Protein AF-0000000067832804 (afdb_homodimer)

pLDDT: mean 86.36, std 13.79, range [30.09, 98.75]

Secondary structure (DSSP, 8-state):
-PPPEEEEEHHHHHHHHHHHHHTTT-EEEE-SSPPEEEEEEEEETTEEEEEEEEEEEEEEE-HHHHHHS---EEEEEEEEEEEEEEEETTEEEEEPTT-EEEEETTS-EEEEEEEEEEEEEEEEHHHHHHH-TTGGGGTTEEE-HHHHHHHHHHHHHHHHHTTTS-GGGHHHHHHHHHHHHHHHHTTSPPPHHHHHHHHHHHHHHHHHHHHHHTTT-TT--HHHHHHHHT--HHHHHHHHGGGT-HHHHHHHHHHHHHHHHHH-TT--S-HHHHHHHTT-S-HHHHHHHHHHHHSS-HHHHHHHHHS----S-SS--TT--HHHHHHHHHHTT-/-PPPEEEEEHHHHHHHHHHHHHTTT-EEEE-SSPPEEEEEEEEETTEEEEEEEEEEEEEEE-HHHHHHS---EEEEEEEEEEEEEEEETTEEEEPPTT-EEEEETTS-EEEEEEEEEEEEEEEEHHHHHHH-TTGGGGTTEEE-HHHHHHHHHHHHHHHHHTTTS-GGGHHHHHHHHHHHHHHHHTTSPPPHHHHHHHHHHHHHHHHHHHHHHTTT-TT--HHHHHHHHT--HHHHHHHHGGGT-HHHHHHHHHHHHHHHHHH-TT--S-HHHHHHHTT-S-HHHHHHHHHHHHSS-HHHHHHHHHS------SS--SS--HHHHHHHHHHTT-

Nearest PDB structures (foldseek):
  5nla-assembly1_A  TM=7.026E-01  e=2.402E-17  Sinorhizobium meliloti 1021
  2pyt-assembly1_B  TM=6.912E-01  e=1.344E-03  Salmonella enterica subsp. enterica serovar Typhimurium str. LT2
  1sfn-assembly1_A  TM=6.611E-01  e=6.389E-04  Deinococcus radiodurans
  3d82-assembly1_E  TM=7.597E-01  e=1.753E-03  Shewanella frigidimarina NCIMB 400
  9bwf-assembly1_A  TM=5.906E-01  e=4.899E-04  metagenome

Structure (mmCIF, N/CA/C/O backbone):
data_AF-0000000067832804-model_v1
#
loop_
_entity.id
_entity.type
_entity.pdbx_description
1 polymer 'HTH araC/xylS-type domain-containing protein'
#
loop_
_atom_site.group_PDB
_atom_site.id
_atom_site.type_symbol
_atom_site.label_atom_id
_atom_site.label_alt_id
_atom_site.label_comp_id
_atom_site.label_asym_id
_atom_site.label_entity_id
_atom_site.label_seq_id
_atom_site.pdbx_PDB_ins_code
_atom_site.Cartn_x
_atom_site.Cartn_y
_atom_site.Cartn_z
_atom_site.occupancy
_atom_site.B_iso_or_equiv
_atom_site.auth_seq_id
_atom_site.auth_comp_id
_atom_site.auth_asym_id
_atom_site.auth_atom_id
_atom_site.pdbx_PDB_model_num
ATOM 1 N N . MET A 1 1 ? -21.516 1.468 6.406 1 47.41 1 MET A N 1
ATOM 2 C CA . MET A 1 1 ? -21.719 2.908 6.559 1 47.41 1 MET A CA 1
ATOM 3 C C . MET A 1 1 ? -20.969 3.674 5.477 1 47.41 1 MET A C 1
ATOM 5 O O . MET A 1 1 ? -19.844 3.301 5.102 1 47.41 1 MET A O 1
ATOM 9 N N . SER A 1 2 ? -21.656 4.395 4.703 1 57.22 2 SER A N 1
ATOM 10 C CA . SER A 1 2 ? -21.125 5.113 3.549 1 57.22 2 SER A CA 1
ATOM 11 C C . SER A 1 2 ? -20.047 6.117 3.973 1 57.22 2 SER A C 1
ATOM 13 O O . SER A 1 2 ? -20.078 6.621 5.098 1 57.22 2 SER A O 1
ATOM 15 N N . ASN A 1 3 ? -19 6.156 3.188 1 69.62 3 ASN A N 1
ATOM 16 C CA . ASN A 1 3 ? -17.938 7.137 3.418 1 69.62 3 ASN A CA 1
ATOM 17 C C . ASN A 1 3 ? -18.469 8.562 3.303 1 69.62 3 ASN A C 1
ATOM 19 O O . ASN A 1 3 ? -19.203 8.883 2.373 1 69.62 3 ASN A O 1
ATOM 23 N N . GLN A 1 4 ? -18.422 9.352 4.391 1 78.69 4 GLN A N 1
ATOM 24 C CA . GLN A 1 4 ? -18.766 10.766 4.336 1 78.69 4 GLN A CA 1
ATOM 25 C C . GLN A 1 4 ? -17.875 11.508 3.342 1 78.69 4 GLN A C 1
ATOM 27 O O . GLN A 1 4 ? -16.719 11.164 3.166 1 78.69 4 GLN A O 1
ATOM 32 N N . SER A 1 5 ? -18.5 12.391 2.576 1 84.31 5 SER A N 1
ATOM 33 C CA . SER A 1 5 ? -17.734 13.156 1.597 1 84.31 5 SER A CA 1
ATOM 34 C C . SER A 1 5 ? -18.312 14.562 1.427 1 84.31 5 SER A C 1
ATOM 36 O O . SER A 1 5 ? -19.438 14.828 1.841 1 84.31 5 SER A O 1
ATOM 38 N N . PHE A 1 6 ? -17.516 15.547 0.987 1 85.81 6 PHE A N 1
ATOM 39 C CA . PHE A 1 6 ? -17.984 16.859 0.556 1 85.81 6 PHE A CA 1
ATOM 40 C C . PHE A 1 6 ? -17.094 17.422 -0.551 1 85.81 6 PHE A C 1
ATOM 42 O O . PHE A 1 6 ? -15.984 16.922 -0.778 1 85.81 6 PHE A O 1
ATOM 49 N N . THR A 1 7 ? -17.641 18.344 -1.262 1 88 7 THR A N 1
ATOM 50 C CA . THR A 1 7 ? -16.891 19.078 -2.287 1 88 7 THR A CA 1
ATOM 51 C C . THR A 1 7 ? -17 20.578 -2.068 1 88 7 THR A C 1
ATOM 53 O O . THR A 1 7 ? -18.062 21.094 -1.7 1 88 7 THR A O 1
ATOM 56 N N . PHE A 1 8 ? -15.914 21.297 -2.188 1 91.94 8 PHE A N 1
ATOM 57 C CA . PHE A 1 8 ? -15.859 22.75 -2.145 1 91.94 8 PHE A CA 1
ATOM 58 C C . PHE A 1 8 ? -15.281 23.312 -3.441 1 91.94 8 PHE A C 1
ATOM 60 O O . PHE A 1 8 ? -14.312 22.766 -3.98 1 91.94 8 PHE A O 1
ATOM 67 N N . THR A 1 9 ? -15.891 24.344 -3.945 1 92.81 9 THR A N 1
ATOM 68 C CA . THR A 1 9 ? -15.344 25.094 -5.07 1 92.81 9 THR A CA 1
ATOM 69 C C . THR A 1 9 ? -15.383 26.594 -4.789 1 92.81 9 THR A C 1
ATOM 71 O O . THR A 1 9 ? -16.328 27.094 -4.18 1 92.81 9 THR A O 1
ATOM 74 N N . SER A 1 10 ? -14.328 27.25 -5.164 1 91.94 10 SER A N 1
ATOM 75 C CA . SER A 1 10 ? -14.266 28.703 -4.945 1 91.94 10 SER A CA 1
ATOM 76 C C . SER A 1 10 ? -15.234 29.438 -5.867 1 91.94 10 SER A C 1
ATOM 78 O O . SER A 1 10 ? -15.555 30.609 -5.629 1 91.94 10 SER A O 1
ATOM 80 N N . GLU A 1 11 ? -15.633 28.844 -6.949 1 87.69 11 GLU A N 1
ATOM 81 C CA . GLU A 1 11 ? -16.625 29.453 -7.836 1 87.69 11 GLU A CA 1
ATOM 82 C C . GLU A 1 11 ? -17.922 29.75 -7.09 1 87.69 11 GLU A C 1
ATOM 84 O O . GLU A 1 11 ? -18.547 30.781 -7.328 1 87.69 11 GLU A O 1
ATOM 89 N N . ALA A 1 12 ? -18.281 28.922 -6.207 1 83.38 12 ALA A N 1
ATOM 90 C CA . ALA A 1 12 ? -19.547 29.062 -5.48 1 83.38 12 ALA A CA 1
ATOM 91 C C . ALA A 1 12 ? -19.375 29.922 -4.234 1 83.38 12 ALA A C 1
ATOM 93 O O . ALA A 1 12 ? -20.203 30.797 -3.949 1 83.38 12 ALA A O 1
ATOM 94 N N . ASP A 1 13 ? -18.234 29.828 -3.5 1 86.5 13 ASP A N 1
ATOM 95 C CA . ASP A 1 13 ? -18.172 30.359 -2.141 1 86.5 13 ASP A CA 1
ATOM 96 C C . ASP A 1 13 ? -17.031 31.375 -1.992 1 86.5 13 ASP A C 1
ATOM 98 O O . ASP A 1 13 ? -16.906 32.031 -0.956 1 86.5 13 ASP A O 1
ATOM 102 N N . GLY A 1 14 ? -16.188 31.531 -3.02 1 90.38 14 GLY A N 1
ATOM 103 C CA . GLY A 1 14 ? -15.102 32.5 -3.002 1 90.38 14 GLY A CA 1
ATOM 104 C C . GLY A 1 14 ? -14.07 32.219 -1.927 1 90.38 14 GLY A C 1
ATOM 105 O O . GLY A 1 14 ? -14.031 31.109 -1.371 1 90.38 14 GLY A O 1
ATOM 106 N N . PHE A 1 15 ? -13.227 33.219 -1.665 1 94.12 15 PHE A N 1
ATOM 107 C CA . PHE A 1 15 ? -12.172 33.062 -0.679 1 94.12 15 PHE A CA 1
ATOM 108 C C . PHE A 1 15 ? -12.742 33 0.731 1 94.12 15 PHE A C 1
ATOM 110 O O . PHE A 1 15 ? -12.234 32.281 1.59 1 94.12 15 PHE A O 1
ATOM 117 N N . GLU A 1 16 ? -13.766 33.719 0.988 1 92.44 16 GLU A N 1
ATOM 118 C CA . GLU A 1 16 ? -14.391 33.719 2.307 1 92.44 16 GLU A CA 1
ATOM 119 C C . GLU A 1 16 ? -14.898 32.312 2.67 1 92.44 16 GLU A C 1
ATOM 121 O O . GLU A 1 16 ? -14.766 31.891 3.814 1 92.44 16 GLU A O 1
ATOM 126 N N . GLY A 1 17 ? -15.5 31.703 1.744 1 92 17 GLY A N 1
ATOM 127 C CA . GLY A 1 17 ? -15.922 30.344 1.968 1 92 17 GLY A CA 1
ATOM 128 C C . GLY A 1 17 ? -14.766 29.406 2.256 1 92 17 GLY A C 1
ATOM 129 O O . GLY A 1 17 ? -14.875 28.5 3.1 1 92 17 GLY A O 1
ATOM 130 N N . TYR A 1 18 ? -13.68 29.625 1.487 1 94.12 18 TYR A N 1
ATOM 131 C CA . TYR A 1 18 ? -12.484 28.812 1.694 1 94.12 18 TYR A CA 1
ATOM 132 C C . TYR A 1 18 ? -11.914 29.031 3.092 1 94.12 18 TYR A C 1
ATOM 134 O O . TYR A 1 18 ? -11.547 28.078 3.775 1 94.12 18 TYR A O 1
ATOM 142 N N . HIS A 1 19 ? -11.844 30.25 3.453 1 93.44 19 HIS A N 1
ATOM 143 C CA . HIS A 1 19 ? -11.383 30.594 4.789 1 93.44 19 HIS A CA 1
ATOM 144 C C . HIS A 1 19 ? -12.234 29.922 5.863 1 93.44 19 HIS A C 1
ATOM 146 O O . HIS A 1 19 ? -11.703 29.406 6.844 1 93.44 19 HIS A O 1
ATOM 152 N N . ALA A 1 20 ? -13.523 29.906 5.699 1 89.81 20 ALA A N 1
ATOM 153 C CA . ALA A 1 20 ? -14.438 29.281 6.656 1 89.81 20 ALA A CA 1
ATOM 154 C C . ALA A 1 20 ? -14.203 27.781 6.734 1 89.81 20 ALA A C 1
ATOM 156 O O . ALA A 1 20 ? -14.227 27.203 7.824 1 89.81 20 ALA A O 1
ATOM 157 N N . LEU A 1 21 ? -14 27.219 5.586 1 90.12 21 LEU A N 1
ATOM 158 C CA . LEU A 1 21 ? -13.781 25.781 5.492 1 90.12 21 LEU A CA 1
ATOM 159 C C . LEU A 1 21 ? -12.578 25.359 6.328 1 90.12 21 LEU A C 1
ATOM 161 O O . LEU A 1 21 ? -12.609 24.312 6.988 1 90.12 21 LEU A O 1
ATOM 165 N N . TYR A 1 22 ? -11.484 26.156 6.344 1 92.44 22 TYR A N 1
ATOM 166 C CA . TYR A 1 22 ? -10.211 25.734 6.91 1 92.44 22 TYR A CA 1
ATOM 167 C C . TYR A 1 22 ? -9.969 26.406 8.258 1 92.44 22 TYR A C 1
ATOM 169 O O . TYR A 1 22 ? -8.938 26.172 8.898 1 92.44 22 TYR A O 1
ATOM 177 N N . SER A 1 23 ? -10.852 27.203 8.758 1 88.31 23 SER A N 1
ATOM 178 C CA . SER A 1 23 ? -10.664 28.094 9.891 1 88.31 23 SER A CA 1
ATOM 179 C C . SER A 1 23 ? -10.367 27.328 11.172 1 88.31 23 SER A C 1
ATOM 181 O O . SER A 1 23 ? -9.695 27.828 12.07 1 88.31 23 SER A O 1
ATOM 183 N N . VAL A 1 24 ? -10.805 26.141 11.188 1 80.38 24 VAL A N 1
ATOM 184 C CA . VAL A 1 24 ? -10.641 25.375 12.422 1 80.38 24 VAL A CA 1
ATOM 185 C C . VAL A 1 24 ? -9.234 24.781 12.484 1 80.38 24 VAL A C 1
ATOM 187 O O . VAL A 1 24 ? -8.656 24.656 13.57 1 80.38 24 VAL A O 1
ATOM 190 N N . GLY A 1 25 ? -8.633 24.516 11.414 1 86.69 25 GLY A N 1
ATOM 191 C CA . GLY A 1 25 ? -7.406 23.75 11.461 1 86.69 25 GLY A CA 1
ATOM 192 C C . GLY A 1 25 ? -6.184 24.531 11.016 1 86.69 25 GLY A C 1
ATOM 193 O O . GLY A 1 25 ? -5.055 24.188 11.367 1 86.69 25 GLY A O 1
ATOM 194 N N . THR A 1 26 ? -6.383 25.484 10.258 1 92.31 26 THR A N 1
ATOM 195 C CA . THR A 1 26 ? -5.258 26.219 9.695 1 92.31 26 THR A CA 1
ATOM 196 C C . THR A 1 26 ? -5.664 27.656 9.359 1 92.31 26 THR A C 1
ATOM 198 O O . THR A 1 26 ? -6.848 27.938 9.172 1 92.31 26 THR A O 1
ATOM 201 N N . ASP A 1 27 ? -4.723 28.578 9.461 1 94.31 27 ASP A N 1
ATOM 202 C CA . ASP A 1 27 ? -4.926 29.922 8.93 1 94.31 27 ASP A CA 1
ATOM 203 C C . ASP A 1 27 ? -4.625 29.969 7.434 1 94.31 27 ASP A C 1
ATOM 205 O O . ASP A 1 27 ? -3.754 29.25 6.945 1 94.31 27 ASP A O 1
ATOM 209 N N . VAL A 1 28 ? -5.422 30.781 6.66 1 96.5 28 VAL A N 1
ATOM 210 C CA . VAL A 1 28 ? -5.227 30.875 5.219 1 96.5 28 VAL A CA 1
ATOM 211 C C . VAL A 1 28 ? -5.242 32.344 4.785 1 96.5 28 VAL A C 1
ATOM 213 O O . VAL A 1 28 ? -5.883 33.156 5.43 1 96.5 28 VAL A O 1
ATOM 216 N N . ALA A 1 29 ? -4.531 32.688 3.826 1 96.69 29 ALA A N 1
ATOM 217 C CA . ALA A 1 29 ? -4.555 33.969 3.172 1 96.69 29 ALA A CA 1
ATOM 218 C C . ALA A 1 29 ? -4.367 33.844 1.663 1 96.69 29 ALA A C 1
ATOM 220 O O . ALA A 1 29 ? -3.641 32.969 1.199 1 96.69 29 ALA A O 1
ATOM 221 N N . ALA A 1 30 ? -5.02 34.625 0.91 1 95.19 30 ALA A N 1
ATOM 222 C CA . ALA A 1 30 ? -4.789 34.688 -0.53 1 95.19 30 ALA A CA 1
ATOM 223 C C . ALA A 1 30 ? -3.443 35.344 -0.84 1 95.19 30 ALA A C 1
ATOM 225 O O . ALA A 1 30 ? -3.012 36.281 -0.134 1 95.19 30 ALA A O 1
ATOM 226 N N . THR A 1 31 ? -2.85 34.844 -1.832 1 92.88 31 THR A N 1
ATOM 227 C CA . THR A 1 31 ? -1.624 35.5 -2.305 1 92.88 31 THR A CA 1
ATOM 228 C C . THR A 1 31 ? -1.937 36.562 -3.34 1 92.88 31 THR A C 1
ATOM 230 O O . THR A 1 31 ? -3.092 36.969 -3.494 1 92.88 31 THR A O 1
ATOM 233 N N . ASP A 1 32 ? -0.885 37.094 -3.955 1 87.44 32 ASP A N 1
ATOM 234 C CA . ASP A 1 32 ? -1.068 38.188 -4.91 1 87.44 32 ASP A CA 1
ATOM 235 C C . ASP A 1 32 ? -1.69 37.688 -6.211 1 87.44 32 ASP A C 1
ATOM 237 O O . ASP A 1 32 ? -2.318 38.438 -6.945 1 87.44 32 ASP A O 1
ATOM 241 N N . GLY A 1 33 ? -1.636 36.438 -6.48 1 87.75 33 GLY A N 1
ATOM 242 C CA . GLY A 1 33 ? -2.209 35.875 -7.684 1 87.75 33 GLY A CA 1
ATOM 243 C C . GLY A 1 33 ? -3.686 35.531 -7.547 1 87.75 33 GLY A C 1
ATOM 244 O O . GLY A 1 33 ? -4.262 35.688 -6.465 1 87.75 33 GLY A O 1
ATOM 245 N N . PRO A 1 34 ? -4.336 35.188 -8.703 1 92.19 34 PRO A N 1
ATOM 246 C CA . PRO A 1 34 ? -5.75 34.812 -8.656 1 92.19 34 PRO A CA 1
ATOM 247 C C . PRO A 1 34 ? -6.012 33.594 -7.762 1 92.19 34 PRO A C 1
ATOM 249 O O . PRO A 1 34 ? -5.262 32.625 -7.812 1 92.19 34 PRO A O 1
ATOM 252 N N . PHE A 1 35 ? -7.062 33.75 -6.988 1 96.44 35 PHE A N 1
ATOM 253 C CA . PHE A 1 35 ? -7.438 32.656 -6.09 1 96.44 35 PHE A CA 1
ATOM 254 C C . PHE A 1 35 ? -8.43 31.719 -6.758 1 96.44 35 PHE A C 1
ATOM 256 O O . PHE A 1 35 ? -9.438 32.156 -7.309 1 96.44 35 PHE A O 1
ATOM 263 N N . ARG A 1 36 ? -8.164 30.438 -6.797 1 96.06 36 ARG A N 1
ATOM 264 C CA . ARG A 1 36 ? -9.047 29.359 -7.199 1 96.06 36 ARG A CA 1
ATOM 265 C C . ARG A 1 36 ? -8.844 28.125 -6.316 1 96.06 36 ARG A C 1
ATOM 267 O O . ARG A 1 36 ? -7.707 27.781 -5.977 1 96.06 36 ARG A O 1
ATOM 274 N N . ALA A 1 37 ? -9.93 27.531 -5.934 1 97.19 37 ALA A N 1
ATOM 275 C CA . ALA A 1 37 ? -9.805 26.344 -5.074 1 97.19 37 ALA A CA 1
ATOM 276 C C . ALA A 1 37 ? -10.906 25.328 -5.375 1 97.19 37 ALA A C 1
ATOM 278 O O . ALA A 1 37 ? -12.07 25.703 -5.535 1 97.19 37 ALA A O 1
ATOM 279 N N . ARG A 1 38 ? -10.547 24.188 -5.543 1 95.62 38 ARG A N 1
ATOM 280 C CA . ARG A 1 38 ? -11.43 23.016 -5.527 1 95.62 38 ARG A CA 1
ATOM 281 C C . ARG A 1 38 ? -10.945 21.969 -4.527 1 95.62 38 ARG A C 1
ATOM 283 O O . ARG A 1 38 ? -9.766 21.609 -4.523 1 95.62 38 ARG A O 1
ATOM 290 N N . VAL A 1 39 ? -11.797 21.531 -3.643 1 95 39 VAL A N 1
ATOM 291 C CA . VAL A 1 39 ? -11.469 20.547 -2.625 1 95 39 VAL A CA 1
ATOM 292 C C . VAL A 1 39 ? -12.492 19.406 -2.652 1 95 39 VAL A C 1
ATOM 294 O O . VAL A 1 39 ? -13.695 19.641 -2.541 1 95 39 VAL A O 1
ATOM 297 N N . GLU A 1 40 ? -12.086 18.25 -2.91 1 92.88 40 GLU A N 1
ATOM 298 C CA . GLU A 1 40 ? -12.875 17.031 -2.713 1 92.88 40 GLU A CA 1
ATOM 299 C C . GLU A 1 40 ? -12.383 16.25 -1.504 1 92.88 40 GLU A C 1
ATOM 301 O O . GLU A 1 40 ? -11.211 15.859 -1.445 1 92.88 40 GLU A O 1
ATOM 306 N N . ALA A 1 41 ? -13.266 15.984 -0.543 1 92.88 41 ALA A N 1
ATOM 307 C CA . ALA A 1 41 ? -12.859 15.367 0.715 1 92.88 41 ALA A CA 1
ATOM 308 C C . ALA A 1 41 ? -13.688 14.109 0.991 1 92.88 41 ALA A C 1
ATOM 310 O O . ALA A 1 41 ? -14.891 14.078 0.723 1 92.88 41 ALA A O 1
ATOM 311 N N . HIS A 1 42 ? -13.031 13.086 1.466 1 89.94 42 HIS A N 1
ATOM 312 C CA . HIS A 1 42 ? -13.656 11.828 1.858 1 89.94 42 HIS A CA 1
ATOM 313 C C . HIS A 1 42 ? -13.094 11.328 3.182 1 89.94 42 HIS A C 1
ATOM 315 O O . HIS A 1 42 ? -11.891 11.422 3.426 1 89.94 42 HIS A O 1
ATOM 321 N N . ARG A 1 43 ? -13.969 10.867 3.988 1 88.62 43 ARG A N 1
ATOM 322 C CA . ARG A 1 43 ? -13.531 10.086 5.145 1 88.62 43 ARG A CA 1
ATOM 323 C C . ARG A 1 43 ? -13.594 8.594 4.852 1 88.62 43 ARG A C 1
ATOM 325 O O . ARG A 1 43 ? -14.633 8.07 4.449 1 88.62 43 ARG A O 1
ATOM 332 N N . PHE A 1 44 ? -12.555 7.926 4.965 1 87.19 44 PHE A N 1
ATOM 333 C CA . PHE A 1 44 ? -12.414 6.496 4.707 1 87.19 44 PHE A CA 1
ATOM 334 C C . PHE A 1 44 ? -11.883 5.773 5.941 1 87.19 44 PHE A C 1
ATOM 336 O O . PHE A 1 44 ? -10.688 5.484 6.027 1 87.19 44 PHE A O 1
ATOM 343 N N . GLY A 1 45 ? -12.891 5.402 6.848 1 84.69 45 GLY A N 1
ATOM 344 C CA . GLY A 1 45 ? -12.453 4.828 8.109 1 84.69 45 GLY A CA 1
ATOM 345 C C . GLY A 1 45 ? -11.562 5.758 8.914 1 84.69 45 GLY A C 1
ATOM 346 O O . GLY A 1 45 ? -11.945 6.898 9.188 1 84.69 45 GLY A O 1
ATOM 347 N N . PRO A 1 46 ? -10.383 5.316 9.211 1 88.62 46 PRO A N 1
ATOM 348 C CA . PRO A 1 46 ? -9.477 6.156 9.992 1 88.62 46 PRO A CA 1
ATOM 349 C C . PRO A 1 46 ? -8.633 7.09 9.125 1 88.62 46 PRO A C 1
ATOM 351 O O . PRO A 1 46 ? -7.605 7.602 9.578 1 88.62 46 PRO A O 1
ATOM 354 N N . ILE A 1 47 ? -9.039 7.246 7.926 1 93 47 ILE A N 1
ATOM 355 C CA . ILE A 1 47 ? -8.273 8.047 6.977 1 93 47 ILE A CA 1
ATOM 356 C C . ILE A 1 47 ? -9.117 9.227 6.496 1 93 47 ILE A C 1
ATOM 358 O O . ILE A 1 47 ? -10.281 9.055 6.121 1 93 47 ILE A O 1
ATOM 362 N N . ASN A 1 48 ? -8.625 10.414 6.582 1 94 48 ASN A N 1
ATOM 363 C CA . ASN A 1 48 ? -9.18 11.539 5.832 1 94 48 ASN A CA 1
ATOM 364 C C . ASN A 1 48 ? -8.422 11.773 4.531 1 94 48 ASN A C 1
ATOM 366 O O . ASN A 1 48 ? -7.195 11.898 4.535 1 94 48 ASN A O 1
ATOM 370 N N . VAL A 1 49 ? -9.086 11.836 3.443 1 95.31 49 VAL A N 1
ATOM 371 C CA . VAL A 1 49 ? -8.469 12 2.131 1 95.31 49 VAL A CA 1
ATOM 372 C C . VAL A 1 49 ? -8.992 13.273 1.468 1 95.31 49 VAL A C 1
ATOM 374 O O . VAL A 1 49 ? -10.203 13.477 1.372 1 95.31 49 VAL A O 1
ATOM 377 N N . PHE A 1 50 ? -8.07 14.094 0.975 1 95.62 50 PHE A N 1
ATOM 378 C CA . PHE A 1 50 ? -8.414 15.328 0.277 1 95.62 50 PHE A CA 1
ATOM 379 C C . PHE A 1 50 ? -7.738 15.383 -1.087 1 95.62 50 PHE A C 1
ATOM 381 O O . PHE A 1 50 ? -6.527 15.164 -1.195 1 95.62 50 PHE A O 1
ATOM 388 N N . GLU A 1 51 ? -8.445 15.594 -2.088 1 96.69 51 GLU A N 1
ATOM 389 C CA . GLU A 1 51 ? -7.918 16.016 -3.383 1 96.69 51 GLU A CA 1
ATOM 390 C C . GLU A 1 51 ? -8.156 17.516 -3.615 1 96.69 51 GLU A C 1
ATOM 392 O O . GLU A 1 51 ? -9.297 17.984 -3.537 1 96.69 51 GLU A O 1
ATOM 397 N N . ARG A 1 52 ? -7.102 18.219 -3.879 1 97.56 52 ARG A N 1
ATOM 398 C CA . ARG A 1 52 ? -7.223 19.672 -3.961 1 97.56 52 ARG A CA 1
ATOM 399 C C . ARG A 1 52 ? -6.562 20.203 -5.23 1 97.56 52 ARG A C 1
ATOM 401 O O . ARG A 1 52 ? -5.512 19.719 -5.641 1 97.56 52 ARG A O 1
ATOM 408 N N . THR A 1 53 ? -7.184 21.062 -5.891 1 97.25 53 THR A N 1
ATOM 409 C CA . THR A 1 53 ? -6.609 21.969 -6.879 1 97.25 53 THR A CA 1
ATOM 410 C C . THR A 1 53 ? -6.699 23.422 -6.398 1 97.25 53 THR A C 1
ATOM 412 O O . THR A 1 53 ? -7.793 23.969 -6.273 1 97.25 53 THR A O 1
ATOM 415 N N . LEU A 1 54 ? -5.586 24 -6.137 1 97.75 54 LEU A N 1
ATOM 416 C CA . LEU A 1 54 ? -5.535 25.312 -5.496 1 97.75 54 LEU A CA 1
ATOM 417 C C . LEU A 1 54 ? -4.664 26.266 -6.293 1 97.75 54 LEU A C 1
ATOM 419 O O . LEU A 1 54 ? -3.689 25.859 -6.926 1 97.75 54 LEU A O 1
ATOM 423 N N . SER A 1 55 ? -5.008 27.5 -6.25 1 96.69 55 SER A N 1
ATOM 424 C CA . SER A 1 55 ? -4.199 28.594 -6.773 1 96.69 55 SER A CA 1
ATOM 425 C C . SER A 1 55 ? -4.23 29.797 -5.84 1 96.69 55 SER A C 1
ATOM 427 O O . SER A 1 55 ? -5.277 30.125 -5.285 1 96.69 55 SER A O 1
ATOM 429 N N . GLY A 1 56 ? -3.043 30.406 -5.629 1 97.06 56 GLY A N 1
ATOM 430 C CA . GLY A 1 56 ? -2.949 31.703 -4.992 1 97.06 56 GLY A CA 1
ATOM 431 C C . GLY A 1 56 ? -3.348 31.688 -3.527 1 97.06 56 GLY A C 1
ATOM 432 O O . GLY A 1 56 ? -4.121 32.531 -3.076 1 97.06 56 GLY A O 1
ATOM 433 N N . VAL A 1 57 ? -2.816 30.719 -2.775 1 97.5 57 VAL A N 1
ATOM 434 C CA . VAL A 1 57 ? -3.232 30.656 -1.378 1 97.5 57 VAL A CA 1
ATOM 435 C C . VAL A 1 57 ? -2.062 30.188 -0.512 1 97.5 57 VAL A C 1
ATOM 437 O O . VAL A 1 57 ? -1.205 29.422 -0.97 1 97.5 57 VAL A O 1
ATOM 440 N N . ARG A 1 58 ? -2.033 30.641 0.628 1 97.12 58 ARG A N 1
ATOM 441 C CA . ARG A 1 58 ? -1.075 30.219 1.64 1 97.12 58 ARG A CA 1
ATOM 442 C C . ARG A 1 58 ? -1.791 29.672 2.871 1 97.12 58 ARG A C 1
ATOM 444 O O . ARG A 1 58 ? -2.861 30.156 3.24 1 97.12 58 ARG A O 1
ATOM 451 N N . HIS A 1 59 ? -1.249 28.672 3.473 1 97 59 HIS A N 1
ATOM 452 C CA . HIS A 1 59 ? -1.703 28.078 4.727 1 97 59 HIS A CA 1
ATOM 453 C C . HIS A 1 59 ? -0.613 28.141 5.789 1 97 59 HIS A C 1
ATOM 455 O O . HIS A 1 59 ? 0.574 28.016 5.477 1 97 59 HIS A O 1
ATOM 461 N N . TRP A 1 60 ? -0.973 28.391 7.059 1 95.38 60 TRP A N 1
ATOM 462 C CA . TRP A 1 60 ? 0.033 28.219 8.102 1 95.38 60 TRP A CA 1
ATOM 463 C C . TRP A 1 60 ? -0.62 27.891 9.438 1 95.38 60 TRP A C 1
ATOM 465 O O . TRP A 1 60 ? -1.789 28.219 9.664 1 95.38 60 TRP A O 1
ATOM 475 N N . ARG A 1 61 ? 0.019 27.141 10.188 1 94.75 61 ARG A N 1
ATOM 476 C CA . ARG A 1 61 ? -0.227 26.875 11.602 1 94.75 61 ARG A CA 1
ATOM 477 C C . ARG A 1 61 ? 0.955 27.312 12.453 1 94.75 61 ARG A C 1
ATOM 479 O O . ARG A 1 61 ? 1.991 26.641 12.484 1 94.75 61 ARG A O 1
ATOM 486 N N . ASP A 1 62 ? 0.751 28.406 13.141 1 91.31 62 ASP A N 1
ATOM 487 C CA . ASP A 1 62 ? 1.845 28.891 13.984 1 91.31 62 ASP A CA 1
ATOM 488 C C . ASP A 1 62 ? 1.794 28.25 15.367 1 91.31 62 ASP A C 1
ATOM 490 O O . ASP A 1 62 ? 0.941 27.406 15.641 1 91.31 62 ASP A O 1
ATOM 494 N N . GLY A 1 63 ? 2.779 28.609 16.125 1 88.31 63 GLY A N 1
ATOM 495 C CA . GLY A 1 63 ? 2.881 28.047 17.453 1 88.31 63 GLY A CA 1
ATOM 496 C C . GLY A 1 63 ? 1.64 28.266 18.297 1 88.31 63 GLY A C 1
ATOM 497 O O . GLY A 1 63 ? 1.221 27.391 19.047 1 88.31 63 GLY A O 1
ATOM 498 N N . ALA A 1 64 ? 1.058 29.406 18.219 1 86.38 64 ALA A N 1
ATOM 499 C CA . ALA A 1 64 ? -0.134 29.75 19 1 86.38 64 ALA A CA 1
ATOM 500 C C . ALA A 1 64 ? -1.303 28.828 18.641 1 86.38 64 ALA A C 1
ATOM 502 O O . ALA A 1 64 ? -1.984 28.297 19.516 1 86.38 64 ALA A O 1
ATOM 503 N N . ARG A 1 65 ? -1.53 28.656 17.375 1 87.06 65 ARG A N 1
ATOM 504 C CA . ARG A 1 65 ? -2.611 27.797 16.906 1 87.06 65 ARG A CA 1
ATOM 505 C C . ARG A 1 65 ? -2.391 26.344 17.344 1 87.06 65 ARG A C 1
ATOM 507 O O . ARG A 1 65 ? -3.324 25.688 17.797 1 87.06 65 ARG A O 1
ATOM 514 N N . VAL A 1 66 ? -1.231 25.828 17.172 1 87.88 66 VAL A N 1
ATOM 515 C CA . VAL A 1 66 ? -0.897 24.453 17.5 1 87.88 66 VAL A CA 1
ATOM 516 C C . VAL A 1 66 ? -1.17 24.203 18.984 1 87.88 66 VAL A C 1
ATOM 518 O O . VAL A 1 66 ? -1.658 23.141 19.359 1 87.88 66 VAL A O 1
ATOM 521 N N . ARG A 1 67 ? -0.941 25.172 19.734 1 77.62 67 ARG A N 1
ATOM 522 C CA . ARG A 1 67 ? -1.133 25.031 21.172 1 77.62 67 ARG A CA 1
ATOM 523 C C . ARG A 1 67 ? -2.615 25.047 21.531 1 77.62 67 ARG A C 1
ATOM 525 O O . ARG A 1 67 ? -3.018 24.453 22.531 1 77.62 67 ARG A O 1
ATOM 532 N N . ARG A 1 68 ? -3.354 25.719 20.734 1 78 68 ARG A N 1
ATOM 533 C CA . ARG A 1 68 ? -4.766 25.922 21.047 1 78 68 ARG A CA 1
ATOM 534 C C . ARG A 1 68 ? -5.594 24.703 20.625 1 78 68 ARG A C 1
ATOM 536 O O . ARG A 1 68 ? -6.637 24.438 21.219 1 78 68 ARG A O 1
ATOM 543 N N . ASP A 1 69 ? -5.082 24.141 19.594 1 77.38 69 ASP A N 1
ATOM 544 C CA . ASP A 1 69 ? -5.918 23.031 19.141 1 77.38 69 ASP A CA 1
ATOM 545 C C . ASP A 1 69 ? -5.34 21.688 19.578 1 77.38 69 ASP A C 1
ATOM 547 O O . ASP A 1 69 ? -4.312 21.641 20.25 1 77.38 69 ASP A O 1
ATOM 551 N N . ASP A 1 70 ? -6.039 20.594 19.453 1 78.19 70 ASP A N 1
ATOM 552 C CA . ASP A 1 70 ? -5.668 19.281 19.953 1 78.19 70 ASP A CA 1
ATOM 553 C C . ASP A 1 70 ? -5.391 18.312 18.797 1 78.19 70 ASP A C 1
ATOM 555 O O . ASP A 1 70 ? -5.652 17.109 18.906 1 78.19 70 ASP A O 1
ATOM 559 N N . PHE A 1 71 ? -4.922 18.984 17.719 1 85.75 71 PHE A N 1
ATOM 560 C CA . PHE A 1 71 ? -4.617 18.109 16.594 1 85.75 71 PHE A CA 1
ATOM 561 C C . PHE A 1 71 ? -3.363 17.281 16.891 1 85.75 71 PHE A C 1
ATOM 563 O O . PHE A 1 71 ? -2.33 17.844 17.266 1 85.75 71 PHE A O 1
ATOM 570 N N . ASP A 1 72 ? -3.473 15.992 16.797 1 87.81 72 ASP A N 1
ATOM 571 C CA . ASP A 1 72 ? -2.359 15.086 17.062 1 87.81 72 ASP A CA 1
ATOM 572 C C . ASP A 1 72 ? -2.279 13.984 16.016 1 87.81 72 ASP A C 1
ATOM 574 O O . ASP A 1 72 ? -2.23 12.797 16.344 1 87.81 72 ASP A O 1
ATOM 578 N N . HIS A 1 73 ? -2.342 14.344 14.797 1 94.19 73 HIS A N 1
ATOM 579 C CA . HIS A 1 73 ? -2.248 13.414 13.68 1 94.19 73 HIS A CA 1
ATOM 580 C C . HIS A 1 73 ? -1.195 13.867 12.672 1 94.19 73 HIS A C 1
ATOM 582 O O . HIS A 1 73 ? -0.574 14.922 12.852 1 94.19 73 HIS A O 1
ATOM 588 N N . PHE A 1 74 ? -0.887 13.047 11.812 1 96.75 74 PHE A N 1
ATOM 589 C CA . PHE A 1 74 ? 0.045 13.375 10.742 1 96.75 74 PHE A CA 1
ATOM 590 C C . PHE A 1 74 ? -0.702 13.656 9.438 1 96.75 74 PHE A C 1
ATOM 592 O O . PHE A 1 74 ? -1.733 13.039 9.164 1 96.75 74 PHE A O 1
ATOM 599 N N . VAL A 1 75 ? -0.193 14.586 8.711 1 97.62 75 VAL A N 1
ATOM 600 C CA . VAL A 1 75 ? -0.684 14.883 7.371 1 97.62 75 VAL A CA 1
ATOM 601 C C . VAL A 1 75 ? 0.405 14.594 6.344 1 97.62 75 VAL A C 1
ATOM 603 O O . VAL A 1 75 ? 1.538 15.062 6.477 1 97.62 75 VAL A O 1
ATOM 606 N N . ILE A 1 76 ? 0.077 13.781 5.387 1 98.62 76 ILE A N 1
ATOM 607 C CA . ILE A 1 76 ? 0.923 13.469 4.238 1 98.62 76 ILE A CA 1
ATOM 608 C C . ILE A 1 76 ? 0.375 14.156 2.99 1 98.62 76 ILE A C 1
ATOM 610 O O . ILE A 1 76 ? -0.77 13.922 2.596 1 98.62 76 ILE A O 1
ATOM 614 N N . GLN A 1 77 ? 1.174 15.008 2.387 1 98.56 77 GLN A N 1
ATOM 615 C CA . GLN A 1 77 ? 0.719 15.727 1.201 1 98.56 77 GLN A CA 1
ATOM 616 C C . GLN A 1 77 ? 1.546 15.344 -0.023 1 98.56 77 GLN A C 1
ATOM 618 O O . GLN A 1 77 ? 2.771 15.477 -0.017 1 98.56 77 GLN A O 1
ATOM 623 N N . TYR A 1 78 ? 0.89 14.867 -1.046 1 98.75 78 TYR A N 1
ATOM 624 C CA . TYR A 1 78 ? 1.456 14.453 -2.324 1 98.75 78 TYR A CA 1
ATOM 625 C C . TYR A 1 78 ? 1.22 15.508 -3.395 1 98.75 78 TYR A C 1
ATOM 627 O O . TYR A 1 78 ? 0.073 15.828 -3.721 1 98.75 78 TYR A O 1
ATOM 635 N N . LEU A 1 79 ? 2.336 16.078 -3.982 1 98.62 79 LEU A N 1
ATOM 636 C CA . LEU A 1 79 ? 2.205 17.047 -5.059 1 98.62 79 LEU A CA 1
ATOM 637 C C . LEU A 1 79 ? 2.105 16.344 -6.414 1 98.62 79 LEU A C 1
ATOM 639 O O . LEU A 1 79 ? 3.088 15.789 -6.902 1 98.62 79 LEU A O 1
ATOM 643 N N . ARG A 1 80 ? 0.993 16.406 -7.004 1 97.62 80 ARG A N 1
ATOM 644 C CA . ARG A 1 80 ? 0.788 15.789 -8.312 1 97.62 80 ARG A CA 1
ATOM 645 C C . ARG A 1 80 ? 1.347 16.672 -9.422 1 97.62 80 ARG A C 1
ATOM 647 O O . ARG A 1 80 ? 1.977 16.172 -10.359 1 97.62 80 ARG A O 1
ATOM 654 N N . SER A 1 81 ? 1.068 17.953 -9.344 1 96.12 81 SER A N 1
ATOM 655 C CA . SER A 1 81 ? 1.525 18.922 -10.336 1 96.12 81 SER A CA 1
ATOM 656 C C . SER A 1 81 ? 1.49 20.344 -9.789 1 96.12 81 SER A C 1
ATOM 658 O O . SER A 1 81 ? 0.829 20.609 -8.789 1 96.12 81 SER A O 1
ATOM 660 N N . GLY A 1 82 ? 2.328 21.234 -10.438 1 95.62 82 GLY A N 1
ATOM 661 C CA . GLY A 1 82 ? 2.289 22.656 -10.109 1 95.62 82 GLY A CA 1
ATOM 662 C C . GLY A 1 82 ? 3.414 23.078 -9.195 1 95.62 82 GLY A C 1
ATOM 663 O O . GLY A 1 82 ? 4.465 22.438 -9.141 1 95.62 82 GLY A O 1
ATOM 664 N N . THR A 1 83 ? 3.148 24.25 -8.633 1 93.81 83 THR A N 1
ATOM 665 C CA . THR A 1 83 ? 4.156 24.875 -7.781 1 93.81 83 THR A CA 1
ATOM 666 C C . THR A 1 83 ? 3.66 24.969 -6.34 1 93.81 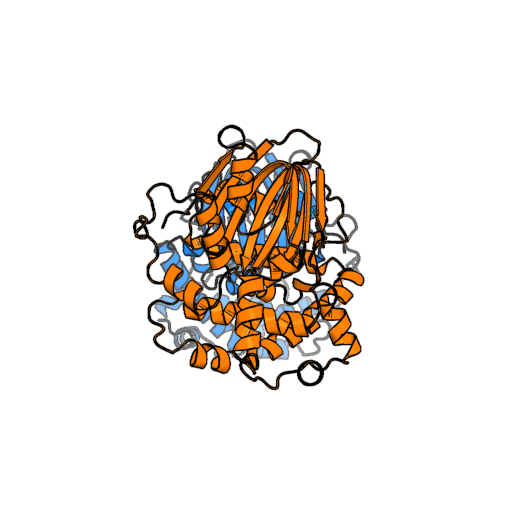83 THR A C 1
ATOM 668 O O . THR A 1 83 ? 2.639 25.594 -6.07 1 93.81 83 THR A O 1
ATOM 671 N N . TYR A 1 84 ? 4.363 24.328 -5.516 1 96.69 84 TYR A N 1
ATOM 672 C CA . TYR A 1 84 ? 4.012 24.172 -4.109 1 96.69 84 TYR A CA 1
ATOM 673 C C . TYR A 1 84 ? 5.238 24.344 -3.219 1 96.69 84 TYR A C 1
ATOM 675 O O . TYR A 1 84 ? 6.297 23.781 -3.504 1 96.69 84 TYR A O 1
ATOM 683 N N . TYR A 1 85 ? 5.113 25.203 -2.254 1 96 85 TYR A N 1
ATOM 684 C CA . TYR A 1 85 ? 6.113 25.344 -1.203 1 96 85 TYR A CA 1
ATOM 685 C C . TYR A 1 85 ? 5.566 24.875 0.14 1 96 85 TYR A C 1
ATOM 687 O O . TYR A 1 85 ? 4.402 25.109 0.463 1 96 85 TYR A O 1
ATOM 695 N N . GLY A 1 86 ? 6.344 24.203 0.912 1 95.31 86 GLY A N 1
ATOM 696 C CA . GLY A 1 86 ? 5.934 23.781 2.238 1 95.31 86 GLY A CA 1
ATOM 697 C C . GLY A 1 86 ? 7.105 23.469 3.154 1 95.31 86 GLY A C 1
ATOM 698 O O . GLY A 1 86 ? 8.242 23.344 2.695 1 95.31 86 GLY A O 1
ATOM 699 N N . GLY A 1 87 ? 6.816 23.375 4.422 1 92.62 87 GLY A N 1
ATOM 700 C CA . GLY A 1 87 ? 7.832 23.031 5.406 1 92.62 87 GLY A CA 1
ATOM 701 C C . GLY A 1 87 ? 7.48 23.5 6.809 1 92.62 87 GLY A C 1
ATOM 702 O O . GLY A 1 87 ? 6.352 23.922 7.066 1 92.62 87 GLY A O 1
ATOM 703 N N . SER A 1 88 ? 8.484 23.312 7.633 1 88.69 88 SER A N 1
ATOM 704 C CA . SER A 1 88 ? 8.359 23.922 8.953 1 88.69 88 SER A CA 1
ATOM 705 C C . SER A 1 88 ? 8.219 25.438 8.852 1 88.69 88 SER A C 1
ATOM 707 O O . SER A 1 88 ? 8.5 26.031 7.801 1 88.69 88 SER A O 1
ATOM 709 N N . ILE A 1 89 ? 7.77 26 9.82 1 83.62 89 ILE A N 1
ATOM 710 C CA . ILE A 1 89 ? 7.312 27.391 9.805 1 83.62 89 ILE A CA 1
ATOM 711 C C . ILE A 1 89 ? 8.438 28.297 9.312 1 83.62 89 ILE A C 1
ATOM 713 O O . ILE A 1 89 ? 8.188 29.297 8.633 1 83.62 89 ILE A O 1
ATOM 717 N N . ASP A 1 90 ? 9.672 28.016 9.477 1 80 90 ASP A N 1
ATOM 718 C CA . ASP A 1 90 ? 10.781 28.891 9.109 1 80 90 ASP A CA 1
ATOM 719 C C . ASP A 1 90 ? 11.633 28.266 8 1 80 90 ASP A C 1
ATOM 721 O O . ASP A 1 90 ? 12.727 28.75 7.711 1 80 90 ASP A O 1
ATOM 725 N N . ALA A 1 91 ? 11.18 27.234 7.473 1 82.69 91 ALA A N 1
ATOM 726 C CA . ALA A 1 91 ? 12.008 26.531 6.496 1 82.69 91 ALA A CA 1
ATOM 727 C C . ALA A 1 91 ? 11.164 25.969 5.363 1 82.69 91 ALA A C 1
ATOM 729 O O . ALA A 1 91 ? 11.211 24.766 5.078 1 82.69 91 ALA A O 1
ATOM 730 N N . GLU A 1 92 ? 10.5 26.797 4.676 1 87.75 92 GLU A N 1
ATOM 731 C CA . GLU A 1 92 ? 9.711 26.359 3.527 1 87.75 92 GLU A CA 1
ATOM 732 C C . GLU A 1 92 ? 10.609 26.047 2.334 1 87.75 92 GLU A C 1
ATOM 734 O O . GLU A 1 92 ? 11.586 26.734 2.082 1 87.75 92 GLU A O 1
ATOM 739 N N . ARG A 1 93 ? 10.344 25.016 1.657 1 91.12 93 ARG A N 1
ATOM 740 C CA . ARG A 1 93 ? 11.07 24.609 0.457 1 91.12 93 ARG A CA 1
ATOM 741 C C . ARG A 1 93 ? 10.109 24.281 -0.678 1 91.12 93 ARG A C 1
ATOM 743 O O . ARG A 1 93 ? 8.961 23.906 -0.434 1 91.12 93 ARG A O 1
ATOM 750 N N . ARG A 1 94 ? 10.648 24.406 -1.839 1 93.06 94 ARG A N 1
ATOM 751 C CA . ARG A 1 94 ? 9.852 24.062 -3.014 1 93.06 94 ARG A CA 1
ATOM 752 C C . ARG A 1 94 ? 9.805 22.562 -3.236 1 93.06 94 ARG A C 1
ATOM 754 O O . ARG A 1 94 ? 10.828 21.875 -3.139 1 93.06 94 ARG A O 1
ATOM 761 N N . LEU A 1 95 ? 8.625 22.016 -3.418 1 95.38 95 LEU A N 1
ATOM 762 C CA . LEU A 1 95 ? 8.469 20.625 -3.818 1 95.38 95 LEU A CA 1
ATOM 763 C C . LEU A 1 95 ? 8.523 20.484 -5.336 1 95.38 95 LEU A C 1
ATOM 765 O O . LEU A 1 95 ? 8.188 21.422 -6.062 1 95.38 95 LEU A O 1
ATOM 769 N N . ALA A 1 96 ? 8.984 19.375 -5.816 1 92.75 96 ALA A N 1
ATOM 770 C CA . ALA A 1 96 ? 8.82 18.969 -7.207 1 92.75 96 ALA A CA 1
ATOM 771 C C . ALA A 1 96 ? 7.629 18.031 -7.363 1 92.75 96 ALA A C 1
ATOM 773 O O . ALA A 1 96 ? 7.297 17.281 -6.445 1 92.75 96 ALA A O 1
ATOM 774 N N . PRO A 1 97 ? 6.922 18.156 -8.57 1 95.06 97 PRO A N 1
ATOM 775 C CA . PRO A 1 97 ? 5.879 17.156 -8.781 1 95.06 97 PRO A CA 1
ATOM 776 C C . PRO A 1 97 ? 6.363 15.734 -8.516 1 95.06 97 PRO A C 1
ATOM 778 O O . PRO A 1 97 ? 7.457 15.359 -8.953 1 95.06 97 PRO A O 1
ATOM 781 N N . GLY A 1 98 ? 5.543 14.992 -7.746 1 94.81 98 GLY A N 1
ATOM 782 C CA . GLY A 1 98 ? 5.941 13.648 -7.359 1 94.81 98 GLY A CA 1
ATOM 783 C C . GLY A 1 98 ? 6.453 13.562 -5.934 1 94.81 98 GLY A C 1
ATOM 784 O O . GLY A 1 98 ? 6.52 12.477 -5.355 1 94.81 98 GLY A O 1
ATOM 785 N N . ASP A 1 99 ? 6.773 14.695 -5.363 1 96.5 99 ASP A N 1
ATOM 786 C CA . ASP A 1 99 ? 7.277 14.734 -3.992 1 96.5 99 ASP A CA 1
ATOM 787 C C . ASP A 1 99 ? 6.141 14.586 -2.984 1 96.5 99 ASP A C 1
ATOM 789 O O . ASP A 1 99 ? 4.988 14.906 -3.287 1 96.5 99 ASP A O 1
ATOM 793 N N . VAL A 1 100 ? 6.488 14.078 -1.832 1 98.19 100 VAL A N 1
ATOM 794 C CA . VAL A 1 100 ? 5.605 14 -0.672 1 98.19 100 VAL A CA 1
ATOM 795 C C . VAL A 1 100 ? 6.203 14.789 0.487 1 98.19 100 VAL A C 1
ATOM 797 O O . VAL A 1 100 ? 7.418 14.781 0.691 1 98.19 100 VAL A O 1
ATOM 800 N N . ILE A 1 101 ? 5.41 15.531 1.193 1 97.5 101 ILE A N 1
ATOM 801 C CA . ILE A 1 101 ? 5.871 16.203 2.398 1 97.5 101 ILE A CA 1
ATOM 802 C C . ILE A 1 101 ? 5.062 15.734 3.604 1 97.5 101 ILE A C 1
ATOM 804 O O . ILE A 1 101 ? 3.857 15.5 3.496 1 97.5 101 ILE A O 1
ATOM 808 N N . LEU A 1 102 ? 5.742 15.547 4.738 1 97.31 102 LEU A N 1
ATOM 809 C CA . LEU A 1 102 ? 5.117 15.055 5.965 1 97.31 102 LEU A CA 1
ATOM 810 C C . LEU A 1 102 ? 4.996 16.172 6.996 1 97.31 102 LEU A C 1
ATOM 812 O O . LEU A 1 102 ? 5.961 16.891 7.258 1 97.31 102 LEU A O 1
ATOM 816 N N . PHE A 1 103 ? 3.789 16.281 7.574 1 96.12 103 PHE A N 1
ATOM 817 C CA . PHE A 1 103 ? 3.584 17.234 8.648 1 96.12 103 PHE A CA 1
ATOM 818 C C . PHE A 1 103 ? 3.076 16.547 9.906 1 96.12 103 PHE A C 1
ATOM 820 O O . PHE A 1 103 ? 2.135 15.758 9.852 1 96.12 103 PHE A O 1
ATOM 827 N N . ASP A 1 104 ? 3.713 16.766 10.992 1 94.25 104 ASP A N 1
ATOM 828 C CA . ASP A 1 104 ? 3.188 16.531 12.336 1 94.25 104 ASP A CA 1
ATOM 829 C C . ASP A 1 104 ? 2.293 17.688 12.781 1 94.25 104 ASP A C 1
ATOM 831 O O . ASP A 1 104 ? 2.777 18.781 13.055 1 94.25 104 ASP A O 1
ATOM 835 N N . MET A 1 105 ? 1.038 17.484 12.945 1 93.12 105 MET A N 1
ATOM 836 C CA . MET A 1 105 ? 0.075 18.562 13.109 1 93.12 105 MET A CA 1
ATOM 837 C C . MET A 1 105 ? 0.154 19.156 14.516 1 93.12 105 MET A C 1
ATOM 839 O O . MET A 1 105 ? -0.473 20.172 14.797 1 93.12 105 MET A O 1
ATOM 843 N N . SER A 1 106 ? 0.967 18.531 15.297 1 88.88 106 SER A N 1
ATOM 844 C CA . SER A 1 106 ? 1.233 19.109 16.609 1 88.88 106 SER A CA 1
ATOM 845 C C . SER A 1 106 ? 2.383 20.109 16.562 1 88.88 106 SER A C 1
ATOM 847 O O . SER A 1 106 ? 2.797 20.641 17.594 1 88.88 106 SER A O 1
ATOM 849 N N . ARG A 1 107 ? 2.879 20.391 15.43 1 90.88 107 ARG A N 1
ATOM 850 C CA . ARG A 1 107 ? 3.982 21.328 15.234 1 90.88 107 ARG A CA 1
ATOM 851 C C . ARG A 1 107 ? 3.617 22.391 14.203 1 90.88 107 ARG A C 1
ATOM 853 O O . ARG A 1 107 ? 2.814 22.141 13.305 1 90.88 107 ARG A O 1
ATOM 860 N N . PRO A 1 108 ? 4.285 23.562 14.32 1 93.62 108 PRO A N 1
ATOM 861 C CA . PRO A 1 108 ? 3.998 24.641 13.375 1 93.62 108 PRO A CA 1
ATOM 862 C C . PRO A 1 108 ? 4.457 24.312 11.953 1 93.62 108 PRO A C 1
ATOM 864 O O . PRO A 1 108 ? 5.48 23.656 11.766 1 93.62 108 PRO A O 1
ATOM 867 N N . GLN A 1 109 ? 3.717 24.812 10.992 1 94.38 109 GLN A N 1
ATOM 868 C CA . GLN A 1 109 ? 4.039 24.578 9.586 1 94.38 109 GLN A CA 1
ATOM 869 C C . GLN A 1 109 ? 3.453 25.672 8.695 1 94.38 109 GLN A C 1
ATOM 871 O O . GLN A 1 109 ? 2.625 26.469 9.141 1 94.38 109 GLN A O 1
ATOM 876 N N . ARG A 1 110 ? 3.943 25.719 7.52 1 95.06 110 ARG A N 1
ATOM 877 C CA . ARG A 1 110 ? 3.389 26.625 6.527 1 95.06 110 ARG A CA 1
ATOM 878 C C . ARG A 1 110 ? 3.494 26.047 5.121 1 95.06 110 ARG A C 1
ATOM 880 O O . ARG A 1 110 ? 4.34 25.188 4.867 1 95.06 110 ARG A O 1
ATOM 887 N N . SER A 1 111 ? 2.607 26.406 4.297 1 96.62 111 SER A N 1
ATOM 888 C CA . SER A 1 111 ? 2.637 26.047 2.881 1 96.62 111 SER A CA 1
ATOM 889 C C . SER A 1 111 ? 2.109 27.188 2.012 1 96.62 111 SER A C 1
ATOM 891 O O . SER A 1 111 ? 1.39 28.062 2.496 1 96.62 111 SER A O 1
ATOM 893 N N . ARG A 1 112 ? 2.533 27.219 0.83 1 96.56 112 ARG A N 1
ATOM 894 C CA . ARG A 1 112 ? 2.104 28.188 -0.177 1 96.56 112 ARG A CA 1
ATOM 895 C C . ARG A 1 112 ? 1.919 27.516 -1.534 1 96.56 112 ARG A C 1
ATOM 897 O O . ARG A 1 112 ? 2.766 26.734 -1.965 1 96.56 112 ARG A O 1
ATOM 904 N N . VAL A 1 113 ? 0.816 27.828 -2.135 1 97.31 113 VAL A N 1
ATOM 905 C CA . VAL A 1 113 ? 0.487 27.234 -3.424 1 97.31 113 VAL A CA 1
ATOM 906 C C . VAL A 1 113 ? 0.311 28.328 -4.473 1 97.31 113 VAL A C 1
ATOM 908 O O . VAL A 1 113 ? -0.525 29.219 -4.309 1 97.31 113 VAL A O 1
ATOM 911 N N . GLU A 1 114 ? 1.098 28.344 -5.48 1 94.44 114 GLU A N 1
ATOM 912 C CA . GLU A 1 114 ? 0.814 29.203 -6.633 1 94.44 114 GLU A CA 1
ATOM 913 C C . GLU A 1 114 ? -0.297 28.609 -7.496 1 94.44 114 GLU A C 1
ATOM 915 O O . GLU A 1 114 ? -1.371 29.203 -7.625 1 94.44 114 GLU A O 1
ATOM 920 N N . THR A 1 115 ? -0.105 27.547 -8.109 1 95.62 115 THR A N 1
ATOM 921 C CA . THR A 1 115 ? -1.069 26.656 -8.75 1 95.62 115 THR A CA 1
ATOM 922 C C . THR A 1 115 ? -0.612 25.203 -8.664 1 95.62 115 THR A C 1
ATOM 924 O O . THR A 1 115 ? 0.461 24.859 -9.156 1 95.62 115 THR A O 1
ATOM 927 N N . ALA A 1 116 ? -1.485 24.422 -7.965 1 97.81 116 ALA A N 1
ATOM 928 C CA . ALA A 1 116 ? -1.017 23.062 -7.781 1 97.81 116 ALA A CA 1
ATOM 929 C C . ALA A 1 116 ? -2.188 22.094 -7.57 1 97.81 116 ALA A C 1
ATOM 931 O O . ALA A 1 116 ? -3.273 22.516 -7.164 1 97.81 116 ALA A O 1
ATOM 932 N N . SER A 1 117 ? -2.01 20.891 -7.969 1 98.5 117 SER A N 1
ATOM 933 C CA . SER A 1 117 ? -2.867 19.75 -7.645 1 98.5 117 SER A CA 1
ATOM 934 C C . SER A 1 117 ? -2.207 18.844 -6.617 1 98.5 117 SER A C 1
ATOM 936 O O . SER A 1 117 ? -1.066 18.406 -6.805 1 98.5 117 SER A O 1
ATOM 938 N N . THR A 1 118 ? -2.924 18.609 -5.484 1 98.44 118 THR A N 1
ATOM 939 C CA . THR A 1 118 ? -2.34 17.797 -4.422 1 98.44 118 THR A CA 1
ATOM 940 C C . THR A 1 118 ? -3.334 16.75 -3.928 1 98.44 118 THR A C 1
ATOM 942 O O . THR A 1 118 ? -4.543 16.891 -4.125 1 98.44 118 THR A O 1
ATOM 945 N N . VAL A 1 119 ? -2.846 15.688 -3.438 1 98.62 119 VAL A N 1
ATOM 946 C CA . VAL A 1 119 ? -3.598 14.734 -2.623 1 98.62 119 VAL A CA 1
ATOM 947 C C . VAL A 1 119 ? -3.064 14.742 -1.192 1 98.62 119 VAL A C 1
ATOM 949 O O . VAL A 1 119 ? -1.854 14.656 -0.975 1 98.62 119 VAL A O 1
ATOM 952 N N . THR A 1 120 ? -3.924 14.906 -0.239 1 97.94 120 THR A N 1
ATOM 953 C CA . THR A 1 120 ? -3.564 14.914 1.175 1 97.94 120 THR A CA 1
ATOM 954 C C . THR A 1 120 ? -4.242 13.766 1.915 1 97.94 120 THR A C 1
ATOM 956 O O . THR A 1 120 ? -5.438 13.523 1.735 1 97.94 120 THR A O 1
ATOM 959 N N . VAL A 1 121 ? -3.49 13.094 2.695 1 97.94 121 VAL A N 1
ATOM 960 C CA . VAL A 1 121 ? -4.012 12.039 3.557 1 97.94 121 VAL A CA 1
ATOM 961 C C . VAL A 1 121 ? -3.648 12.328 5.012 1 97.94 121 VAL A C 1
ATOM 963 O O . VAL A 1 121 ? -2.494 12.633 5.32 1 97.94 121 VAL A O 1
ATOM 966 N N . SER A 1 122 ? -4.625 12.305 5.891 1 97.25 122 SER A N 1
ATOM 967 C CA . SER A 1 122 ? -4.398 12.445 7.324 1 97.25 122 SER A CA 1
ATOM 968 C C . SER A 1 122 ? -4.559 11.117 8.047 1 97.25 122 SER A C 1
ATOM 970 O O . SER A 1 122 ? -5.535 10.398 7.824 1 97.25 122 SER A O 1
ATOM 972 N N . LEU A 1 123 ? -3.625 10.82 8.883 1 96.94 123 LEU A N 1
ATOM 973 C CA . LEU A 1 123 ? -3.617 9.578 9.641 1 96.94 123 LEU A CA 1
ATOM 974 C C . LEU A 1 123 ? -3.332 9.844 11.117 1 96.94 123 LEU A C 1
ATOM 976 O O . LEU A 1 123 ? -2.574 10.758 11.453 1 96.94 123 LEU A O 1
ATOM 980 N N . SER A 1 124 ? -3.893 8.969 11.945 1 94.19 124 SER A N 1
ATOM 981 C CA . SER A 1 124 ? -3.645 9.102 13.383 1 94.19 124 SER A CA 1
ATOM 982 C C . SER A 1 124 ? -2.166 8.922 13.703 1 94.19 124 SER A C 1
ATOM 984 O O . SER A 1 124 ? -1.464 8.164 13.023 1 94.19 124 SER A O 1
ATOM 986 N N . ARG A 1 125 ? -1.738 9.547 14.734 1 91.69 125 ARG A N 1
ATOM 987 C CA . ARG A 1 125 ? -0.365 9.422 15.203 1 91.69 125 ARG A CA 1
ATOM 988 C C . ARG A 1 125 ? -0.043 7.973 15.57 1 91.69 125 ARG A C 1
ATOM 990 O O . ARG A 1 125 ? 1.029 7.469 15.227 1 91.69 125 ARG A O 1
ATOM 997 N N . LYS A 1 126 ? -0.946 7.34 16.25 1 91.38 126 LYS A N 1
ATOM 998 C CA . LYS A 1 126 ? -0.757 5.957 16.672 1 91.38 126 LYS A CA 1
ATOM 999 C C . LYS A 1 126 ? -0.452 5.051 15.484 1 91.38 126 LYS A C 1
ATOM 1001 O O . LYS A 1 126 ? 0.493 4.258 15.531 1 91.38 126 LYS A O 1
ATOM 1006 N N . LEU A 1 127 ? -1.164 5.172 14.414 1 92.12 127 LEU A N 1
ATOM 1007 C CA . LEU A 1 127 ? -0.985 4.344 13.234 1 92.12 127 LEU A CA 1
ATOM 1008 C C . LEU A 1 127 ? 0.358 4.629 12.57 1 92.12 127 LEU A C 1
ATOM 1010 O O . LEU A 1 127 ? 1.087 3.699 12.211 1 92.12 127 LEU A O 1
ATOM 1014 N N . VAL A 1 128 ? 0.697 5.875 12.398 1 95.94 128 VAL A N 1
ATOM 1015 C CA . VAL A 1 128 ? 1.928 6.266 11.719 1 95.94 128 VAL A CA 1
ATOM 1016 C C . VAL A 1 128 ? 3.137 5.812 12.531 1 95.94 128 VAL A C 1
ATOM 1018 O O . VAL A 1 128 ? 4.062 5.199 11.992 1 95.94 128 VAL A O 1
ATOM 1021 N N . GLU A 1 129 ? 3.086 6.031 13.805 1 91.94 129 GLU A N 1
ATOM 1022 C CA . GLU A 1 129 ? 4.254 5.766 14.641 1 91.94 129 GLU A CA 1
ATOM 1023 C C . GLU A 1 129 ? 4.406 4.273 14.93 1 91.94 129 GLU A C 1
ATOM 1025 O O . GLU A 1 129 ? 5.473 3.822 15.344 1 91.94 129 GLU A O 1
ATOM 1030 N N . ALA A 1 130 ? 3.365 3.514 14.75 1 91.75 130 ALA A N 1
ATOM 1031 C CA . ALA A 1 130 ? 3.488 2.061 14.82 1 91.75 130 ALA A CA 1
ATOM 1032 C C . ALA A 1 130 ? 4.438 1.537 13.75 1 91.75 130 ALA A C 1
ATOM 1034 O O . ALA A 1 130 ? 5.207 0.604 13.992 1 91.75 130 ALA A O 1
ATOM 1035 N N . ALA A 1 131 ? 4.418 2.131 12.578 1 92.5 131 ALA A N 1
ATOM 1036 C CA . ALA A 1 131 ? 5.277 1.704 11.477 1 92.5 131 ALA A CA 1
ATOM 1037 C C . ALA A 1 131 ? 6.562 2.525 11.43 1 92.5 131 ALA A C 1
ATOM 1039 O O . ALA A 1 131 ? 7.609 2.031 11.008 1 92.5 131 ALA A O 1
ATOM 1040 N N . ALA A 1 132 ? 6.43 3.756 11.82 1 93.44 132 ALA A N 1
ATOM 1041 C CA . ALA A 1 132 ? 7.555 4.691 11.812 1 93.44 132 ALA A CA 1
ATOM 1042 C C . ALA A 1 132 ? 7.633 5.461 13.125 1 93.44 132 ALA A C 1
ATOM 1044 O O . ALA A 1 132 ? 7.234 6.625 13.195 1 93.44 132 ALA A O 1
ATOM 1045 N N . PRO A 1 133 ? 8.25 4.918 14.07 1 91.44 133 PRO A N 1
ATOM 1046 C CA . PRO A 1 133 ? 8.266 5.52 15.406 1 91.44 133 PRO A CA 1
ATOM 1047 C C . PRO A 1 133 ? 8.914 6.906 15.422 1 91.44 133 PRO A C 1
ATOM 1049 O O . PRO A 1 133 ? 8.578 7.734 16.266 1 91.44 133 PRO A O 1
ATOM 1052 N N . GLU A 1 134 ? 9.773 7.18 14.469 1 88.75 134 GLU A N 1
ATOM 1053 C CA . GLU A 1 134 ? 10.484 8.453 14.477 1 88.75 134 GLU A CA 1
ATOM 1054 C C . GLU A 1 134 ? 9.875 9.43 13.469 1 88.75 134 GLU A C 1
ATOM 1056 O O . GLU A 1 134 ? 10.547 10.367 13.031 1 88.75 134 GLU A O 1
ATOM 1061 N N . ALA A 1 135 ? 8.633 9.234 13.094 1 93.81 135 ALA A N 1
ATOM 1062 C CA . ALA A 1 135 ? 8.008 10.031 12.039 1 93.81 135 ALA A CA 1
ATOM 1063 C C . ALA A 1 135 ? 8.023 11.516 12.391 1 93.81 135 ALA A C 1
ATOM 1065 O O . ALA A 1 135 ? 8.164 12.367 11.508 1 93.81 135 ALA A O 1
ATOM 1066 N N . SER A 1 136 ? 7.895 11.812 13.609 1 91.12 136 SER A N 1
ATOM 1067 C CA . SER A 1 136 ? 7.836 13.195 14.055 1 91.12 136 SER A CA 1
ATOM 1068 C C . SER A 1 136 ? 9.125 13.938 13.727 1 91.12 136 SER A C 1
ATOM 1070 O O . SER A 1 136 ? 9.117 15.156 13.523 1 91.12 136 SER A O 1
ATOM 1072 N N . ARG A 1 137 ? 10.242 13.242 13.625 1 88.81 137 ARG A N 1
ATOM 1073 C CA . ARG A 1 137 ? 11.531 13.844 13.312 1 88.81 137 ARG A CA 1
ATOM 1074 C C . ARG A 1 137 ? 11.562 14.359 11.875 1 88.81 137 ARG A C 1
ATOM 1076 O O . ARG A 1 137 ? 12.453 15.117 11.5 1 88.81 137 ARG A O 1
ATOM 1083 N N . TYR A 1 138 ? 10.578 14.008 11.172 1 93 138 TYR A N 1
ATOM 1084 C CA . TYR A 1 138 ? 10.586 14.328 9.75 1 93 138 TYR A CA 1
ATOM 1085 C C . TYR A 1 138 ? 9.531 15.383 9.422 1 93 138 TYR A C 1
ATOM 1087 O O . TYR A 1 138 ? 9.148 15.539 8.266 1 93 138 TYR A O 1
ATOM 1095 N N . HIS A 1 139 ? 9.039 16.078 10.438 1 93.44 139 HIS A N 1
ATOM 1096 C CA . HIS A 1 139 ? 8.102 17.188 10.227 1 93.44 139 HIS A CA 1
ATOM 1097 C C . HIS A 1 139 ? 8.664 18.203 9.242 1 93.44 139 HIS A C 1
ATOM 1099 O O . HIS A 1 139 ? 9.758 18.719 9.438 1 93.44 139 HIS A O 1
ATOM 1105 N N . GLY A 1 140 ? 7.852 18.484 8.164 1 93.81 140 GLY A N 1
ATOM 1106 C CA . GLY A 1 140 ? 8.234 19.469 7.164 1 93.81 140 GLY A CA 1
ATOM 1107 C C . GLY A 1 140 ? 9.242 18.938 6.156 1 93.81 140 GLY A C 1
ATOM 1108 O O . GLY A 1 140 ? 9.695 19.672 5.281 1 93.81 140 GLY A O 1
ATOM 1109 N N . HIS A 1 141 ? 9.586 17.703 6.258 1 92.88 141 HIS A N 1
ATOM 1110 C CA . HIS A 1 141 ? 10.57 17.125 5.352 1 92.88 141 HIS A CA 1
ATOM 1111 C C . HIS A 1 141 ? 9.922 16.688 4.035 1 92.88 141 HIS A C 1
ATOM 1113 O O . HIS A 1 141 ? 8.828 16.125 4.031 1 92.88 141 HIS A O 1
ATOM 1119 N N . ILE A 1 142 ? 10.695 16.953 3.004 1 94.5 142 ILE A N 1
ATOM 1120 C CA . ILE A 1 142 ? 10.25 16.562 1.669 1 94.5 142 ILE A CA 1
ATOM 1121 C C . ILE A 1 142 ? 10.859 15.203 1.303 1 94.5 142 ILE A C 1
ATOM 1123 O O . ILE A 1 142 ? 12.07 15.008 1.423 1 94.5 142 ILE A O 1
ATOM 1127 N N . LEU A 1 143 ? 10.047 14.32 0.958 1 94.56 143 LEU A N 1
ATOM 1128 C CA . LEU A 1 143 ? 10.445 13.023 0.409 1 94.56 143 LEU A CA 1
ATOM 1129 C C . LEU A 1 143 ? 10.375 13.039 -1.114 1 94.56 143 LEU A C 1
ATOM 1131 O O . LEU A 1 143 ? 9.281 13.102 -1.688 1 94.56 143 LEU A O 1
ATOM 1135 N N . PRO A 1 144 ? 11.508 12.953 -1.768 1 91.75 144 PRO A N 1
ATOM 1136 C CA . PRO A 1 144 ? 11.492 13 -3.232 1 91.75 144 PRO A CA 1
ATOM 1137 C C . PRO A 1 144 ? 10.781 11.805 -3.857 1 91.75 144 PRO A C 1
ATOM 1139 O O . PRO A 1 144 ? 10.664 10.758 -3.227 1 91.75 144 PRO A O 1
ATOM 1142 N N . GLU A 1 145 ? 10.328 11.977 -5.07 1 91.38 145 GLU A N 1
ATOM 1143 C CA . GLU A 1 145 ? 9.602 10.938 -5.789 1 91.38 145 GLU A CA 1
ATOM 1144 C C . GLU A 1 145 ? 10.398 9.633 -5.836 1 91.38 145 GLU A C 1
ATOM 1146 O O . GLU A 1 145 ? 9.82 8.547 -5.797 1 91.38 145 GLU A O 1
ATOM 1151 N N . ALA A 1 146 ? 11.68 9.703 -5.926 1 86.19 146 ALA A N 1
ATOM 1152 C CA . ALA A 1 146 ? 12.547 8.531 -6.055 1 86.19 146 ALA A CA 1
ATOM 1153 C C . ALA A 1 146 ? 12.328 7.555 -4.898 1 86.19 146 ALA A C 1
ATOM 1155 O O . ALA A 1 146 ? 12.477 6.344 -5.066 1 86.19 146 ALA A O 1
ATOM 1156 N N . VAL A 1 147 ? 11.914 8.086 -3.697 1 90.31 147 VAL A N 1
ATOM 1157 C CA . VAL A 1 147 ? 11.766 7.195 -2.555 1 90.31 147 VAL A CA 1
ATOM 1158 C C . VAL A 1 147 ? 10.297 7.125 -2.148 1 90.31 147 VAL A C 1
ATOM 1160 O O . VAL A 1 147 ? 9.891 6.227 -1.403 1 90.31 147 VAL A O 1
ATOM 1163 N N . SER A 1 148 ? 9.453 8.07 -2.607 1 94.75 148 SER A N 1
ATOM 1164 C CA . SER A 1 148 ? 8.078 8.125 -2.135 1 94.75 148 SER A CA 1
ATOM 1165 C C . SER A 1 148 ? 7.09 7.922 -3.281 1 94.75 148 SER A C 1
ATOM 1167 O O . SER A 1 148 ? 5.883 8.125 -3.113 1 94.75 148 SER A O 1
ATOM 1169 N N . GLY A 1 149 ? 7.594 7.535 -4.434 1 95.19 149 GLY A N 1
ATOM 1170 C CA . GLY A 1 149 ? 6.742 7.41 -5.605 1 95.19 149 GLY A CA 1
ATOM 1171 C C . GLY A 1 149 ? 5.582 6.453 -5.398 1 95.19 149 GLY A C 1
ATOM 1172 O O . GLY A 1 149 ? 4.453 6.746 -5.797 1 95.19 149 GLY A O 1
ATOM 1173 N N . LEU A 1 150 ? 5.844 5.297 -4.828 1 96.62 150 LEU A N 1
ATOM 1174 C CA . LEU A 1 150 ? 4.797 4.312 -4.57 1 96.62 150 LEU A CA 1
ATOM 1175 C C . LEU A 1 150 ? 3.77 4.859 -3.586 1 96.62 150 LEU A C 1
ATOM 1177 O O . LEU A 1 150 ? 2.568 4.629 -3.742 1 96.62 150 LEU A O 1
ATOM 1181 N N . LEU A 1 151 ? 4.273 5.566 -2.58 1 98.12 151 LEU A N 1
ATOM 1182 C CA . LEU A 1 151 ? 3.379 6.207 -1.622 1 98.12 151 LEU A CA 1
ATOM 1183 C C . LEU A 1 151 ? 2.471 7.215 -2.316 1 98.12 151 LEU A C 1
ATOM 1185 O O . LEU A 1 151 ? 1.253 7.195 -2.131 1 98.12 151 LEU A O 1
ATOM 1189 N N . GLY A 1 152 ? 3.07 8.086 -3.115 1 98.31 152 GLY A N 1
ATOM 1190 C CA . GLY A 1 152 ? 2.289 9.047 -3.875 1 98.31 152 GLY A CA 1
ATOM 1191 C C . GLY A 1 152 ? 1.25 8.398 -4.77 1 98.31 152 GLY A C 1
ATOM 1192 O O . GLY A 1 152 ? 0.099 8.836 -4.812 1 98.31 152 GLY A O 1
ATOM 1193 N N . ASP A 1 153 ? 1.619 7.363 -5.453 1 97.69 153 ASP A N 1
ATOM 1194 C CA . ASP A 1 153 ? 0.703 6.656 -6.34 1 97.69 153 ASP A CA 1
ATOM 1195 C C . ASP A 1 153 ? -0.46 6.047 -5.562 1 97.69 153 ASP A C 1
ATOM 1197 O O . ASP A 1 153 ? -1.607 6.09 -6.012 1 97.69 153 ASP A O 1
ATOM 1201 N N . LEU A 1 154 ? -0.182 5.445 -4.434 1 98.25 154 LEU A N 1
ATOM 1202 C CA . LEU A 1 154 ? -1.253 4.863 -3.633 1 98.25 154 LEU A CA 1
ATOM 1203 C C . LEU A 1 154 ? -2.195 5.941 -3.113 1 98.25 154 LEU A C 1
ATOM 1205 O O . LEU A 1 154 ? -3.414 5.758 -3.105 1 98.25 154 LEU A O 1
ATOM 1209 N N . MET A 1 155 ? -1.611 7.035 -2.668 1 98.38 155 MET A N 1
ATOM 1210 C CA . MET A 1 155 ? -2.432 8.164 -2.238 1 98.38 155 MET A CA 1
ATOM 1211 C C . MET A 1 155 ? -3.338 8.641 -3.369 1 98.38 155 MET A C 1
ATOM 1213 O O . MET A 1 155 ? -4.527 8.883 -3.158 1 98.38 155 MET A O 1
ATOM 1217 N N . GLY A 1 156 ? -2.746 8.812 -4.535 1 97.81 156 GLY A N 1
ATOM 1218 C CA . GLY A 1 156 ? -3.549 9.195 -5.688 1 97.81 156 GLY A CA 1
ATOM 1219 C C . GLY A 1 156 ? -4.66 8.203 -5.988 1 97.81 156 GLY A C 1
ATOM 1220 O O . GLY A 1 156 ? -5.785 8.602 -6.297 1 97.81 156 GLY A O 1
ATOM 1221 N N . SER A 1 157 ? -4.355 6.957 -5.926 1 97 157 SER A N 1
ATOM 1222 C CA . SER A 1 157 ? -5.352 5.914 -6.141 1 97 157 SER A CA 1
ATOM 1223 C C . SER A 1 157 ? -6.469 5.992 -5.105 1 97 157 SER A C 1
ATOM 1225 O O . SER A 1 157 ? -7.648 5.887 -5.449 1 97 157 SER A O 1
ATOM 1227 N N . LEU A 1 158 ? -6.105 6.113 -3.857 1 95.81 158 LEU A N 1
ATOM 1228 C CA . LEU A 1 158 ? -7.078 6.219 -2.773 1 95.81 158 LEU A CA 1
ATOM 1229 C C . LEU A 1 158 ? -8.023 7.391 -3.004 1 95.81 158 LEU A C 1
ATOM 1231 O O . LEU A 1 158 ? -9.242 7.258 -2.834 1 95.81 158 LEU A O 1
ATOM 1235 N N . ALA A 1 159 ? -7.465 8.516 -3.385 1 95.5 159 ALA A N 1
ATOM 1236 C CA . ALA A 1 159 ? -8.297 9.688 -3.656 1 95.5 159 ALA A CA 1
ATOM 1237 C C . ALA A 1 159 ? -9.297 9.398 -4.773 1 95.5 159 ALA A C 1
ATOM 1239 O O . ALA A 1 159 ? -10.461 9.805 -4.688 1 95.5 159 ALA A O 1
ATOM 1240 N N . ARG A 1 160 ? -8.859 8.711 -5.816 1 92.62 160 ARG A N 1
ATOM 1241 C CA . ARG A 1 160 ? -9.711 8.406 -6.965 1 92.62 160 ARG A CA 1
ATOM 1242 C C . ARG A 1 160 ? -10.797 7.406 -6.586 1 92.62 160 ARG A C 1
ATOM 1244 O O . ARG A 1 160 ? -11.898 7.449 -7.137 1 92.62 160 ARG A O 1
ATOM 1251 N N . ARG A 1 161 ? -10.516 6.578 -5.594 1 89.88 161 ARG A N 1
ATOM 1252 C CA . ARG A 1 161 ? -11.406 5.449 -5.328 1 89.88 161 ARG A CA 1
ATOM 1253 C C . ARG A 1 161 ? -12.164 5.648 -4.02 1 89.88 161 ARG A C 1
ATOM 1255 O O . ARG A 1 161 ? -13.047 4.855 -3.682 1 89.88 161 ARG A O 1
ATOM 1262 N N . ALA A 1 162 ? -11.805 6.586 -3.287 1 80.94 162 ALA A N 1
ATOM 1263 C CA . ALA A 1 162 ? -12.281 6.746 -1.916 1 80.94 162 ALA A CA 1
ATOM 1264 C C . ALA A 1 162 ? -13.797 6.621 -1.844 1 80.94 162 ALA A C 1
ATOM 1266 O O . ALA A 1 162 ? -14.336 6.039 -0.898 1 80.94 162 ALA A O 1
ATOM 1267 N N . ALA A 1 163 ? -14.508 7.078 -2.857 1 76.19 163 ALA A N 1
ATOM 1268 C CA . ALA A 1 163 ? -15.969 7.039 -2.848 1 76.19 163 ALA A CA 1
ATOM 1269 C C . ALA A 1 163 ? -16.484 5.621 -3.086 1 76.19 163 ALA A C 1
ATOM 1271 O O . ALA A 1 163 ? -17.547 5.25 -2.59 1 76.19 163 ALA A O 1
ATOM 1272 N N . ALA A 1 164 ? -15.703 4.859 -3.756 1 75.81 164 ALA A N 1
ATOM 1273 C CA . ALA A 1 164 ? -16.188 3.562 -4.219 1 75.81 164 ALA A CA 1
ATOM 1274 C C . ALA A 1 164 ? -15.602 2.43 -3.375 1 75.81 164 ALA A C 1
ATOM 1276 O O . ALA A 1 164 ? -16.109 1.304 -3.408 1 75.81 164 ALA A O 1
ATOM 1277 N N . THR A 1 165 ? -14.594 2.727 -2.645 1 76.75 165 THR A N 1
ATOM 1278 C CA . THR A 1 165 ? -13.898 1.676 -1.91 1 76.75 165 THR A CA 1
ATOM 1279 C C . THR A 1 165 ? -14.672 1.296 -0.649 1 76.75 165 THR A C 1
ATOM 1281 O O . THR A 1 165 ? -15.234 2.16 0.024 1 76.75 165 THR A O 1
ATOM 1284 N N . GLU A 1 166 ? -14.672 0.013 -0.348 1 77.62 166 GLU A N 1
ATOM 1285 C CA . GLU A 1 166 ? -15.344 -0.508 0.838 1 77.62 166 GLU A CA 1
ATOM 1286 C C . GLU A 1 166 ? -14.68 -0.001 2.115 1 77.62 166 GLU A C 1
ATOM 1288 O O . GLU A 1 166 ? -13.477 -0.179 2.309 1 77.62 166 GLU A O 1
ATOM 1293 N N . PRO A 1 167 ? -15.484 0.521 3.021 1 77.25 167 PRO A N 1
ATOM 1294 C CA . PRO A 1 167 ? -14.922 1.061 4.262 1 77.25 167 PRO A CA 1
ATOM 1295 C C . PRO A 1 167 ? -14.211 -0.001 5.098 1 77.25 167 PRO A C 1
ATOM 1297 O O . PRO A 1 167 ? -13.305 0.321 5.871 1 77.25 167 PRO A O 1
ATOM 1300 N N . SER A 1 168 ? -14.578 -1.204 4.871 1 82.31 168 SER A N 1
ATOM 1301 C CA . SER A 1 168 ? -14.016 -2.299 5.656 1 82.31 168 SER A CA 1
ATOM 1302 C C . SER A 1 168 ? -12.547 -2.516 5.328 1 82.31 168 SER A C 1
ATOM 1304 O O . SER A 1 168 ? -11.82 -3.166 6.086 1 82.31 168 SER A O 1
ATOM 1306 N N . THR A 1 169 ? -12.094 -1.936 4.207 1 88.56 169 THR A N 1
ATOM 1307 C CA . THR A 1 169 ? -10.688 -2.082 3.828 1 88.56 169 THR A CA 1
ATOM 1308 C C . THR A 1 169 ? -9.859 -0.915 4.355 1 88.56 169 THR A C 1
ATOM 1310 O O . THR A 1 169 ? -8.648 -0.872 4.16 1 88.56 169 THR A O 1
ATOM 1313 N N . ALA A 1 170 ? -10.5 -0.028 5.031 1 91.5 170 ALA A N 1
ATOM 1314 C CA . ALA A 1 170 ? -9.867 1.234 5.402 1 91.5 170 ALA A CA 1
ATOM 1315 C C . ALA A 1 170 ? -8.688 1 6.336 1 91.5 170 ALA A C 1
ATOM 1317 O O . ALA A 1 170 ? -7.633 1.63 6.188 1 91.5 170 ALA A O 1
ATOM 1318 N N . GLU A 1 171 ? -8.844 0.097 7.273 1 91.94 171 GLU A N 1
ATOM 1319 C CA . GLU A 1 171 ? -7.77 -0.169 8.227 1 91.94 171 GLU A CA 1
ATOM 1320 C C . GLU A 1 171 ? -6.539 -0.742 7.527 1 91.94 171 GLU A C 1
ATOM 1322 O O . GLU A 1 171 ? -5.414 -0.312 7.789 1 91.94 171 GLU A O 1
ATOM 1327 N N . SER A 1 172 ? -6.754 -1.712 6.676 1 94.5 172 SER A N 1
ATOM 1328 C CA . SER A 1 172 ? -5.648 -2.295 5.926 1 94.5 172 SER A CA 1
ATOM 1329 C C . SER A 1 172 ? -5.004 -1.267 5 1 94.5 172 SER A C 1
ATOM 1331 O O . SER A 1 172 ? -3.789 -1.278 4.801 1 94.5 172 SER A O 1
ATOM 1333 N N . THR A 1 173 ? -5.828 -0.412 4.43 1 95.88 173 THR A N 1
ATOM 1334 C CA . THR A 1 173 ? -5.324 0.658 3.576 1 95.88 173 THR A CA 1
ATOM 1335 C C . THR A 1 173 ? -4.438 1.61 4.371 1 95.88 173 THR A C 1
ATOM 1337 O O . THR A 1 173 ? -3.354 1.984 3.918 1 95.88 173 THR A O 1
ATOM 1340 N N . ALA A 1 174 ? -4.902 1.964 5.57 1 96.38 174 ALA A N 1
ATOM 1341 C CA . ALA A 1 174 ? -4.113 2.84 6.434 1 96.38 174 ALA A CA 1
ATOM 1342 C C . ALA A 1 174 ? -2.762 2.213 6.762 1 96.38 174 ALA A C 1
ATOM 1344 O O . ALA A 1 174 ? -1.729 2.887 6.715 1 96.38 174 ALA A O 1
ATOM 1345 N N . ARG A 1 175 ? -2.748 0.985 7.047 1 96.56 175 ARG A N 1
ATOM 1346 C CA . ARG A 1 175 ? -1.505 0.287 7.359 1 96.56 175 ARG A CA 1
ATOM 1347 C C . ARG A 1 175 ? -0.584 0.235 6.145 1 96.56 175 ARG A C 1
ATOM 1349 O O . ARG A 1 175 ? 0.633 0.384 6.273 1 96.56 175 ARG A O 1
ATOM 1356 N N . ALA A 1 176 ? -1.152 0.029 5 1 97.94 176 ALA A N 1
ATOM 1357 C CA . ALA A 1 176 ? -0.351 0.025 3.779 1 97.94 176 ALA A CA 1
ATOM 1358 C C . ALA A 1 176 ? 0.307 1.383 3.551 1 97.94 176 ALA A C 1
ATOM 1360 O O . ALA A 1 176 ? 1.491 1.457 3.215 1 97.94 176 ALA A O 1
ATOM 1361 N N . LEU A 1 177 ? -0.448 2.422 3.734 1 98.38 177 LEU A N 1
ATOM 1362 C CA . LEU A 1 177 ? 0.081 3.773 3.576 1 98.38 177 LEU A CA 1
ATOM 1363 C C . LEU A 1 177 ? 1.227 4.023 4.551 1 98.38 177 LEU A C 1
ATOM 1365 O O . LEU A 1 177 ? 2.27 4.559 4.164 1 98.38 177 LEU A O 1
ATOM 1369 N N . THR A 1 178 ? 1.06 3.629 5.773 1 98 178 THR A N 1
ATOM 1370 C CA . THR A 1 178 ? 2.07 3.887 6.793 1 98 178 THR A CA 1
ATOM 1371 C C . THR A 1 178 ? 3.33 3.068 6.523 1 98 178 THR A C 1
ATOM 1373 O O . THR A 1 178 ? 4.441 3.521 6.805 1 98 178 THR A O 1
ATOM 1376 N N . GLU A 1 179 ? 3.188 1.853 6.016 1 97.19 179 GLU A N 1
ATOM 1377 C CA . GLU A 1 179 ? 4.352 1.05 5.656 1 97.19 179 GLU A CA 1
ATOM 1378 C C . GLU A 1 179 ? 5.168 1.724 4.555 1 97.19 179 GLU A C 1
ATOM 1380 O O . GLU A 1 179 ? 6.398 1.763 4.625 1 97.19 179 GLU A O 1
ATOM 1385 N N . LEU A 1 180 ? 4.496 2.191 3.541 1 97.88 180 LEU A N 1
ATOM 1386 C CA . LEU A 1 180 ? 5.203 2.873 2.461 1 97.88 180 LEU A CA 1
ATOM 1387 C C . LEU A 1 180 ? 5.867 4.148 2.967 1 97.88 180 LEU A C 1
ATOM 1389 O O . LEU A 1 180 ? 6.988 4.469 2.564 1 97.88 180 LEU A O 1
ATOM 1393 N N . LEU A 1 181 ? 5.156 4.867 3.832 1 98.06 181 LEU A N 1
ATOM 1394 C CA . LEU A 1 181 ? 5.746 6.059 4.434 1 98.06 181 LEU A CA 1
ATOM 1395 C C . LEU A 1 181 ? 7.012 5.703 5.211 1 98.06 181 LEU A C 1
ATOM 1397 O O . LEU A 1 181 ? 8.047 6.363 5.059 1 98.06 181 LEU A O 1
ATOM 1401 N N . ALA A 1 182 ? 6.93 4.676 6.023 1 96.44 182 ALA A N 1
ATOM 1402 C CA . ALA A 1 182 ? 8.07 4.23 6.816 1 96.44 182 ALA A CA 1
ATOM 1403 C C . ALA A 1 182 ? 9.258 3.883 5.922 1 96.44 182 ALA A C 1
ATOM 1405 O O . ALA A 1 182 ? 10.398 4.246 6.223 1 96.44 182 ALA A O 1
ATOM 1406 N N . GLY A 1 183 ? 8.969 3.207 4.848 1 94.5 183 GLY A N 1
ATOM 1407 C CA . GLY A 1 183 ? 10.023 2.883 3.898 1 94.5 183 GLY A CA 1
ATOM 1408 C C . GLY A 1 183 ? 10.688 4.109 3.299 1 94.5 183 GLY A C 1
ATOM 1409 O O . GLY A 1 183 ? 11.914 4.16 3.166 1 94.5 183 GLY A O 1
ATOM 1410 N N . ALA A 1 184 ? 9.93 5.051 2.924 1 94.75 184 ALA A N 1
ATOM 1411 C CA . ALA A 1 184 ? 10.453 6.285 2.346 1 94.75 184 ALA A CA 1
ATOM 1412 C C . ALA A 1 184 ? 11.289 7.055 3.367 1 94.75 184 ALA A C 1
ATOM 1414 O O . ALA A 1 184 ? 12.375 7.543 3.051 1 94.75 184 ALA A O 1
ATOM 1415 N N . LEU A 1 185 ? 10.766 7.184 4.598 1 94.31 185 LEU A N 1
ATOM 1416 C CA . LEU A 1 185 ? 11.469 7.906 5.652 1 94.31 185 LEU A CA 1
ATOM 1417 C C . LEU A 1 185 ? 12.812 7.258 5.953 1 94.31 185 LEU A C 1
ATOM 1419 O O . LEU A 1 185 ? 13.781 7.949 6.277 1 94.31 185 LEU A O 1
ATOM 1423 N N . GLY A 1 186 ? 12.844 5.965 5.844 1 90.06 186 GLY A N 1
ATOM 1424 C CA . GLY A 1 186 ? 14.07 5.242 6.113 1 90.06 186 GLY A CA 1
ATOM 1425 C C . GLY A 1 186 ? 15.172 5.547 5.117 1 90.06 186 GLY A C 1
ATOM 1426 O O . GLY A 1 186 ? 16.344 5.23 5.355 1 90.06 186 GLY A O 1
ATOM 1427 N N . GLN A 1 187 ? 14.852 6.18 4.027 1 87.44 187 GLN A N 1
ATOM 1428 C CA . GLN A 1 187 ? 15.812 6.414 2.953 1 87.44 187 GLN A CA 1
ATOM 1429 C C . GLN A 1 187 ? 16.344 7.844 2.988 1 87.44 187 GLN A C 1
ATOM 1431 O O . GLN A 1 187 ? 17.156 8.234 2.15 1 87.44 187 GLN A O 1
ATOM 1436 N N . VAL A 1 188 ? 15.766 8.641 3.889 1 84.25 188 VAL A N 1
ATOM 1437 C CA . VAL A 1 188 ? 16.203 10.031 3.967 1 84.25 188 VAL A CA 1
ATOM 1438 C C . VAL A 1 188 ? 16.703 10.336 5.375 1 84.25 188 VAL A C 1
ATOM 1440 O O . VAL A 1 188 ? 16.266 9.703 6.344 1 84.25 188 VAL A O 1
ATOM 1443 N N . ARG A 1 189 ? 17.75 11.109 5.445 1 76.62 189 ARG A N 1
ATOM 1444 C CA . ARG A 1 189 ? 18.25 11.578 6.73 1 76.62 189 ARG A CA 1
ATOM 1445 C C . ARG A 1 189 ? 17.453 12.789 7.215 1 76.62 189 ARG A C 1
ATOM 1447 O O . ARG A 1 189 ? 17.188 13.711 6.445 1 76.62 189 ARG A O 1
ATOM 1454 N N . PRO A 1 190 ? 16.922 12.5 8.398 1 67.69 190 PRO A N 1
ATOM 1455 C CA . PRO A 1 190 ? 16.234 13.688 8.883 1 67.69 190 PRO A CA 1
ATOM 1456 C C . PRO A 1 190 ? 17.125 14.922 8.953 1 67.69 190 PRO A C 1
ATOM 1458 O O . PRO A 1 190 ? 18.344 14.789 9.094 1 67.69 190 PRO A O 1
ATOM 1461 N N . ASP A 1 191 ? 16.797 16 8.43 1 58.91 191 ASP A N 1
ATOM 1462 C CA . ASP A 1 191 ? 17.547 17.234 8.547 1 58.91 191 ASP A CA 1
ATOM 1463 C C . ASP A 1 191 ? 17.938 17.516 10 1 58.91 191 ASP A C 1
ATOM 1465 O O . ASP A 1 191 ? 17.172 17.203 10.922 1 58.91 191 ASP A O 1
ATOM 1469 N N . ASP A 1 192 ? 19.297 17.703 10.266 1 53.31 192 ASP A N 1
ATOM 1470 C CA . ASP A 1 192 ? 19.844 18.125 11.555 1 53.31 192 ASP A CA 1
ATOM 1471 C C . ASP A 1 192 ? 18.906 19.109 12.258 1 53.31 192 ASP A C 1
ATOM 1473 O O . ASP A 1 192 ? 18.703 19.031 13.469 1 53.31 192 ASP A O 1
ATOM 1477 N N . GLU A 1 193 ? 18.531 20.031 11.547 1 50.84 193 GLU A N 1
ATOM 1478 C CA . GLU A 1 193 ? 17.641 21.031 12.141 1 50.84 193 GLU A CA 1
ATOM 1479 C C . GLU A 1 193 ? 16.328 20.406 12.578 1 50.84 193 GLU A C 1
ATOM 1481 O O . GLU A 1 193 ? 15.789 20.734 13.641 1 50.84 193 GLU A O 1
ATOM 1486 N N . ALA A 1 194 ? 15.984 19.406 11.773 1 51.56 194 ALA A N 1
ATOM 1487 C CA . ALA A 1 194 ? 14.789 18.656 12.148 1 51.56 194 ALA A CA 1
ATOM 1488 C C . ALA A 1 194 ? 15.047 17.812 13.391 1 51.56 194 ALA A C 1
ATOM 1490 O O . ALA A 1 194 ? 14.18 17.703 14.258 1 51.56 194 ALA A O 1
ATOM 1491 N N . SER A 1 195 ? 16.281 17.375 13.375 1 53.12 195 SER A N 1
ATOM 1492 C CA . SER A 1 195 ? 16.703 16.609 14.547 1 53.12 195 SER A CA 1
ATOM 1493 C C . SER A 1 195 ? 16.703 17.469 15.805 1 53.12 195 SER A C 1
ATOM 1495 O O . SER A 1 195 ? 16.25 17.031 16.859 1 53.12 195 SER A O 1
ATOM 1497 N N . SER A 1 196 ? 17.297 18.672 15.602 1 54.53 196 SER A N 1
ATOM 1498 C CA . SER A 1 196 ? 17.266 19.578 16.734 1 54.53 196 SER A CA 1
ATOM 1499 C C . SER A 1 196 ? 15.836 19.922 17.141 1 54.53 196 SER A C 1
ATOM 1501 O O . SER A 1 196 ? 15.516 19.953 18.328 1 54.53 196 SER A O 1
ATOM 1503 N N . ALA A 1 197 ? 15.133 20.031 16.188 1 54.31 197 ALA A N 1
ATOM 1504 C CA . ALA A 1 197 ? 13.727 20.328 16.438 1 54.31 197 ALA A CA 1
ATOM 1505 C C . ALA A 1 197 ? 13 19.109 17.016 1 54.31 197 ALA A C 1
ATOM 1507 O O . ALA A 1 197 ? 12.156 19.234 17.891 1 54.31 197 ALA A O 1
ATOM 1508 N N . LEU A 1 198 ? 13.492 18 16.625 1 54.91 198 LEU A N 1
ATOM 1509 C CA . LEU A 1 198 ? 12.93 16.75 17.156 1 54.91 198 LEU A CA 1
ATOM 1510 C C . LEU A 1 198 ? 13.305 16.578 18.625 1 54.91 198 LEU A C 1
ATOM 1512 O O . LEU A 1 198 ? 12.461 16.188 19.438 1 54.91 198 LEU A O 1
ATOM 1516 N N . ILE A 1 199 ? 14.602 16.812 18.859 1 58.09 199 ILE A N 1
ATOM 1517 C CA . ILE A 1 199 ? 15.055 16.734 20.234 1 58.09 199 ILE A CA 1
ATOM 1518 C C . ILE A 1 199 ? 14.258 17.703 21.109 1 58.09 199 ILE A C 1
ATOM 1520 O O . ILE A 1 199 ? 13.82 17.344 22.203 1 58.09 199 ILE A O 1
ATOM 1524 N N . ALA A 1 200 ? 14.078 18.828 20.578 1 62.84 200 ALA A N 1
ATOM 1525 C CA . ALA A 1 200 ? 13.297 19.812 21.312 1 62.84 200 ALA A CA 1
ATOM 1526 C C . ALA A 1 200 ? 11.852 19.359 21.484 1 62.84 200 ALA A C 1
ATOM 1528 O O . ALA A 1 200 ? 11.266 19.5 22.562 1 62.84 200 ALA A O 1
ATOM 1529 N N . ASP A 1 201 ? 11.398 18.703 20.531 1 63.34 201 ASP A N 1
ATOM 1530 C CA . ASP A 1 201 ? 10.023 18.234 20.578 1 63.34 201 ASP A CA 1
ATOM 1531 C C . ASP A 1 201 ? 9.891 17.047 21.531 1 63.34 201 ASP A C 1
ATOM 1533 O O . ASP A 1 201 ? 8.938 16.969 22.312 1 63.34 201 ASP A O 1
ATOM 1537 N N . LEU A 1 202 ? 10.859 16.156 21.438 1 65.5 202 LEU A N 1
ATOM 1538 C CA . LEU A 1 202 ? 10.852 15.039 22.375 1 65.5 202 LEU A CA 1
ATOM 1539 C C . LEU A 1 202 ? 10.961 15.539 23.812 1 65.5 202 LEU A C 1
ATOM 1541 O O . LEU A 1 202 ? 10.281 15.023 24.703 1 65.5 202 LEU A O 1
ATOM 1545 N N . ARG A 1 203 ? 11.836 16.484 23.984 1 72.38 203 ARG A N 1
ATOM 1546 C CA . ARG A 1 203 ? 11.992 17.094 25.297 1 72.38 203 ARG A CA 1
ATOM 1547 C C . ARG A 1 203 ? 10.703 17.766 25.75 1 72.38 203 ARG A C 1
ATOM 1549 O O . ARG A 1 203 ? 10.312 17.656 26.922 1 72.38 203 ARG A O 1
ATOM 1556 N N . ARG A 1 204 ? 10.062 18.312 24.844 1 79 204 ARG A N 1
ATOM 1557 C CA . ARG A 1 204 ? 8.805 18.984 25.172 1 79 204 ARG A CA 1
ATOM 1558 C C . ARG A 1 204 ? 7.723 17.969 25.516 1 79 204 ARG A C 1
ATOM 1560 O O . ARG A 1 204 ? 7.004 18.125 26.5 1 79 204 ARG A O 1
ATOM 1567 N N . ARG A 1 205 ? 7.711 16.969 24.719 1 78.75 205 ARG A N 1
ATOM 1568 C CA . ARG A 1 205 ? 6.715 15.93 24.984 1 78.75 205 ARG A CA 1
ATOM 1569 C C . ARG A 1 205 ? 6.953 15.273 26.344 1 78.75 205 ARG A C 1
ATOM 1571 O O . ARG A 1 205 ? 6.004 14.969 27.062 1 78.75 205 ARG A O 1
ATOM 1578 N N . ARG A 1 206 ? 8.188 15.055 26.594 1 77.88 206 ARG A N 1
ATOM 1579 C CA . ARG A 1 206 ? 8.531 14.508 27.891 1 77.88 206 ARG A CA 1
ATOM 1580 C C . ARG A 1 206 ? 8.078 15.438 29.016 1 77.88 206 ARG A C 1
ATOM 1582 O O . ARG A 1 206 ? 7.531 14.992 30.016 1 77.88 206 ARG A O 1
ATOM 1589 N N . ALA A 1 207 ? 8.32 16.656 28.828 1 87.06 207 ALA A N 1
ATOM 1590 C CA . ALA A 1 207 ? 7.902 17.656 29.812 1 87.06 207 ALA A CA 1
ATOM 1591 C C . ALA A 1 207 ? 6.379 17.703 29.938 1 87.06 207 ALA A C 1
ATOM 1593 O O . ALA A 1 207 ? 5.84 17.734 31.047 1 87.06 207 ALA A O 1
ATOM 1594 N N . GLU A 1 208 ? 5.809 17.609 28.766 1 86.62 208 GLU A N 1
ATOM 1595 C CA . GLU A 1 208 ? 4.352 17.656 28.75 1 86.62 208 GLU A CA 1
ATOM 1596 C C . GLU A 1 208 ? 3.76 16.406 29.422 1 86.62 208 GLU A C 1
ATOM 1598 O O . GLU A 1 208 ? 2.781 16.5 30.156 1 86.62 208 GLU A O 1
ATOM 1603 N N . ALA A 1 209 ? 4.332 15.305 29.188 1 85.75 209 ALA A N 1
ATOM 1604 C CA . ALA A 1 209 ? 3.881 14.07 29.812 1 85.75 209 ALA A CA 1
ATOM 1605 C C . ALA A 1 209 ? 4.023 14.148 31.344 1 85.75 209 ALA A C 1
ATOM 1607 O O . ALA A 1 209 ? 3.141 13.703 32.062 1 85.75 209 ALA A O 1
ATOM 1608 N N . PHE A 1 210 ? 5.137 14.672 31.734 1 88.62 210 PHE A N 1
ATOM 1609 C CA . PHE A 1 210 ? 5.363 14.852 33.156 1 88.62 210 PHE A CA 1
ATOM 1610 C C . PHE A 1 210 ? 4.316 15.781 33.781 1 88.62 210 PHE A C 1
ATOM 1612 O O . PHE A 1 210 ? 3.758 15.492 34.844 1 88.62 210 PHE A O 1
ATOM 1619 N N . ILE A 1 211 ? 4.027 16.797 33.031 1 90.94 211 ILE A N 1
ATOM 1620 C CA . ILE A 1 211 ? 3.043 17.781 33.469 1 90.94 211 ILE A CA 1
ATOM 1621 C C . ILE A 1 211 ? 1.672 17.109 33.594 1 90.94 211 ILE A C 1
ATOM 1623 O O . ILE A 1 211 ? 0.992 17.234 34.594 1 90.94 211 ILE A O 1
ATOM 1627 N N . GLU A 1 212 ? 1.366 16.359 32.594 1 91 212 GLU A N 1
ATOM 1628 C CA . GLU A 1 212 ? 0.055 15.711 32.562 1 91 212 GLU A CA 1
ATOM 1629 C C . GLU A 1 212 ? -0.105 14.734 33.719 1 91 212 GLU A C 1
ATOM 1631 O O . GLU A 1 212 ? -1.163 14.68 34.344 1 91 212 GLU A O 1
ATOM 1636 N N . ALA A 1 213 ? 0.923 14.07 34 1 89.38 213 ALA A N 1
ATOM 1637 C CA . ALA A 1 213 ? 0.906 13.062 35.062 1 89.38 213 ALA A CA 1
ATOM 1638 C C . ALA A 1 213 ? 0.749 13.703 36.438 1 89.38 213 ALA A C 1
ATOM 1640 O O . ALA A 1 213 ? 0.278 13.062 37.375 1 89.38 213 ALA A O 1
ATOM 1641 N N . ARG A 1 214 ? 1.082 14.977 36.531 1 91.5 214 ARG A N 1
ATOM 1642 C CA . ARG A 1 214 ? 1.103 15.609 37.844 1 91.5 214 ARG A CA 1
ATOM 1643 C C . ARG A 1 214 ? 0.236 16.875 37.844 1 91.5 214 ARG A C 1
ATOM 1645 O O . ARG A 1 214 ? 0.4 17.734 38.719 1 91.5 214 ARG A O 1
ATOM 1652 N N . LEU A 1 215 ? -0.608 16.875 36.906 1 92.88 215 LEU A N 1
ATOM 1653 C CA . LEU A 1 215 ? -1.349 18.109 36.656 1 92.88 215 LEU A CA 1
ATOM 1654 C C . LEU A 1 215 ? -2.225 18.469 37.844 1 92.88 215 LEU A C 1
ATOM 1656 O O . LEU A 1 215 ? -2.469 19.656 38.094 1 92.88 215 LEU A O 1
ATOM 1660 N N . ASN A 1 216 ? -2.68 17.5 38.625 1 92.25 216 ASN A N 1
ATOM 1661 C CA . ASN A 1 216 ? -3.586 17.719 39.719 1 92.25 216 ASN A CA 1
ATOM 1662 C C . ASN A 1 216 ? -2.834 18.156 41 1 92.25 216 ASN A C 1
ATOM 1664 O O . ASN A 1 216 ? -3.447 18.484 42 1 92.25 216 ASN A O 1
ATOM 1668 N N . ASP A 1 217 ? -1.539 18.156 41.031 1 91.62 217 ASP A N 1
ATOM 1669 C CA . ASP A 1 217 ? -0.706 18.594 42.156 1 91.62 217 ASP A CA 1
ATOM 1670 C C . ASP A 1 217 ? -0.57 20.109 42.188 1 91.62 217 ASP A C 1
ATOM 1672 O O . ASP A 1 217 ? 0.075 20.703 41.312 1 91.62 217 ASP A O 1
ATOM 1676 N N . PRO A 1 218 ? -1.178 20.688 43.188 1 91.06 218 PRO A N 1
ATOM 1677 C CA . PRO A 1 218 ? -1.125 22.156 43.219 1 91.06 218 PRO A CA 1
ATOM 1678 C C . PRO A 1 218 ? 0.293 22.688 43.438 1 91.06 218 PRO A C 1
ATOM 1680 O O . PRO A 1 218 ? 0.56 23.859 43.156 1 91.06 218 PRO A O 1
ATOM 1683 N N . SER A 1 219 ? 1.209 21.859 43.844 1 91.62 219 SER A N 1
ATOM 1684 C CA . SER A 1 219 ? 2.578 22.281 44.094 1 91.62 219 SER A CA 1
ATOM 1685 C C . SER A 1 219 ? 3.453 22.156 42.875 1 91.62 219 SER A C 1
ATOM 1687 O O . SER A 1 219 ? 4.617 22.562 42.875 1 91.62 219 SER A O 1
ATOM 1689 N N . LEU A 1 220 ? 2.869 21.625 41.781 1 92.75 220 LEU A N 1
ATOM 1690 C CA . LEU A 1 220 ? 3.625 21.469 40.562 1 92.75 220 LEU A CA 1
ATOM 1691 C C . LEU A 1 220 ? 4.152 22.812 40.062 1 92.75 220 LEU A C 1
ATOM 1693 O O . LEU A 1 220 ? 3.375 23.75 39.844 1 92.75 220 LEU A O 1
ATOM 1697 N N . ASP A 1 221 ? 5.488 22.922 39.969 1 89.25 221 ASP A N 1
ATOM 1698 C CA . ASP A 1 221 ? 6.082 24.156 39.5 1 89.25 221 ASP A CA 1
ATOM 1699 C C . ASP A 1 221 ? 7.141 23.875 38.406 1 89.25 221 ASP A C 1
ATOM 1701 O O . ASP A 1 221 ? 7.352 22.719 38.031 1 89.25 221 ASP A O 1
ATOM 1705 N N . VAL A 1 222 ? 7.758 24.953 37.938 1 90 222 VAL A N 1
ATOM 1706 C CA . VAL A 1 222 ? 8.68 24.875 36.781 1 90 222 VAL A CA 1
ATOM 1707 C C . VAL A 1 222 ? 9.891 24.031 37.188 1 90 222 VAL A C 1
ATOM 1709 O O . VAL A 1 222 ? 10.383 23.234 36.375 1 90 222 VAL A O 1
ATOM 1712 N N . SER A 1 223 ? 10.273 24.219 38.406 1 89.69 223 SER A N 1
ATOM 1713 C CA . SER A 1 223 ? 11.438 23.484 38.875 1 89.69 223 SER A CA 1
ATOM 1714 C C . SER A 1 223 ? 11.156 21.984 38.938 1 89.69 223 SER A C 1
ATOM 1716 O O . SER A 1 223 ? 12 21.172 38.562 1 89.69 223 SER A O 1
ATOM 1718 N N . MET A 1 224 ? 10.031 21.641 39.406 1 92.19 224 MET A N 1
ATOM 1719 C CA . MET A 1 224 ? 9.625 20.234 39.469 1 92.19 224 MET A CA 1
ATOM 1720 C C . MET A 1 224 ? 9.562 19.641 38.062 1 92.19 224 MET A C 1
ATOM 1722 O O . MET A 1 224 ? 10.016 18.516 37.844 1 92.19 224 MET A O 1
ATOM 1726 N N . VAL A 1 225 ? 9.039 20.406 37.094 1 93.69 225 VAL A N 1
ATOM 1727 C CA . VAL A 1 225 ? 8.898 19.938 35.719 1 93.69 225 VAL A CA 1
ATOM 1728 C C . VAL A 1 225 ? 10.273 19.75 35.094 1 93.69 225 VAL A C 1
ATOM 1730 O O . VAL A 1 225 ? 10.531 18.734 34.469 1 93.69 225 VAL A O 1
ATOM 1733 N N . ALA A 1 226 ? 11.109 20.688 35.312 1 90.62 226 ALA A N 1
ATOM 1734 C CA . ALA A 1 226 ? 12.453 20.594 34.75 1 90.62 226 ALA A CA 1
ATOM 1735 C C . ALA A 1 226 ? 13.18 19.344 35.25 1 90.62 226 ALA A C 1
ATOM 1737 O O . ALA A 1 226 ? 13.719 18.578 34.438 1 90.62 226 ALA A O 1
ATOM 1738 N N . ARG A 1 227 ? 13.125 19.125 36.562 1 87 227 ARG A N 1
ATOM 1739 C CA . ARG A 1 227 ? 13.773 17.969 37.156 1 87 227 ARG A CA 1
ATOM 1740 C C . ARG A 1 227 ? 13.148 16.672 36.688 1 87 227 ARG A C 1
ATOM 1742 O O . ARG A 1 227 ? 13.859 15.727 36.312 1 87 227 ARG A O 1
ATOM 1749 N N . GLY A 1 228 ? 11.93 16.672 36.625 1 88.31 228 GLY A N 1
ATOM 1750 C CA . GLY A 1 228 ? 11.219 15.461 36.25 1 88.31 228 GLY A CA 1
ATOM 1751 C C . GLY A 1 228 ? 11.398 15.102 34.781 1 88.31 228 GLY A C 1
ATOM 1752 O O . GLY A 1 228 ? 11.367 13.922 34.438 1 88.31 228 GLY A O 1
ATOM 1753 N N . ALA A 1 229 ? 11.562 16.125 33.969 1 87.75 229 ALA A N 1
ATOM 1754 C CA . ALA A 1 229 ? 11.711 15.914 32.531 1 87.75 229 ALA A CA 1
ATOM 1755 C C . ALA A 1 229 ? 13.18 15.805 32.125 1 87.75 229 ALA A C 1
ATOM 1757 O O . ALA A 1 229 ? 13.508 15.578 30.969 1 87.75 229 ALA A O 1
ATOM 1758 N N . GLY A 1 230 ? 14.047 16 33.156 1 87.06 230 GLY A N 1
ATOM 1759 C CA . GLY A 1 230 ? 15.477 15.906 32.875 1 87.06 230 GLY A CA 1
ATOM 1760 C C . GLY A 1 230 ? 16.016 17.078 32.062 1 87.06 230 GLY A C 1
ATOM 1761 O O . GLY A 1 230 ? 16.875 16.891 31.203 1 87.06 230 GLY A O 1
ATOM 1762 N N . LEU A 1 231 ? 15.492 18.188 32.281 1 85.62 231 LEU A N 1
ATOM 1763 C CA . LEU A 1 231 ? 15.891 19.406 31.562 1 85.62 231 LEU A CA 1
ATOM 1764 C C . LEU A 1 231 ? 16.406 20.453 32.531 1 85.62 231 LEU A C 1
ATOM 1766 O O . LEU A 1 231 ? 16 20.469 33.688 1 85.62 231 LEU A O 1
ATOM 1770 N N . SER A 1 232 ? 17.359 21.344 32.094 1 85.19 232 SER A N 1
ATOM 1771 C CA . SER A 1 232 ? 17.641 22.547 32.844 1 85.19 232 SER A CA 1
ATOM 1772 C C . SER A 1 232 ? 16.469 23.516 32.844 1 85.19 232 SER A C 1
ATOM 1774 O O . SER A 1 232 ? 15.609 23.438 31.953 1 85.19 232 SER A O 1
ATOM 1776 N N . ARG A 1 233 ? 16.391 24.312 33.844 1 85.19 233 ARG A N 1
ATOM 1777 C CA . ARG A 1 233 ? 15.344 25.328 33.875 1 85.19 233 ARG A CA 1
ATOM 1778 C C . ARG A 1 233 ? 15.383 26.188 32.625 1 85.19 233 ARG A C 1
ATOM 1780 O O . ARG A 1 233 ? 14.336 26.531 32.062 1 85.19 233 ARG A O 1
ATOM 1787 N N . SER A 1 234 ? 16.609 26.5 32.156 1 86.88 234 SER A N 1
ATOM 1788 C CA . SER A 1 234 ? 16.75 27.328 30.953 1 86.88 234 SER A CA 1
ATOM 1789 C C . SER A 1 234 ? 16.234 26.625 29.719 1 86.88 234 SER A C 1
ATOM 1791 O O . SER A 1 234 ? 15.578 27.234 28.875 1 86.88 234 SER A O 1
ATOM 1793 N N . ALA A 1 235 ? 16.516 25.422 29.688 1 83.94 235 ALA A N 1
ATOM 1794 C CA . ALA A 1 235 ? 16.078 24.625 28.547 1 83.94 235 ALA A CA 1
ATOM 1795 C C . ALA A 1 235 ? 14.547 24.5 28.531 1 83.94 235 ALA A C 1
ATOM 1797 O O . ALA A 1 235 ? 13.93 24.594 27.469 1 83.94 235 ALA A O 1
ATOM 1798 N N . LEU A 1 236 ? 13.977 24.25 29.703 1 88.25 236 LEU A N 1
ATOM 1799 C CA . LEU A 1 236 ? 12.523 24.156 29.812 1 88.25 236 LEU A CA 1
ATOM 1800 C C . LEU A 1 236 ? 11.859 25.469 29.406 1 88.25 236 LEU A C 1
ATOM 1802 O O . LEU A 1 236 ? 10.883 25.453 28.656 1 88.25 236 LEU A O 1
ATOM 1806 N N . TYR A 1 237 ? 12.43 26.531 29.844 1 85.06 237 TYR A N 1
ATOM 1807 C CA . TYR A 1 237 ? 11.906 27.859 29.5 1 85.06 237 TYR A CA 1
ATOM 1808 C C . TYR A 1 237 ? 11.938 28.078 28 1 85.06 237 TYR A C 1
ATOM 1810 O O . TYR A 1 237 ? 10.945 28.531 27.406 1 85.06 237 TYR A O 1
ATOM 1818 N N . ARG A 1 238 ? 13.031 27.75 27.391 1 82.06 238 ARG A N 1
ATOM 1819 C CA . ARG A 1 238 ? 13.172 27.938 25.953 1 82.06 238 ARG A CA 1
ATOM 1820 C C . ARG A 1 238 ? 12.172 27.094 25.172 1 82.06 238 ARG A C 1
ATOM 1822 O O . ARG A 1 238 ? 11.625 27.531 24.156 1 82.06 238 ARG A O 1
ATOM 1829 N N . LEU A 1 239 ? 11.945 25.922 25.75 1 80.81 239 LEU A N 1
ATOM 1830 C CA . LEU A 1 239 ? 11.078 24.969 25.078 1 80.81 239 LEU A CA 1
ATOM 1831 C C . LEU A 1 239 ? 9.633 25.453 25.062 1 80.81 239 LEU A C 1
ATOM 1833 O O . LEU A 1 239 ? 8.898 25.203 24.109 1 80.81 239 LEU A O 1
ATOM 1837 N N . PHE A 1 240 ? 9.25 26.203 26.125 1 85.56 240 PHE A N 1
ATOM 1838 C CA . PHE A 1 240 ? 7.848 26.578 26.281 1 85.56 240 PHE A CA 1
ATOM 1839 C C . PHE A 1 240 ? 7.656 28.062 25.984 1 85.56 240 PHE A C 1
ATOM 1841 O O . PHE A 1 240 ? 6.523 28.562 25.969 1 85.56 240 PHE A O 1
ATOM 1848 N N . GLU A 1 241 ? 8.75 28.766 25.75 1 80.44 241 GLU A N 1
ATOM 1849 C CA . GLU A 1 241 ? 8.695 30.219 25.531 1 80.44 241 GLU A CA 1
ATOM 1850 C C . GLU A 1 241 ? 7.762 30.562 24.375 1 80.44 241 GLU A C 1
ATOM 1852 O O . GLU A 1 241 ? 6.91 31.438 24.5 1 80.44 241 GLU A O 1
ATOM 1857 N N . PRO A 1 242 ? 7.859 29.75 23.391 1 70.25 242 PRO A N 1
ATOM 1858 C CA . PRO A 1 242 ? 7.035 30.125 22.234 1 70.25 242 PRO A CA 1
ATOM 1859 C C . PRO A 1 242 ? 5.539 29.984 22.516 1 70.25 242 PRO A C 1
ATOM 1861 O O . PRO A 1 242 ? 4.719 30.547 21.797 1 70.25 242 PRO A O 1
ATOM 1864 N N . THR A 1 243 ? 5.219 29.281 23.609 1 70.5 243 THR A N 1
ATOM 1865 C CA . THR A 1 243 ? 3.814 29.016 23.891 1 70.5 243 THR A CA 1
ATOM 1866 C C . THR A 1 243 ? 3.389 29.719 25.172 1 70.5 243 THR A C 1
ATOM 1868 O O . THR A 1 243 ? 2.426 29.312 25.828 1 70.5 243 THR A O 1
ATOM 1871 N N . GLY A 1 244 ? 4.109 30.641 25.516 1 77.06 244 GLY A N 1
ATOM 1872 C CA . GLY A 1 244 ? 3.736 31.453 26.656 1 77.06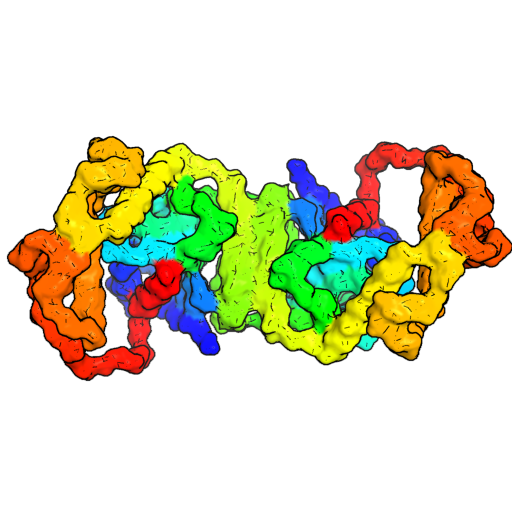 244 GLY A CA 1
ATOM 1873 C C . GLY A 1 244 ? 4.375 30.984 27.953 1 77.06 244 GLY A C 1
ATOM 1874 O O . GLY A 1 244 ? 4.102 31.531 29.016 1 77.06 244 GLY A O 1
ATOM 1875 N N . GLY A 1 245 ? 5.141 29.906 27.891 1 86.94 245 GLY A N 1
ATOM 1876 C CA . GLY A 1 245 ? 5.867 29.453 29.062 1 86.94 245 GLY A CA 1
ATOM 1877 C C . GLY A 1 245 ? 5.258 28.234 29.719 1 86.94 245 GLY A C 1
ATOM 1878 O O . GLY A 1 245 ? 4.105 27.891 29.438 1 86.94 245 GLY A O 1
ATOM 1879 N N . VAL A 1 246 ? 6.016 27.578 30.531 1 89.69 246 VAL A N 1
ATOM 1880 C CA . VAL A 1 246 ? 5.629 26.312 31.156 1 89.69 246 VAL A CA 1
ATOM 1881 C C . VAL A 1 246 ? 4.492 26.562 32.156 1 89.69 246 VAL A C 1
ATOM 1883 O O . VAL A 1 246 ? 3.562 25.75 32.25 1 89.69 246 VAL A O 1
ATOM 1886 N N . ALA A 1 247 ? 4.527 27.641 32.812 1 89.5 247 ALA A N 1
ATOM 1887 C CA . ALA A 1 247 ? 3.484 27.969 33.781 1 89.5 247 ALA A CA 1
ATOM 1888 C C . ALA A 1 247 ? 2.141 28.172 33.094 1 89.5 247 ALA A C 1
ATOM 1890 O O . ALA A 1 247 ? 1.106 27.719 33.562 1 89.5 247 ALA A O 1
ATOM 1891 N N . TYR A 1 248 ? 2.25 28.797 32 1 88.38 248 TYR A N 1
ATOM 1892 C CA . TYR A 1 248 ? 1.045 29.031 31.203 1 88.38 248 TYR A CA 1
ATOM 1893 C C . TYR A 1 248 ? 0.485 27.703 30.688 1 88.38 248 TYR A C 1
ATOM 1895 O O . TYR A 1 248 ? -0.729 27.5 30.703 1 88.38 248 TYR A O 1
ATOM 1903 N N . HIS A 1 249 ? 1.386 26.891 30.281 1 90.38 249 HIS A N 1
ATOM 1904 C CA . HIS A 1 249 ? 0.973 25.578 29.797 1 90.38 249 HIS A CA 1
ATOM 1905 C C . HIS A 1 249 ? 0.26 24.797 30.891 1 90.38 249 HIS A C 1
ATOM 1907 O O . HIS A 1 249 ? -0.794 24.203 30.641 1 90.38 249 HIS A O 1
ATOM 1913 N N . ILE A 1 250 ? 0.749 24.75 32.062 1 91.69 250 ILE A N 1
ATOM 1914 C CA . ILE A 1 250 ? 0.158 24.047 33.219 1 91.69 250 ILE A CA 1
ATOM 1915 C C . ILE A 1 250 ? -1.236 24.594 33.5 1 91.69 250 ILE A C 1
ATOM 1917 O O . ILE A 1 250 ? -2.197 23.844 33.625 1 91.69 250 ILE A O 1
ATOM 1921 N N . LEU A 1 251 ? -1.324 25.875 33.438 1 91.38 251 LEU A N 1
ATOM 1922 C CA . LEU A 1 251 ? -2.594 26.531 33.719 1 91.38 251 LEU A CA 1
ATOM 1923 C C . LEU A 1 251 ? -3.637 26.172 32.688 1 91.38 251 LEU A C 1
ATOM 1925 O O . LEU A 1 251 ? -4.766 25.812 33 1 91.38 251 LEU A O 1
ATOM 1929 N N . THR A 1 252 ? -3.205 26.266 31.438 1 89.44 252 THR A N 1
ATOM 1930 C CA . THR A 1 252 ? -4.117 25.984 30.344 1 89.44 252 THR A CA 1
ATOM 1931 C C . THR A 1 252 ? -4.617 24.547 30.391 1 89.44 252 THR A C 1
ATOM 1933 O O . THR A 1 252 ? -5.809 24.297 30.203 1 89.44 252 THR A O 1
ATOM 1936 N N . ARG A 1 253 ? -3.764 23.688 30.688 1 91.81 253 ARG A N 1
ATOM 1937 C CA . ARG A 1 253 ? -4.133 22.281 30.766 1 91.81 253 ARG A CA 1
ATOM 1938 C C . ARG A 1 253 ? -5.102 22.031 31.906 1 91.81 253 ARG A C 1
ATOM 1940 O O . ARG A 1 253 ? -6.074 21.281 31.766 1 91.81 253 ARG A O 1
ATOM 1947 N N . ARG A 1 254 ? -4.891 22.625 33 1 93.06 254 ARG A N 1
ATOM 1948 C CA . ARG A 1 254 ? -5.793 22.516 34.156 1 93.06 254 ARG A CA 1
ATOM 1949 C C . ARG A 1 254 ? -7.18 23.047 33.812 1 93.06 254 ARG A C 1
ATOM 1951 O O . ARG A 1 254 ? -8.188 22.422 34.125 1 93.06 254 ARG A O 1
ATOM 1958 N N . LEU A 1 255 ? -7.172 24.109 33.125 1 91.69 255 LEU A N 1
ATOM 1959 C CA . LEU A 1 255 ? -8.438 24.734 32.75 1 91.69 255 LEU A CA 1
ATOM 1960 C C . LEU A 1 255 ? -9.211 23.844 31.781 1 91.69 255 LEU A C 1
ATOM 1962 O O . LEU A 1 255 ? -10.43 23.719 31.891 1 91.69 255 LEU A O 1
ATOM 1966 N N . GLU A 1 256 ? -8.469 23.328 30.891 1 89.56 256 GLU A N 1
ATOM 1967 C CA . GLU A 1 256 ? -9.094 22.438 29.906 1 89.56 256 GLU A CA 1
ATOM 1968 C C . GLU A 1 256 ? -9.711 21.219 30.578 1 89.56 256 GLU A C 1
ATOM 1970 O O . GLU A 1 256 ? -10.836 20.828 30.25 1 89.56 256 GLU A O 1
ATOM 1975 N N . ARG A 1 257 ? -9.047 20.656 31.453 1 90.81 257 ARG A N 1
ATOM 1976 C CA . ARG A 1 257 ? -9.562 19.5 32.188 1 90.81 257 ARG A CA 1
ATOM 1977 C C . ARG A 1 257 ? -10.773 19.875 33.031 1 90.81 257 ARG A C 1
ATOM 1979 O O . ARG A 1 257 ? -11.742 19.125 33.094 1 90.81 257 ARG A O 1
ATOM 1986 N N . LEU A 1 258 ? -10.68 20.969 33.594 1 92.31 258 LEU A N 1
ATOM 1987 C CA . LEU A 1 258 ? -11.805 21.469 34.406 1 92.31 258 LEU A CA 1
ATOM 1988 C C . LEU A 1 258 ? -13.023 21.703 33.531 1 92.31 258 LEU A C 1
ATOM 1990 O O . LEU A 1 258 ? -14.141 21.312 33.875 1 92.31 258 LEU A O 1
ATOM 1994 N N . SER A 1 259 ? -12.766 22.25 32.406 1 89.75 259 SER A N 1
ATOM 1995 C CA . SER A 1 259 ? -13.852 22.484 31.453 1 89.75 259 SER A CA 1
ATOM 1996 C C . SER A 1 259 ? -14.516 21.188 31.031 1 89.75 259 SER A C 1
ATOM 1998 O O . SER A 1 259 ? -15.742 21.094 30.938 1 89.75 259 SER A O 1
ATOM 2000 N N . ALA A 1 260 ? -13.734 20.266 30.812 1 87.38 260 ALA A N 1
ATOM 2001 C CA . ALA A 1 260 ? -14.242 18.953 30.406 1 87.38 260 ALA A CA 1
ATOM 2002 C C . ALA A 1 260 ? -15.102 18.344 31.516 1 87.38 260 ALA A C 1
ATOM 2004 O O . ALA A 1 260 ? -16.156 17.766 31.234 1 87.38 260 ALA A O 1
ATOM 2005 N N . ALA A 1 261 ? -14.672 18.516 32.656 1 89.06 261 ALA A N 1
ATOM 2006 C CA . ALA A 1 261 ? -15.414 18.016 33.812 1 89.06 261 ALA A CA 1
ATOM 2007 C C . ALA A 1 261 ? -16.734 18.75 33.969 1 89.06 261 ALA A C 1
ATOM 2009 O O . ALA A 1 261 ? -17.766 18.125 34.25 1 89.06 261 ALA A O 1
ATOM 2010 N N . LEU A 1 262 ? -16.734 19.969 33.656 1 88.94 262 LEU A N 1
ATOM 2011 C CA . LEU A 1 262 ? -17.922 20.797 33.844 1 88.94 262 LEU A CA 1
ATOM 2012 C C . LEU A 1 262 ? -18.938 20.531 32.75 1 88.94 262 LEU A C 1
ATOM 2014 O O . LEU A 1 262 ? -20.141 20.75 32.969 1 88.94 262 LEU A O 1
ATOM 2018 N N . ARG A 1 263 ? -18.406 20.047 31.656 1 82.94 263 ARG A N 1
ATOM 2019 C CA . ARG A 1 263 ? -19.297 19.734 30.547 1 82.94 263 ARG A CA 1
ATOM 2020 C C . ARG A 1 263 ? -19.938 18.359 30.719 1 82.94 2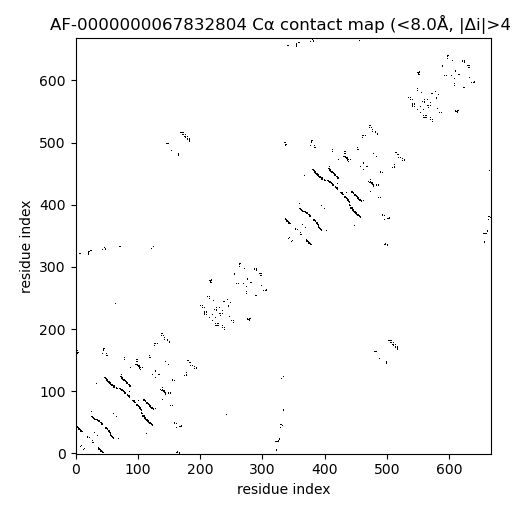63 ARG A C 1
ATOM 2022 O O . ARG A 1 263 ? -20.922 18.047 30.047 1 82.94 263 ARG A O 1
ATOM 2029 N N . ASN A 1 264 ? -19.328 17.641 31.531 1 82.38 264 ASN A N 1
ATOM 2030 C CA . ASN A 1 264 ? -19.844 16.297 31.781 1 82.38 264 ASN A CA 1
ATOM 2031 C C . ASN A 1 264 ? -21.125 16.328 32.594 1 82.38 264 ASN A C 1
ATOM 2033 O O . ASN A 1 264 ? -21.125 16.734 33.75 1 82.38 264 ASN A O 1
ATOM 2037 N N . PRO A 1 265 ? -22.219 15.805 32.031 1 80.44 265 PRO A N 1
ATOM 2038 C CA . PRO A 1 265 ? -23.516 15.914 32.719 1 80.44 265 PRO A CA 1
ATOM 2039 C C . PRO A 1 265 ? -23.594 15.039 33.969 1 80.44 265 PRO A C 1
ATOM 2041 O O . PRO A 1 265 ? -24.375 15.312 34.875 1 80.44 265 PRO A O 1
ATOM 2044 N N . VAL A 1 266 ? -22.797 14.102 34 1 85.06 266 VAL A N 1
ATOM 2045 C CA . VAL A 1 266 ? -22.906 13.172 35.125 1 85.06 266 VAL A CA 1
ATOM 2046 C C . VAL A 1 266 ? -21.969 13.625 36.25 1 85.06 266 VAL A C 1
ATOM 2048 O O . VAL A 1 266 ? -22.016 13.078 37.344 1 85.06 266 VAL A O 1
ATOM 2051 N N . GLU A 1 267 ? -21.203 14.633 36.031 1 87.88 267 GLU A N 1
ATOM 2052 C CA . GLU A 1 267 ? -20.297 15.156 37.062 1 87.88 267 GLU A CA 1
ATOM 2053 C C . GLU A 1 267 ? -21.062 15.867 38.156 1 87.88 267 GLU A C 1
ATOM 2055 O O . GLU A 1 267 ? -21.719 16.891 37.906 1 87.88 267 GLU A O 1
ATOM 2060 N N . ALA A 1 268 ? -21.016 15.32 39.406 1 87.31 268 ALA A N 1
ATOM 2061 C CA . ALA A 1 268 ? -21.859 15.805 40.5 1 87.31 268 ALA A CA 1
ATOM 2062 C C . ALA A 1 268 ? -21.031 16.594 41.531 1 87.31 268 ALA A C 1
ATOM 2064 O O . ALA A 1 268 ? -21.594 17.266 42.406 1 87.31 268 ALA A O 1
ATOM 2065 N N . ARG A 1 269 ? -19.734 16.656 41.469 1 90.31 269 ARG A N 1
ATOM 2066 C CA . ARG A 1 269 ? -18.906 17.344 42.438 1 90.31 269 ARG A CA 1
ATOM 2067 C C . ARG A 1 269 ? -19.125 18.859 42.375 1 90.31 269 ARG A C 1
ATOM 2069 O O . ARG A 1 269 ? -19.484 19.391 41.312 1 90.31 269 ARG A O 1
ATOM 2076 N N . SER A 1 270 ? -18.859 19.469 43.5 1 92.44 270 SER A N 1
ATOM 2077 C CA . SER A 1 270 ? -18.984 20.922 43.562 1 92.44 270 SER A CA 1
ATOM 2078 C C . SER A 1 270 ? -17.875 21.594 42.75 1 92.44 270 SER A C 1
ATOM 2080 O O . SER A 1 270 ? -16.828 20.984 42.5 1 92.44 270 SER A O 1
ATOM 2082 N N . ILE A 1 271 ? -18.062 22.781 42.375 1 92.5 271 ILE A N 1
ATOM 2083 C CA . ILE A 1 271 ? -17.078 23.578 41.625 1 92.5 271 ILE A CA 1
ATOM 2084 C C . ILE A 1 271 ? -15.797 23.703 42.469 1 92.5 271 ILE A C 1
ATOM 2086 O O . ILE A 1 271 ? -14.688 23.625 41.906 1 92.5 271 ILE A O 1
ATOM 2090 N N . THR A 1 272 ? -16.031 23.844 43.75 1 92.56 272 THR A N 1
ATOM 2091 C CA . THR A 1 272 ? -14.898 23.969 44.656 1 92.56 272 THR A CA 1
ATOM 2092 C C . THR A 1 272 ? -14.055 22.703 44.625 1 92.56 272 THR A C 1
ATOM 2094 O O . THR A 1 272 ? -12.828 22.766 44.5 1 92.56 272 THR A O 1
ATOM 2097 N N . THR A 1 273 ? -14.727 21.609 44.719 1 93.56 273 THR A N 1
ATOM 2098 C CA . THR A 1 273 ? -14.023 20.328 44.719 1 93.56 273 THR A CA 1
ATOM 2099 C C . THR A 1 273 ? -13.289 20.125 43.406 1 93.56 273 THR A C 1
ATOM 2101 O O . THR A 1 273 ? -12.125 19.719 43.375 1 93.56 273 THR A O 1
ATOM 2104 N N . LEU A 1 274 ? -13.961 20.422 42.281 1 93.88 274 LEU A N 1
ATOM 2105 C CA . LEU A 1 274 ? -13.375 20.266 40.969 1 93.88 274 LEU A CA 1
ATOM 2106 C C . LEU A 1 274 ? -12.164 21.172 40.781 1 93.88 274 LEU A C 1
ATOM 2108 O O . LEU A 1 274 ? -11.164 20.766 40.188 1 93.88 274 LEU A O 1
ATOM 2112 N N . THR A 1 275 ? -12.289 22.328 41.375 1 93.62 275 THR A N 1
ATOM 2113 C CA . THR A 1 275 ? -11.211 23.297 41.281 1 93.62 275 THR A CA 1
ATOM 2114 C C . THR A 1 275 ? -9.938 22.766 41.938 1 93.62 275 THR A C 1
ATOM 2116 O O . THR A 1 275 ? -8.867 22.797 41.312 1 93.62 275 THR A O 1
ATOM 2119 N N . PHE A 1 276 ? -10.078 22.234 43.094 1 92.81 276 PHE A N 1
ATOM 2120 C CA . PHE A 1 276 ? -8.922 21.75 43.812 1 92.81 276 PHE A CA 1
ATOM 2121 C C . PHE A 1 276 ? -8.445 20.406 43.281 1 92.81 276 PHE A C 1
ATOM 2123 O O . PHE A 1 276 ? -7.246 20.141 43.219 1 92.81 276 PHE A O 1
ATOM 2130 N N . ASP A 1 277 ? -9.367 19.609 42.781 1 92.94 277 ASP A N 1
ATOM 2131 C CA . ASP A 1 277 ? -9.031 18.312 42.219 1 92.94 277 ASP A CA 1
ATOM 2132 C C . ASP A 1 277 ? -8.227 18.484 40.938 1 92.94 277 ASP A C 1
ATOM 2134 O O . ASP A 1 277 ? -7.484 17.578 40.531 1 92.94 277 ASP A O 1
ATOM 2138 N N . HIS A 1 278 ? -8.367 19.641 40.375 1 93.31 278 HIS A N 1
ATOM 2139 C CA . HIS A 1 278 ? -7.684 19.859 39.094 1 93.31 278 HIS A CA 1
ATOM 2140 C C . HIS A 1 278 ? -6.449 20.734 39.281 1 93.31 278 HIS A C 1
ATOM 2142 O O . HIS A 1 278 ? -5.934 21.297 38.281 1 93.31 278 HIS A O 1
ATOM 2148 N N . GLY A 1 279 ? -6.055 20.922 40.531 1 93.06 279 GLY A N 1
ATOM 2149 C CA . GLY A 1 279 ? -4.711 21.391 40.812 1 93.06 279 GLY A CA 1
ATOM 2150 C C . GLY A 1 279 ? -4.664 22.875 41.125 1 93.06 279 GLY A C 1
ATOM 2151 O O . GLY A 1 279 ? -3.582 23.469 41.219 1 93.06 279 GLY A O 1
ATOM 2152 N N . PHE A 1 280 ? -5.773 23.516 41.312 1 94.06 280 PHE A N 1
ATOM 2153 C CA . PHE A 1 280 ? -5.762 24.938 41.656 1 94.06 280 PHE A CA 1
ATOM 2154 C C . PHE A 1 280 ? -5.586 25.125 43.156 1 94.06 280 PHE A C 1
ATOM 2156 O O . PHE A 1 280 ? -6.152 24.375 43.938 1 94.06 280 PHE A O 1
ATOM 2163 N N . ALA A 1 281 ? -4.699 26.094 43.438 1 89.31 281 ALA A N 1
ATOM 2164 C CA . ALA A 1 281 ? -4.422 26.359 44.844 1 89.31 281 ALA A CA 1
ATOM 2165 C C . ALA A 1 281 ? -5.457 27.328 45.438 1 89.31 281 ALA A C 1
ATOM 2167 O O . ALA A 1 281 ? -5.582 27.438 46.656 1 89.31 281 ALA A O 1
ATOM 2168 N N . SER A 1 282 ? -6.18 28 44.562 1 91.44 282 SER A N 1
ATOM 2169 C CA . SER A 1 282 ? -7.18 28.953 45.031 1 91.44 282 SER A CA 1
ATOM 2170 C C . SER A 1 282 ? -8.367 29.031 44.062 1 91.44 282 SER A C 1
ATOM 2172 O O . SER A 1 282 ? -8.195 28.984 42.844 1 91.44 282 SER A O 1
ATOM 2174 N N . GLU A 1 283 ? -9.555 29.125 44.656 1 91.06 283 GLU A N 1
ATOM 2175 C CA . GLU A 1 283 ? -10.773 29.234 43.875 1 91.06 283 GLU A CA 1
ATOM 2176 C C . GLU A 1 283 ? -10.797 30.547 43.094 1 91.06 283 GLU A C 1
ATOM 2178 O O . GLU A 1 283 ? -11.266 30.594 41.938 1 91.06 283 GLU A O 1
ATOM 2183 N N . SER A 1 284 ? -10.281 31.562 43.719 1 92.38 284 SER A N 1
ATOM 2184 C CA . SER A 1 284 ? -10.273 32.875 43.094 1 92.38 284 SER A CA 1
ATOM 2185 C C . SER A 1 284 ? -9.391 32.875 41.844 1 92.38 284 SER A C 1
ATOM 2187 O O . SER A 1 284 ? -9.773 33.438 40.812 1 92.38 284 SER A O 1
ATOM 2189 N N . HIS A 1 285 ? -8.227 32.344 42.031 1 91.5 285 HIS A N 1
ATOM 2190 C CA . HIS A 1 285 ? -7.32 32.25 40.906 1 91.5 285 HIS A CA 1
ATOM 2191 C C . HIS A 1 285 ? -7.938 31.422 39.781 1 91.5 285 HIS A C 1
ATOM 2193 O O . HIS A 1 285 ? -7.863 31.812 38.594 1 91.5 285 HIS A O 1
ATOM 2199 N N . CYS A 1 286 ? -8.547 30.328 40.125 1 93.88 286 CYS A N 1
ATOM 2200 C CA . CYS A 1 286 ? -9.203 29.469 39.156 1 93.88 286 CYS A CA 1
ATOM 2201 C C . CYS A 1 286 ? -10.312 30.203 38.438 1 93.88 286 CYS A C 1
ATOM 2203 O O . CYS A 1 286 ? -10.375 30.203 37.188 1 93.88 286 CYS A O 1
ATOM 2205 N N . SER A 1 287 ? -11.148 30.812 39.156 1 92 287 SER A N 1
ATOM 2206 C CA . SER A 1 287 ? -12.297 31.5 38.594 1 92 287 SER A CA 1
ATOM 2207 C C . SER A 1 287 ? -11.867 32.594 37.625 1 92 287 SER A C 1
ATOM 2209 O O . SER A 1 287 ? -12.422 32.719 36.531 1 92 287 SER A O 1
ATOM 2211 N N . ARG A 1 288 ? -10.836 33.312 37.969 1 91.06 288 ARG A N 1
ATOM 2212 C CA . ARG A 1 288 ? -10.328 34.375 37.125 1 91.06 288 ARG A CA 1
ATOM 2213 C C . ARG A 1 288 ? -9.719 33.844 35.844 1 91.06 288 ARG A C 1
ATOM 2215 O O . ARG A 1 288 ? -10 34.312 34.75 1 91.06 288 ARG A O 1
ATOM 2222 N N . ALA A 1 289 ? -8.906 32.875 36.031 1 92.19 289 ALA A N 1
ATOM 2223 C CA . ALA A 1 289 ? -8.25 32.25 34.875 1 92.19 289 ALA A CA 1
ATOM 2224 C C . ALA A 1 289 ? -9.266 31.594 33.969 1 92.19 289 ALA A C 1
ATOM 2226 O O . ALA A 1 289 ? -9.141 31.672 32.75 1 92.19 289 ALA A O 1
ATOM 2227 N N . PHE A 1 290 ? -10.25 30.875 34.5 1 93.12 290 PHE A N 1
ATOM 2228 C CA . PHE A 1 290 ? -11.281 30.188 33.719 1 93.12 290 PHE A CA 1
ATOM 2229 C C . PHE A 1 290 ? -12.109 31.188 32.906 1 93.12 290 PHE A C 1
ATOM 2231 O O . PHE A 1 290 ? -12.344 31 31.719 1 93.12 290 PHE A O 1
ATOM 2238 N N . ARG A 1 291 ? -12.422 32.25 33.594 1 89.12 291 ARG A N 1
ATOM 2239 C CA . ARG A 1 291 ? -13.164 33.312 32.906 1 89.12 291 ARG A CA 1
ATOM 2240 C C . ARG A 1 291 ? -12.344 33.938 31.781 1 89.12 291 ARG A C 1
ATOM 2242 O O . ARG A 1 291 ? -12.883 34.25 30.719 1 89.12 291 ARG A O 1
ATOM 2249 N N . GLY A 1 292 ? -11.148 34.156 32.031 1 86.19 292 GLY A N 1
ATOM 2250 C CA . GLY A 1 292 ? -10.266 34.688 31 1 86.19 292 GLY A CA 1
ATOM 2251 C C . GLY A 1 292 ? -10.148 33.781 29.781 1 86.19 292 GLY A C 1
ATOM 2252 O O . GLY A 1 292 ? -10.008 34.281 28.656 1 86.19 292 GLY A O 1
ATOM 2253 N N . THR 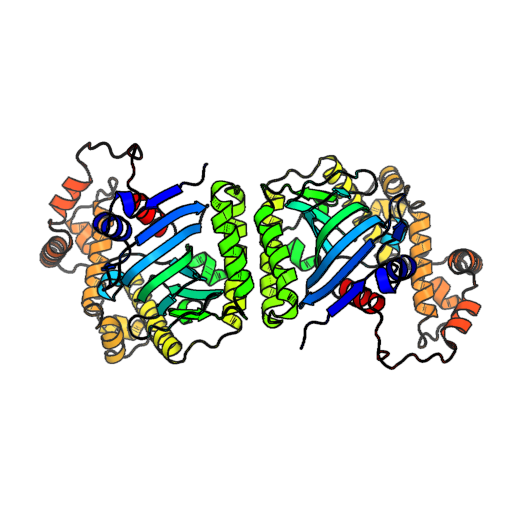A 1 293 ? -10.242 32.562 30.047 1 83.75 293 THR A N 1
ATOM 2254 C CA . THR A 1 293 ? -10.016 31.578 28.984 1 83.75 293 THR A CA 1
ATOM 2255 C C . THR A 1 293 ? -11.32 31.219 28.297 1 83.75 293 THR A C 1
ATOM 2257 O O . THR A 1 293 ? -11.367 31.094 27.062 1 83.75 293 THR A O 1
ATOM 2260 N N . PHE A 1 294 ? -12.484 31.094 29.047 1 84.06 294 PHE A N 1
ATOM 2261 C CA . PHE A 1 294 ? -13.719 30.547 28.484 1 84.06 294 PHE A CA 1
ATOM 2262 C C . PHE A 1 294 ? -14.828 31.594 28.484 1 84.06 294 PHE A C 1
ATOM 2264 O O . PHE A 1 294 ? -15.938 31.344 28 1 84.06 294 PHE A O 1
ATOM 2271 N N . GLY A 1 295 ? -14.5 32.719 29.031 1 82.62 295 GLY A N 1
ATOM 2272 C CA . GLY A 1 295 ? -15.422 33.844 28.984 1 82.62 295 GLY A CA 1
ATOM 2273 C C . GLY A 1 295 ? -16.422 33.844 30.125 1 82.62 295 GLY A C 1
ATOM 2274 O O . GLY A 1 295 ? -17.125 34.812 30.344 1 82.62 295 GLY A O 1
ATOM 2275 N N . LEU A 1 296 ? -16.594 32.719 30.797 1 84.56 296 LEU A N 1
ATOM 2276 C CA . LEU A 1 296 ? -17.531 32.562 31.906 1 84.56 296 LEU A CA 1
ATOM 2277 C C . LEU A 1 296 ? -16.844 31.953 33.125 1 84.56 296 LEU A C 1
ATOM 2279 O O . LEU A 1 296 ? -15.883 31.188 32.969 1 84.56 296 LEU A O 1
ATOM 2283 N N . PRO A 1 297 ? -17.344 32.281 34.312 1 89.88 297 PRO A N 1
ATOM 2284 C CA . PRO A 1 297 ? -16.844 31.562 35.469 1 89.88 297 PRO A CA 1
ATOM 2285 C C . PRO A 1 297 ? -17.281 30.094 35.5 1 89.88 297 PRO A C 1
ATOM 2287 O O . PRO A 1 297 ? -18.281 29.75 34.844 1 89.88 297 PRO A O 1
ATOM 2290 N N . PRO A 1 298 ? -16.578 29.266 36.219 1 91.44 298 PRO A N 1
ATOM 2291 C CA . PRO A 1 298 ? -16.844 27.828 36.156 1 91.44 298 PRO A CA 1
ATOM 2292 C C . PRO A 1 298 ? -18.312 27.5 36.469 1 91.44 298 PRO A C 1
ATOM 2294 O O . PRO A 1 298 ? -18.906 26.641 35.812 1 91.44 298 PRO A O 1
A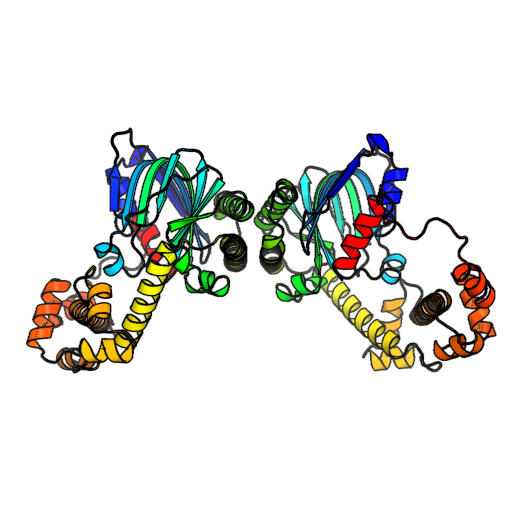TOM 2297 N N . GLY A 1 299 ? -18.906 28.078 37.406 1 89.94 299 GLY A N 1
ATOM 2298 C CA . GLY A 1 299 ? -20.281 27.797 37.781 1 89.94 299 GLY A CA 1
ATOM 2299 C C . GLY A 1 299 ? -21.266 28.109 36.688 1 89.94 299 GLY A C 1
ATOM 2300 O O . GLY A 1 299 ? -22.141 27.281 36.375 1 89.94 299 GLY A O 1
ATOM 2301 N N . ARG A 1 300 ? -21.156 29.25 36.094 1 87.12 300 ARG A N 1
ATOM 2302 C CA . ARG A 1 300 ? -22.016 29.641 34.969 1 87.12 300 ARG A CA 1
ATOM 2303 C C . ARG A 1 300 ? -21.766 28.766 33.75 1 87.12 300 ARG A C 1
ATOM 2305 O O . ARG A 1 300 ? -22.703 28.438 33.031 1 87.12 300 ARG A O 1
ATOM 2312 N N . TYR A 1 301 ? -20.531 28.469 33.562 1 88.06 301 TYR A N 1
ATOM 2313 C CA . TYR A 1 301 ? -20.156 27.578 32.469 1 88.06 301 TYR A CA 1
ATOM 2314 C C . TYR A 1 301 ? -20.859 26.234 32.594 1 88.06 301 TYR A C 1
ATOM 2316 O O . TYR A 1 301 ? -21.438 25.734 31.609 1 88.06 301 TYR A O 1
ATOM 2324 N N . ARG A 1 302 ? -20.797 25.641 33.75 1 88.94 302 ARG A N 1
ATOM 2325 C CA . ARG A 1 302 ? -21.469 24.359 34 1 88.94 302 ARG A CA 1
ATOM 2326 C C . ARG A 1 302 ? -22.969 24.469 33.719 1 88.94 302 ARG A C 1
ATOM 2328 O O . ARG A 1 302 ? -23.562 23.594 33.094 1 88.94 302 ARG A O 1
ATOM 2335 N N . ALA A 1 303 ? -23.562 25.469 34.188 1 83.88 303 ALA A N 1
ATOM 2336 C CA . ALA A 1 303 ? -25 25.688 34.031 1 83.88 303 ALA A CA 1
ATOM 2337 C C . ALA A 1 303 ? -25.391 25.812 32.562 1 83.88 303 ALA A C 1
ATOM 2339 O O . ALA A 1 303 ? -26.406 25.266 32.125 1 83.88 303 ALA A O 1
ATOM 2340 N N . GLU A 1 304 ? -24.562 26.469 31.828 1 79 304 GLU A N 1
ATOM 2341 C CA . GLU A 1 304 ? -24.828 26.672 30.406 1 79 304 GLU A CA 1
ATOM 2342 C C . GLU A 1 304 ? -24.656 25.375 29.625 1 79 304 GLU A C 1
ATOM 2344 O O . GLU A 1 304 ? -25.391 25.125 28.672 1 79 304 GLU A O 1
ATOM 2349 N N . MET A 1 305 ? -23.719 24.562 30.047 1 75.94 305 MET A N 1
ATOM 2350 C CA . MET A 1 305 ? -23.406 23.344 29.312 1 75.94 305 MET A CA 1
ATOM 2351 C C . MET A 1 305 ? -24.391 22.234 29.688 1 75.94 305 MET A C 1
ATOM 2353 O O . MET A 1 305 ? -24.656 21.344 28.875 1 75.94 305 MET A O 1
ATOM 2357 N N . ARG A 1 306 ? -24.75 22.047 30.906 1 67.44 306 ARG A N 1
ATOM 2358 C CA . ARG A 1 306 ? -25.703 21.031 31.344 1 67.44 306 ARG A CA 1
ATOM 2359 C C . ARG A 1 306 ? -27.109 21.344 30.828 1 67.44 306 ARG A C 1
ATOM 2361 O O . ARG A 1 306 ? -27.922 20.422 30.656 1 67.44 306 ARG A O 1
ATOM 2368 N N . HIS A 1 307 ? -27.562 22.359 30.781 1 55.72 307 HIS A N 1
ATOM 2369 C CA . HIS A 1 307 ? -28.844 22.703 30.203 1 55.72 307 HIS A CA 1
ATOM 2370 C C . HIS A 1 307 ? -28.672 23.297 28.812 1 55.72 307 HIS A C 1
ATOM 2372 O O . HIS A 1 307 ? -28.828 24.516 28.625 1 55.72 307 HIS A O 1
ATOM 2378 N N . PRO A 1 308 ? -27.891 22.547 28.078 1 47.44 308 PRO A N 1
ATOM 2379 C CA . PRO A 1 308 ? -27.703 23.141 26.75 1 47.44 308 PRO A CA 1
ATOM 2380 C C . PRO A 1 308 ? -29 23.672 26.141 1 47.44 308 PRO A C 1
ATOM 2382 O O . PRO A 1 308 ? -30.078 23.141 26.438 1 47.44 308 PRO A O 1
ATOM 2385 N N . ARG A 1 309 ? -29.219 24.859 25.984 1 40.59 309 ARG A N 1
ATOM 2386 C CA . ARG A 1 309 ? -30.422 25.219 25.234 1 40.59 309 ARG A CA 1
ATOM 2387 C C . ARG A 1 309 ? -30.766 24.141 24.219 1 40.59 309 ARG A C 1
ATOM 2389 O O . ARG A 1 309 ? -29.891 23.562 23.578 1 40.59 309 ARG A O 1
ATOM 2396 N N . ALA A 1 310 ? -31.859 23.453 24.391 1 35.91 310 ALA A N 1
ATOM 2397 C CA . ALA A 1 310 ? -32.5 22.453 23.516 1 35.91 310 ALA A CA 1
ATOM 2398 C C . ALA A 1 310 ? -32.125 22.703 22.062 1 35.91 310 ALA A C 1
ATOM 2400 O O . ALA A 1 310 ? -33.031 22.75 21.203 1 35.91 310 ALA A O 1
ATOM 2401 N N . GLY A 1 311 ? -31.234 23.641 21.719 1 31.08 311 GLY A N 1
ATOM 2402 C CA . GLY A 1 311 ? -31.156 23.625 20.266 1 31.08 311 GLY A CA 1
ATOM 2403 C C . GLY A 1 311 ? -30.812 22.266 19.703 1 31.08 311 GLY A C 1
ATOM 2404 O O . GLY A 1 311 ? -30.406 21.359 20.453 1 31.08 311 GLY A O 1
ATOM 2405 N N . THR A 1 312 ? -31.344 21.953 18.391 1 30.34 312 THR A N 1
ATOM 2406 C CA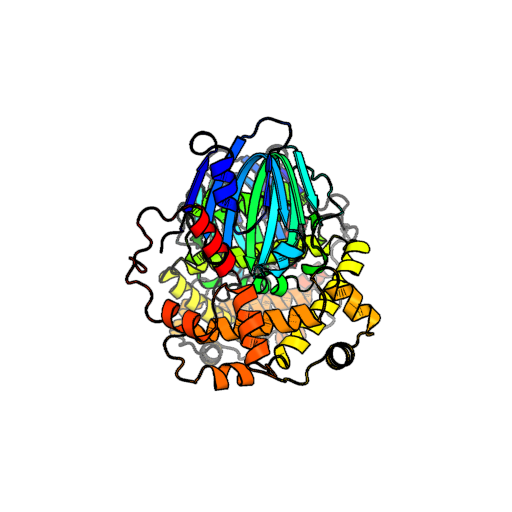 . THR A 1 312 ? -31.375 20.719 17.594 1 30.34 312 THR A CA 1
ATOM 2407 C C . THR A 1 312 ? -30.016 20.016 17.609 1 30.34 312 THR A C 1
ATOM 2409 O O . THR A 1 312 ? -29.094 20.453 16.938 1 30.34 312 THR A O 1
ATOM 2412 N N . LEU A 1 313 ? -29.438 19.719 18.578 1 30.75 313 LEU A N 1
ATOM 2413 C CA . LEU A 1 313 ? -28.141 19.062 18.734 1 30.75 313 LEU A CA 1
ATOM 2414 C C . LEU A 1 313 ? -27.984 17.906 17.75 1 30.75 313 LEU A C 1
ATOM 2416 O O . LEU A 1 313 ? -26.891 17.359 17.578 1 30.75 313 LEU A O 1
ATOM 2420 N N . GLY A 1 314 ? -28.938 16.969 17.969 1 30.88 314 GLY A N 1
ATOM 2421 C CA . GLY A 1 314 ? -28.719 15.586 17.594 1 30.88 314 GLY A CA 1
ATOM 2422 C C . GLY A 1 314 ? -28.391 15.422 16.109 1 30.88 314 GLY A C 1
ATOM 2423 O O . GLY A 1 314 ? -27.938 14.359 15.688 1 30.88 314 GLY A O 1
ATOM 2424 N N . GLN A 1 315 ? -29.453 15.711 15.312 1 30.14 315 GLN A N 1
ATOM 2425 C CA . GLN A 1 315 ? -29.484 15.328 13.906 1 30.14 315 GLN A CA 1
ATOM 2426 C C . GLN A 1 315 ? -28.312 15.938 13.141 1 30.14 315 GLN A C 1
ATOM 2428 O O . GLN A 1 315 ? -28.031 17.125 13.281 1 30.14 315 GLN A O 1
ATOM 2433 N N . PRO A 1 316 ? -27.234 15.141 12.805 1 33.31 316 PRO A N 1
ATOM 2434 C CA . PRO A 1 316 ? -26.359 15.836 11.859 1 33.31 316 PRO A CA 1
ATOM 2435 C C . PRO A 1 316 ? -27.094 16.906 11.055 1 33.31 316 PRO A C 1
ATOM 2437 O O . PRO A 1 316 ? -28.203 16.672 10.57 1 33.31 316 PRO A O 1
ATOM 2440 N N . LEU A 1 317 ? -27.328 18.109 11.445 1 34.78 317 LEU A N 1
ATOM 2441 C CA . LEU A 1 317 ? -28.141 19.016 10.641 1 34.78 317 LEU A CA 1
ATOM 2442 C C . LEU A 1 317 ? -28.094 18.625 9.164 1 34.78 317 LEU A C 1
ATOM 2444 O O . LEU A 1 317 ? -27.094 18.078 8.695 1 34.78 317 LEU A O 1
ATOM 2448 N N . PRO A 1 318 ? -29.125 18.438 8.461 1 39.28 318 PRO A N 1
ATOM 2449 C CA . PRO A 1 318 ? -29.094 18.172 7.02 1 39.28 318 PRO A CA 1
ATOM 2450 C C . PRO A 1 318 ? -27.797 18.656 6.359 1 39.28 318 PRO A C 1
ATOM 2452 O O . PRO A 1 318 ? -27.281 17.984 5.465 1 39.28 318 PRO A O 1
ATOM 2455 N N . GLY A 1 319 ? -27.328 20.031 6.363 1 42.78 319 GLY A N 1
ATOM 2456 C CA . GLY A 1 319 ? -26.234 20.688 5.641 1 42.78 319 GLY A CA 1
ATOM 2457 C C . GLY A 1 319 ? -24.938 20.703 6.422 1 42.78 319 GLY A C 1
ATOM 2458 O O . GLY A 1 319 ? -24.531 21.766 6.93 1 42.78 319 GLY A O 1
ATOM 2459 N N . GLU A 1 320 ? -24.641 19.859 7.191 1 55.75 320 GLU A N 1
ATOM 2460 C CA . GLU A 1 320 ? -23.359 19.984 7.898 1 55.75 320 GLU A CA 1
ATOM 2461 C C . GLU A 1 320 ? -22.297 20.594 7.004 1 55.75 320 GLU A C 1
ATOM 2463 O O . GLU A 1 320 ? -22.047 20.125 5.891 1 55.75 320 GLU A O 1
ATOM 2468 N N . SER A 1 321 ? -21.969 21.828 7.41 1 76.31 321 SER A N 1
ATOM 2469 C CA . SER A 1 321 ? -21.016 22.594 6.617 1 76.31 321 SER A CA 1
ATOM 2470 C C . SER A 1 321 ? -19.734 21.812 6.402 1 76.31 321 SER A C 1
ATOM 2472 O O . SER A 1 321 ? -19.375 20.938 7.211 1 76.31 321 SER A O 1
ATOM 2474 N N . ALA A 1 322 ? -19.25 21.781 5.32 1 78.06 322 ALA A N 1
ATOM 2475 C CA . ALA A 1 322 ? -17.953 21.188 4.965 1 78.06 322 ALA A CA 1
ATOM 2476 C C . ALA A 1 322 ? -16.922 21.453 6.047 1 78.06 322 ALA A C 1
ATOM 2478 O O . ALA A 1 322 ? -16.125 20.562 6.379 1 78.06 322 ALA A O 1
ATOM 2479 N N . ALA A 1 323 ? -17.016 22.531 6.699 1 78.62 323 ALA A N 1
ATOM 2480 C CA . ALA A 1 323 ? -16.062 22.922 7.738 1 78.62 323 ALA A CA 1
ATOM 2481 C C . ALA A 1 323 ? -16.234 22.047 8.984 1 78.62 323 ALA A C 1
ATOM 2483 O O . ALA A 1 323 ? -15.242 21.609 9.586 1 78.62 323 ALA A O 1
ATOM 2484 N N . ASN A 1 324 ? -17.438 21.859 9.375 1 76.88 324 ASN A N 1
ATOM 2485 C CA . ASN A 1 324 ? -17.719 21.031 10.547 1 76.88 324 ASN A CA 1
ATOM 2486 C C . ASN A 1 324 ? -17.297 19.578 10.312 1 76.88 324 ASN A C 1
ATOM 2488 O O . ASN A 1 324 ? -16.766 18.922 11.219 1 76.88 324 ASN A O 1
ATOM 2492 N N . LEU A 1 325 ? -17.547 19.203 9.133 1 77.44 325 LEU A N 1
ATOM 2493 C CA . LEU A 1 325 ? -17.125 17.844 8.789 1 77.44 325 LEU A CA 1
ATOM 2494 C C . LEU A 1 325 ? -15.617 17.703 8.859 1 77.44 325 LEU A C 1
ATOM 2496 O O . LEU A 1 325 ? -15.094 16.766 9.453 1 77.44 325 LEU A O 1
ATOM 2500 N N . MET A 1 326 ? -14.906 18.578 8.258 1 79.44 326 MET A N 1
ATOM 2501 C CA . MET A 1 326 ? -13.445 18.547 8.242 1 79.44 326 MET A CA 1
ATOM 2502 C C . MET A 1 326 ? -12.891 18.547 9.664 1 79.44 326 MET A C 1
ATOM 2504 O O . MET A 1 326 ? -11.953 17.812 9.969 1 79.44 326 MET A O 1
ATOM 2508 N N . SER A 1 327 ? -13.492 19.359 10.469 1 76.81 327 SER A N 1
ATOM 2509 C CA . SER A 1 327 ? -13.062 19.453 11.859 1 76.81 327 SER A CA 1
ATOM 2510 C C . SER A 1 327 ? -13.312 18.141 12.594 1 76.81 327 SER A C 1
ATOM 2512 O O . SER A 1 327 ? -12.43 17.625 13.289 1 76.81 327 SER A O 1
ATOM 2514 N N . ALA A 1 328 ? -14.484 17.672 12.461 1 77.75 328 ALA A N 1
ATOM 2515 C CA . ALA A 1 328 ? -14.852 16.406 13.117 1 77.75 328 ALA A CA 1
ATOM 2516 C C . ALA A 1 328 ? -13.945 15.273 12.672 1 77.75 328 ALA A C 1
ATOM 2518 O O . ALA A 1 328 ? -13.531 14.445 13.484 1 77.75 328 ALA A O 1
ATOM 2519 N N . TRP A 1 329 ? -13.664 15.289 11.367 1 83.06 329 TRP A N 1
ATOM 2520 C CA . TRP A 1 329 ? -12.812 14.242 10.812 1 83.06 329 TRP A CA 1
ATOM 2521 C C . TRP A 1 329 ? -11.406 14.305 11.406 1 83.06 329 TRP A C 1
ATOM 2523 O O . TRP A 1 329 ? -10.836 13.273 11.781 1 83.06 329 TRP A O 1
ATOM 2533 N N . SER A 1 330 ? -10.797 15.43 11.469 1 82.31 330 SER A N 1
ATOM 2534 C CA . SER A 1 330 ? -9.453 15.609 11.992 1 82.31 330 SER A CA 1
ATOM 2535 C C . SER A 1 330 ? -9.375 15.234 13.461 1 82.31 330 SER A C 1
ATOM 2537 O O . SER A 1 330 ? -8.43 14.562 13.891 1 82.31 330 SER A O 1
ATOM 2539 N N . ARG A 1 331 ? -10.43 15.586 14.242 1 74.94 331 ARG A N 1
ATOM 2540 C CA . ARG A 1 331 ? -10.453 15.305 15.672 1 74.94 331 ARG A CA 1
ATOM 2541 C C . ARG A 1 331 ? -10.609 13.805 15.93 1 74.94 331 ARG A C 1
ATOM 2543 O O . ARG A 1 331 ? -10.133 13.297 16.938 1 74.94 331 ARG A O 1
ATOM 2550 N N . ALA A 1 332 ? -11.273 13.227 14.953 1 79 332 ALA A N 1
ATOM 2551 C CA . ALA A 1 332 ? -11.516 11.789 15.094 1 79 332 ALA A CA 1
ATOM 2552 C C . ALA A 1 332 ? -10.234 10.992 14.914 1 79 332 ALA A C 1
ATOM 2554 O O . ALA A 1 332 ? -10.18 9.805 15.234 1 79 332 ALA A O 1
ATOM 2555 N N . LEU A 1 333 ? -9.195 11.609 14.398 1 76.31 333 LEU A N 1
ATOM 2556 C CA . LEU A 1 333 ? -7.926 10.922 14.195 1 76.31 333 LEU A CA 1
ATOM 2557 C C . LEU A 1 333 ? -7.121 10.891 15.492 1 76.31 333 LEU A C 1
ATOM 2559 O O . LEU A 1 333 ? -6.117 10.18 15.586 1 76.31 333 LEU A O 1
ATOM 2563 N N . ALA A 1 334 ? -7.469 11.758 16.453 1 70.31 334 ALA A N 1
ATOM 2564 C CA . ALA A 1 334 ? -6.734 11.867 17.703 1 70.31 334 ALA A CA 1
ATOM 2565 C C . ALA A 1 334 ? -7.043 10.695 18.641 1 70.31 334 ALA A C 1
ATOM 2567 O O . ALA A 1 334 ? -8.148 10.141 18.609 1 70.31 334 ALA A O 1
ATOM 2568 N N . MET B 1 1 ? 22.5 -2.314 -4.293 1 48.12 1 MET B N 1
ATOM 2569 C CA . MET B 1 1 ? 22.531 -3.354 -5.32 1 48.12 1 MET B CA 1
ATOM 2570 C C . MET B 1 1 ? 21.344 -3.201 -6.273 1 48.12 1 MET B C 1
ATOM 2572 O O . MET B 1 1 ? 20.25 -2.846 -5.855 1 48.12 1 MET B O 1
ATOM 2576 N N . SER B 1 2 ? 21.625 -3.029 -7.504 1 57.44 2 SER B N 1
ATOM 2577 C CA . SER B 1 2 ? 20.641 -2.764 -8.539 1 57.44 2 SER B CA 1
ATOM 2578 C C . SER B 1 2 ? 19.641 -3.91 -8.656 1 57.44 2 SER B C 1
ATOM 2580 O O . SER B 1 2 ? 19.969 -5.055 -8.336 1 57.44 2 SER B O 1
ATOM 2582 N N . ASN B 1 3 ? 18.406 -3.543 -8.82 1 69.94 3 ASN B N 1
ATOM 2583 C CA . ASN B 1 3 ? 17.359 -4.531 -9.039 1 69.94 3 ASN B CA 1
ATOM 2584 C C . ASN B 1 3 ? 17.609 -5.332 -10.32 1 69.94 3 ASN B C 1
ATOM 2586 O O . ASN B 1 3 ? 17.938 -4.766 -11.359 1 69.94 3 ASN B O 1
ATOM 2590 N N . GLN B 1 4 ? 17.828 -6.625 -10.211 1 78.94 4 GLN B N 1
ATOM 2591 C CA . GLN B 1 4 ? 17.922 -7.488 -11.383 1 78.94 4 GLN B CA 1
ATOM 2592 C C . GLN B 1 4 ? 16.656 -7.398 -12.234 1 78.94 4 GLN B C 1
ATOM 2594 O O . GLN B 1 4 ? 15.562 -7.219 -11.711 1 78.94 4 GLN B O 1
ATOM 2599 N N . SER B 1 5 ? 16.859 -7.375 -13.531 1 84.5 5 SER B N 1
ATOM 2600 C CA . SER B 1 5 ? 15.711 -7.289 -14.438 1 84.5 5 SER B CA 1
ATOM 2601 C C . SER B 1 5 ? 15.984 -8.023 -15.742 1 84.5 5 SER B C 1
ATOM 2603 O O . SER B 1 5 ? 17.141 -8.328 -16.062 1 84.5 5 SER B O 1
ATOM 2605 N N . PHE B 1 6 ? 14.953 -8.461 -16.469 1 86 6 PHE B N 1
ATOM 2606 C CA . PHE B 1 6 ? 15.062 -8.961 -17.844 1 86 6 PHE B CA 1
ATOM 2607 C C . PHE B 1 6 ? 13.789 -8.664 -18.625 1 86 6 PHE B C 1
ATOM 2609 O O . PHE B 1 6 ? 12.75 -8.336 -18.031 1 86 6 PHE B O 1
ATOM 2616 N N . THR B 1 7 ? 13.93 -8.695 -19.906 1 88.12 7 THR B N 1
ATOM 2617 C CA . THR B 1 7 ? 12.797 -8.539 -20.812 1 88.12 7 THR B CA 1
ATOM 2618 C C . THR B 1 7 ? 12.75 -9.695 -21.812 1 88.12 7 THR B C 1
ATOM 2620 O O . THR B 1 7 ? 13.789 -10.133 -22.312 1 88.12 7 THR B O 1
ATOM 2623 N N . PHE B 1 8 ? 11.594 -10.25 -22.047 1 92.06 8 PHE B N 1
ATOM 2624 C CA . PHE B 1 8 ? 11.344 -11.273 -23.062 1 92.06 8 PHE B CA 1
ATOM 2625 C C . PHE B 1 8 ? 10.297 -10.789 -24.062 1 92.06 8 PHE B C 1
ATOM 2627 O O . PHE B 1 8 ? 9.297 -10.18 -23.672 1 92.06 8 PHE B O 1
ATOM 2634 N N . THR B 1 9 ? 10.539 -11.016 -25.312 1 93 9 THR B N 1
ATOM 2635 C CA . THR B 1 9 ? 9.555 -10.789 -26.359 1 93 9 THR B CA 1
ATOM 2636 C C . THR B 1 9 ? 9.461 -11.992 -27.297 1 93 9 THR B C 1
ATOM 2638 O O . THR B 1 9 ? 10.477 -12.625 -27.594 1 93 9 THR B O 1
ATOM 2641 N N . SER B 1 10 ? 8.258 -12.32 -27.656 1 92.19 10 SER B N 1
ATOM 2642 C CA . SER B 1 10 ? 8.07 -13.453 -28.547 1 92.19 10 SER B CA 1
ATOM 2643 C C . SER B 1 10 ? 8.562 -13.133 -29.953 1 92.19 10 SER B C 1
ATOM 2645 O O . SER B 1 10 ? 8.766 -14.039 -30.766 1 92.19 10 SER B O 1
ATOM 2647 N N . GLU B 1 11 ? 8.672 -11.883 -30.312 1 88.06 11 GLU B N 1
ATOM 2648 C CA . GLU B 1 11 ? 9.211 -11.508 -31.609 1 88.06 11 GLU B CA 1
ATOM 2649 C C . GLU B 1 11 ? 10.625 -12.055 -31.812 1 88.06 11 GLU B C 1
ATOM 2651 O O . GLU B 1 11 ? 10.984 -12.484 -32.906 1 88.06 11 GLU B O 1
ATOM 2656 N N . ALA B 1 12 ? 11.367 -12.102 -30.797 1 83.5 12 ALA B N 1
ATOM 2657 C CA . ALA B 1 12 ? 12.758 -12.531 -30.859 1 83.5 12 ALA B CA 1
ATOM 2658 C C . ALA B 1 12 ? 12.875 -14.039 -30.688 1 83.5 12 ALA B C 1
ATOM 2660 O O . ALA B 1 12 ? 13.617 -14.703 -31.406 1 83.5 12 ALA B O 1
ATOM 2661 N N . ASP B 1 13 ? 12.062 -14.688 -29.797 1 86.56 13 ASP B N 1
ATOM 2662 C CA . ASP B 1 13 ? 12.375 -16.047 -29.344 1 86.56 13 ASP B CA 1
ATOM 2663 C C . ASP B 1 13 ? 11.211 -17 -29.609 1 86.56 13 ASP B C 1
ATOM 2665 O O . ASP B 1 13 ? 11.336 -18.203 -29.422 1 86.56 13 ASP B O 1
ATOM 2669 N N . GLY B 1 14 ? 10.078 -16.469 -30.078 1 90.25 14 GLY B N 1
ATOM 2670 C CA . GLY B 1 14 ? 8.922 -17.281 -30.422 1 90.25 14 GLY B CA 1
ATOM 2671 C C . GLY B 1 14 ? 8.352 -18.031 -29.219 1 90.25 14 GLY B C 1
ATOM 2672 O O . GLY B 1 14 ? 8.656 -17.703 -28.078 1 90.25 14 GLY B O 1
ATOM 2673 N N . PHE B 1 15 ? 7.5 -19.016 -29.516 1 94 15 PHE B N 1
ATOM 2674 C CA . PHE B 1 15 ? 6.855 -19.781 -28.453 1 94 15 PHE B CA 1
ATOM 2675 C C . PHE B 1 15 ? 7.855 -20.688 -27.75 1 94 15 PHE B C 1
ATOM 2677 O O . PHE B 1 15 ? 7.766 -20.906 -26.547 1 94 15 PHE B O 1
ATOM 2684 N N . GLU B 1 16 ? 8.797 -21.219 -28.469 1 92.31 16 GLU B N 1
ATOM 2685 C CA . GLU B 1 16 ? 9.812 -22.078 -27.875 1 92.31 16 GLU B CA 1
ATOM 2686 C C . GLU B 1 16 ? 10.609 -21.344 -26.797 1 92.31 16 GLU B C 1
ATOM 2688 O O . GLU B 1 16 ? 10.914 -21.891 -25.75 1 92.31 16 GLU B O 1
ATOM 2693 N N . GLY B 1 17 ? 10.961 -20.156 -27.109 1 91.88 17 GLY B N 1
ATOM 2694 C CA . GLY B 1 17 ? 11.625 -19.344 -26.109 1 91.88 17 GLY B CA 1
ATOM 2695 C C . GLY B 1 17 ? 10.773 -19.094 -24.875 1 91.88 17 GLY B C 1
ATOM 2696 O O . GLY B 1 17 ? 11.281 -19.094 -23.766 1 91.88 17 GLY B O 1
ATOM 2697 N N . TYR B 1 18 ? 9.484 -18.844 -25.156 1 94 18 TYR B N 1
ATOM 2698 C CA . TYR B 1 18 ? 8.547 -18.625 -24.047 1 94 18 TYR B CA 1
ATOM 2699 C C . TYR B 1 18 ? 8.438 -19.875 -23.188 1 94 18 TYR B C 1
ATOM 2701 O O . TYR B 1 18 ? 8.461 -19.781 -21.953 1 94 18 TYR B O 1
ATOM 2709 N N . HIS B 1 19 ? 8.312 -20.969 -23.828 1 93.31 19 HIS B N 1
ATOM 2710 C CA . HIS B 1 19 ? 8.258 -22.234 -23.109 1 93.31 19 HIS B CA 1
ATOM 2711 C C . HIS B 1 19 ? 9.508 -22.453 -22.266 1 93.31 19 HIS B C 1
ATOM 2713 O O . HIS B 1 19 ? 9.406 -22.891 -21.109 1 93.31 19 HIS B O 1
ATOM 2719 N N . ALA B 1 20 ? 10.656 -22.141 -22.766 1 89.5 20 ALA B N 1
ATOM 2720 C CA . ALA B 1 20 ? 11.914 -22.266 -22.031 1 89.5 20 ALA B CA 1
ATOM 2721 C C . ALA B 1 20 ? 11.938 -21.359 -20.812 1 89.5 20 ALA B C 1
ATOM 2723 O O . ALA B 1 20 ? 12.391 -21.766 -19.734 1 89.5 20 ALA B O 1
ATOM 2724 N N . LEU B 1 21 ? 11.461 -20.156 -21.031 1 90 21 LEU B N 1
ATOM 2725 C CA . LEU B 1 21 ? 11.43 -19.172 -19.969 1 90 21 LEU B CA 1
ATOM 2726 C C . LEU B 1 21 ? 10.641 -19.672 -18.766 1 90 21 LEU B C 1
ATOM 2728 O O . LEU B 1 21 ? 11.031 -19.438 -17.625 1 90 21 LEU B O 1
ATOM 2732 N N . TYR B 1 22 ? 9.516 -20.375 -18.969 1 92.31 22 TYR B N 1
ATOM 2733 C CA . TYR B 1 22 ? 8.57 -20.703 -17.906 1 92.31 22 TYR B CA 1
ATOM 2734 C C . TYR B 1 22 ? 8.688 -22.172 -17.5 1 92.31 22 TYR B C 1
ATOM 2736 O O . TYR B 1 22 ? 7.969 -22.641 -16.609 1 92.31 22 TYR B O 1
ATOM 2744 N N . SER B 1 23 ? 9.562 -22.922 -18.078 1 88.19 23 SER B N 1
ATOM 2745 C CA . SER B 1 23 ? 9.633 -24.375 -17.984 1 88.19 23 SER B CA 1
ATOM 2746 C C . SER B 1 23 ? 9.875 -24.828 -16.547 1 88.19 23 SER B C 1
ATOM 2748 O O . SER B 1 23 ? 9.469 -25.922 -16.156 1 88.19 23 SER B O 1
ATOM 2750 N N . VAL B 1 24 ? 10.445 -24 -15.805 1 80.19 24 VAL B N 1
ATOM 2751 C CA . VAL B 1 24 ? 10.805 -24.406 -14.453 1 80.19 24 VAL B CA 1
ATOM 2752 C C . VAL B 1 24 ? 9.594 -24.266 -13.531 1 80.19 24 VAL B C 1
ATOM 2754 O O . VAL B 1 24 ? 9.422 -25.047 -12.594 1 80.19 24 VAL B O 1
ATOM 2757 N N . GLY B 1 25 ? 8.727 -23.375 -13.789 1 86.56 25 GLY B N 1
ATOM 2758 C CA . GLY B 1 25 ? 7.707 -23.078 -12.797 1 86.56 25 GLY B CA 1
ATOM 2759 C C . GLY B 1 25 ? 6.305 -23.453 -13.242 1 86.56 25 GLY B C 1
ATOM 2760 O O . GLY B 1 25 ? 5.41 -23.641 -12.414 1 86.56 25 GLY B O 1
ATOM 2761 N N . THR B 1 26 ? 6.113 -23.531 -14.453 1 92.12 26 THR B N 1
ATOM 2762 C CA . THR B 1 26 ? 4.773 -23.781 -14.969 1 92.12 26 THR B CA 1
ATOM 2763 C C . THR B 1 26 ? 4.832 -24.438 -16.344 1 92.12 26 THR B C 1
ATOM 2765 O O . THR B 1 26 ? 5.836 -24.312 -17.047 1 92.12 26 THR B O 1
ATOM 2768 N N . ASP B 1 27 ? 3.854 -25.266 -16.656 1 94.12 27 ASP B N 1
ATOM 2769 C CA . ASP B 1 27 ? 3.674 -25.75 -18.031 1 94.12 27 ASP B CA 1
ATOM 2770 C C . ASP B 1 27 ? 2.898 -24.734 -18.875 1 94.12 27 ASP B C 1
ATOM 2772 O O . ASP B 1 27 ? 2.029 -24.031 -18.359 1 94.12 27 ASP B O 1
ATOM 2776 N N . VAL B 1 28 ? 3.277 -24.609 -20.172 1 96.31 28 VAL B N 1
ATOM 2777 C CA . VAL B 1 28 ? 2.615 -23.641 -21.062 1 96.31 28 VAL B CA 1
ATOM 2778 C C . VAL B 1 28 ? 2.275 -24.312 -22.391 1 96.31 28 VAL B C 1
ATOM 2780 O O . VAL B 1 28 ? 2.953 -25.25 -22.812 1 96.31 28 VAL B O 1
ATOM 2783 N N . ALA B 1 29 ? 1.254 -23.938 -22.984 1 96.56 29 ALA B N 1
ATOM 2784 C CA . ALA B 1 29 ? 0.872 -24.328 -24.328 1 96.56 29 ALA B CA 1
ATOM 2785 C C . ALA B 1 29 ? 0.226 -23.172 -25.094 1 96.56 29 ALA B C 1
ATOM 2787 O O . ALA B 1 29 ? -0.476 -22.344 -24.484 1 96.56 29 ALA B O 1
ATOM 2788 N N . ALA B 1 30 ? 0.483 -23.062 -26.328 1 95.06 30 ALA B N 1
ATOM 2789 C CA . ALA B 1 30 ? -0.212 -22.094 -27.172 1 95.06 30 ALA B CA 1
ATOM 2790 C C . ALA B 1 30 ? -1.663 -22.516 -27.406 1 95.06 30 ALA B C 1
ATOM 2792 O O . ALA B 1 30 ? -1.968 -23.703 -27.5 1 95.06 30 ALA B O 1
ATOM 2793 N N . THR B 1 31 ? -2.475 -21.531 -27.453 1 92.81 31 THR B N 1
ATOM 2794 C CA . THR B 1 31 ? -3.865 -21.797 -27.797 1 92.81 31 THR B CA 1
ATOM 2795 C C . THR B 1 31 ? -4.062 -21.734 -29.312 1 92.81 31 THR B C 1
ATOM 2797 O O . THR B 1 31 ? -3.094 -21.703 -30.078 1 92.81 31 THR B O 1
ATOM 2800 N N . ASP B 1 32 ? -5.324 -21.812 -29.734 1 87.5 32 ASP B N 1
ATOM 2801 C CA . ASP B 1 32 ? -5.621 -21.812 -31.172 1 87.5 32 ASP B CA 1
ATOM 2802 C C . ASP B 1 32 ? -5.398 -20.438 -31.781 1 87.5 32 ASP B C 1
ATOM 2804 O O . ASP B 1 32 ? -5.176 -20.312 -33 1 87.5 32 ASP B O 1
ATOM 2808 N N . GLY B 1 33 ? -5.359 -19.422 -31.016 1 87.94 33 GLY B N 1
ATOM 2809 C CA . GLY B 1 33 ? -5.133 -18.062 -31.5 1 87.94 33 GLY B CA 1
ATOM 2810 C C . GLY B 1 33 ? -3.666 -17.734 -31.672 1 87.94 33 GLY B C 1
ATOM 2811 O O . GLY B 1 33 ? -2.795 -18.531 -31.312 1 87.94 33 GLY B O 1
ATOM 2812 N N . PRO B 1 34 ? -3.383 -16.562 -32.344 1 92.31 34 PRO B N 1
ATOM 2813 C CA . PRO B 1 34 ? -1.992 -16.125 -32.5 1 92.31 34 PRO B CA 1
ATOM 2814 C C . PRO B 1 34 ? -1.278 -15.93 -31.156 1 92.31 34 PRO B C 1
ATOM 2816 O O . PRO B 1 34 ? -1.844 -15.336 -30.234 1 92.31 34 PRO B O 1
ATOM 2819 N N . PHE B 1 35 ? -0.058 -16.422 -31.125 1 96.44 35 PHE B N 1
ATOM 2820 C CA . PHE B 1 35 ? 0.742 -16.297 -29.906 1 96.44 35 PHE B CA 1
ATOM 2821 C C . PHE B 1 35 ? 1.593 -15.031 -29.953 1 96.44 35 PHE B C 1
ATOM 2823 O O . PHE B 1 35 ? 2.285 -14.781 -30.938 1 96.44 35 PHE B O 1
ATOM 2830 N N . ARG B 1 36 ? 1.514 -14.188 -28.969 1 96.06 36 ARG B N 1
ATOM 2831 C CA . ARG B 1 36 ? 2.369 -13.031 -28.703 1 96.06 36 ARG B CA 1
ATOM 2832 C C . ARG B 1 36 ? 2.646 -12.883 -27.219 1 96.06 36 ARG B C 1
ATOM 2834 O O . ARG B 1 36 ? 1.751 -13.07 -26.391 1 96.06 36 ARG B O 1
ATOM 2841 N N . ALA B 1 37 ? 3.875 -12.602 -26.891 1 97.19 37 ALA B N 1
ATOM 2842 C CA . ALA B 1 37 ? 4.215 -12.453 -25.484 1 97.19 37 ALA B CA 1
ATOM 2843 C C . ALA B 1 37 ? 5.293 -11.398 -25.281 1 97.19 37 ALA B C 1
ATOM 2845 O O . ALA B 1 37 ? 6.273 -11.352 -26.031 1 97.19 37 ALA B O 1
ATOM 2846 N N . ARG B 1 38 ? 5.07 -10.547 -24.438 1 95.69 38 ARG B N 1
ATOM 2847 C CA . ARG B 1 38 ? 6.066 -9.648 -23.859 1 95.69 38 ARG B CA 1
ATOM 2848 C C . ARG B 1 38 ? 6.09 -9.75 -22.344 1 95.69 38 ARG B C 1
ATOM 2850 O O . ARG B 1 38 ? 5.043 -9.688 -21.688 1 95.69 38 ARG B O 1
ATOM 2857 N N . VAL B 1 39 ? 7.246 -9.984 -21.766 1 95 39 VAL B N 1
ATOM 2858 C CA . VAL B 1 39 ? 7.41 -10.109 -20.328 1 95 39 VAL B CA 1
ATOM 2859 C C . VAL B 1 39 ? 8.523 -9.18 -19.844 1 95 39 VAL B C 1
ATOM 2861 O O . VAL B 1 39 ? 9.648 -9.242 -20.344 1 95 39 VAL B O 1
ATOM 2864 N N . GLU B 1 40 ? 8.234 -8.266 -19.031 1 92.81 40 GLU B N 1
ATOM 2865 C CA . GLU B 1 40 ? 9.211 -7.477 -18.281 1 92.81 40 GLU B CA 1
ATOM 2866 C C . GLU B 1 40 ? 9.258 -7.895 -16.812 1 92.81 40 GLU B C 1
ATOM 2868 O O . GLU B 1 40 ? 8.242 -7.855 -16.125 1 92.81 40 GLU B O 1
ATOM 2873 N N . ALA B 1 41 ? 10.422 -8.297 -16.344 1 93 41 ALA B N 1
ATOM 2874 C CA . ALA B 1 41 ? 10.547 -8.852 -14.992 1 93 41 ALA B CA 1
ATOM 2875 C C . ALA B 1 41 ? 11.594 -8.086 -14.18 1 93 41 ALA B C 1
ATOM 2877 O O . ALA B 1 41 ? 12.633 -7.688 -14.711 1 93 41 ALA B O 1
ATOM 2878 N N . HIS B 1 42 ? 11.281 -7.832 -12.945 1 90 42 HIS B N 1
ATOM 2879 C CA . HIS B 1 42 ? 12.18 -7.184 -11.992 1 90 42 HIS B CA 1
ATOM 2880 C C . HIS B 1 42 ? 12.164 -7.891 -10.648 1 90 42 HIS B C 1
ATOM 2882 O O . HIS B 1 42 ? 11.102 -8.312 -10.172 1 90 42 HIS B O 1
ATOM 2888 N N . ARG B 1 43 ? 13.32 -8.047 -10.109 1 88.69 43 ARG B N 1
ATOM 2889 C CA . ARG B 1 43 ? 13.398 -8.43 -8.703 1 88.69 43 ARG B CA 1
ATOM 2890 C C . ARG B 1 43 ? 13.57 -7.199 -7.812 1 88.69 43 ARG B C 1
ATOM 2892 O O . ARG B 1 43 ? 14.492 -6.406 -8.023 1 88.69 43 ARG B O 1
ATOM 2899 N N . PHE B 1 44 ? 12.727 -6.988 -6.914 1 87.19 44 PHE B N 1
ATOM 2900 C CA . PHE B 1 44 ? 12.727 -5.863 -5.988 1 87.19 44 PHE B CA 1
ATOM 2901 C C . PHE B 1 44 ? 12.742 -6.352 -4.543 1 87.19 44 PHE B C 1
ATOM 2903 O O . PHE B 1 44 ? 11.695 -6.395 -3.891 1 87.19 44 PHE B O 1
ATOM 2910 N N . GLY B 1 45 ? 14.039 -6.609 -4.051 1 84.62 45 GLY B N 1
ATOM 2911 C CA . GLY B 1 45 ? 14.125 -7.203 -2.725 1 84.62 45 GLY B CA 1
ATOM 2912 C C . GLY B 1 45 ? 13.422 -8.547 -2.627 1 84.62 45 GLY B C 1
ATOM 2913 O O . GLY B 1 45 ? 13.703 -9.453 -3.412 1 84.62 45 GLY B O 1
ATOM 2914 N N . PRO B 1 46 ? 12.477 -8.633 -1.743 1 88.69 46 PRO B N 1
ATOM 2915 C CA . PRO B 1 46 ? 11.758 -9.906 -1.58 1 88.69 46 PRO B CA 1
ATOM 2916 C C . PRO B 1 46 ? 10.555 -10.023 -2.51 1 88.69 46 PRO B C 1
ATOM 2918 O O . PRO B 1 46 ? 9.664 -10.852 -2.27 1 88.69 46 PRO B O 1
ATOM 2921 N N . ILE B 1 47 ? 10.516 -9.203 -3.488 1 93.06 47 ILE B N 1
ATOM 2922 C CA . ILE B 1 47 ? 9.375 -9.172 -4.395 1 93.06 47 ILE B CA 1
ATOM 2923 C C . ILE B 1 47 ? 9.828 -9.492 -5.816 1 93.06 47 ILE B C 1
ATOM 2925 O O . ILE B 1 47 ? 10.82 -8.93 -6.293 1 93.06 47 ILE B O 1
ATOM 2929 N N . ASN B 1 48 ? 9.234 -10.414 -6.465 1 94 48 ASN B N 1
ATOM 2930 C CA . ASN B 1 48 ? 9.344 -10.539 -7.914 1 94 48 ASN B CA 1
ATOM 2931 C C . ASN B 1 48 ? 8.172 -9.859 -8.625 1 94 48 ASN B C 1
ATOM 2933 O O . ASN B 1 48 ? 7.012 -10.141 -8.32 1 94 48 ASN B O 1
ATOM 2937 N N . VAL B 1 49 ? 8.43 -9.023 -9.547 1 95.38 49 VAL B N 1
ATOM 2938 C CA . VAL B 1 49 ? 7.402 -8.266 -10.258 1 95.38 49 VAL B CA 1
ATOM 2939 C C . VAL B 1 49 ? 7.484 -8.555 -11.75 1 95.38 49 VAL B C 1
ATOM 2941 O O . VAL B 1 49 ? 8.555 -8.445 -12.359 1 95.38 49 VAL B O 1
ATOM 2944 N N . PHE B 1 50 ? 6.348 -8.891 -12.352 1 95.69 50 PHE B N 1
ATOM 2945 C CA . PHE B 1 50 ? 6.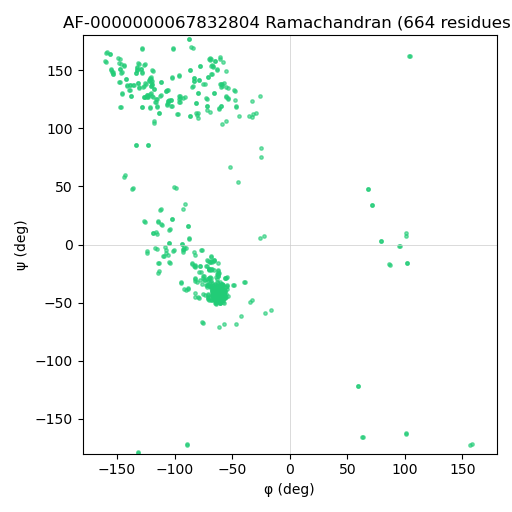262 -9.156 -13.781 1 95.69 50 PHE B CA 1
ATOM 2946 C C . PHE B 1 50 ? 5.176 -8.305 -14.43 1 95.69 50 PHE B C 1
ATOM 2948 O O . PHE B 1 50 ? 4.047 -8.258 -13.945 1 95.69 50 PHE B O 1
ATOM 2955 N N . GLU B 1 51 ? 5.48 -7.617 -15.406 1 96.69 51 GLU B N 1
ATOM 2956 C CA . GLU B 1 51 ? 4.508 -7.035 -16.328 1 96.69 51 GLU B CA 1
ATOM 2957 C C . GLU B 1 51 ? 4.438 -7.828 -17.625 1 96.69 51 GLU B C 1
ATOM 2959 O O . GLU B 1 51 ? 5.453 -8.039 -18.297 1 96.69 51 GLU B O 1
ATOM 2964 N N . ARG B 1 52 ? 3.264 -8.273 -17.969 1 97.5 52 ARG B N 1
ATOM 2965 C CA . ARG B 1 52 ? 3.131 -9.172 -19.109 1 97.5 52 ARG B CA 1
ATOM 2966 C C . ARG B 1 52 ? 2.029 -8.703 -20.047 1 97.5 52 ARG B C 1
ATOM 2968 O O . ARG B 1 52 ? 0.983 -8.227 -19.609 1 97.5 52 ARG B O 1
ATOM 2975 N N . THR B 1 53 ? 2.273 -8.695 -21.281 1 97.38 53 THR B N 1
ATOM 2976 C CA . THR B 1 53 ? 1.282 -8.664 -22.344 1 97.38 53 THR B CA 1
ATOM 2977 C C . THR B 1 53 ? 1.309 -9.969 -23.141 1 97.38 53 THR B C 1
ATOM 2979 O O . THR B 1 53 ? 2.289 -10.266 -23.828 1 97.38 53 THR B O 1
ATOM 2982 N N . LEU B 1 54 ? 0.273 -10.719 -23.047 1 97.69 54 LEU B N 1
ATOM 2983 C CA . LEU B 1 54 ? 0.241 -12.07 -23.594 1 97.69 54 LEU B CA 1
ATOM 2984 C C . LEU B 1 54 ? -0.974 -12.266 -24.484 1 97.69 54 LEU B C 1
ATOM 2986 O O . LEU B 1 54 ? -2.027 -11.672 -24.25 1 97.69 54 LEU B O 1
ATOM 2990 N N . SER B 1 55 ? -0.816 -13.07 -25.469 1 96.81 55 SER B N 1
ATOM 2991 C CA . SER B 1 55 ? -1.904 -13.547 -26.328 1 96.81 55 SER B CA 1
ATOM 2992 C C . SER B 1 55 ? -1.749 -15.031 -26.641 1 96.81 55 SER B C 1
ATOM 2994 O O . SER B 1 55 ? -0.639 -15.5 -26.891 1 96.81 55 SER B O 1
ATOM 2996 N N . GLY B 1 56 ? -2.879 -15.766 -26.578 1 97.12 56 GLY B N 1
ATOM 2997 C CA . GLY B 1 56 ? -2.949 -17.125 -27.109 1 97.12 56 GLY B CA 1
ATOM 2998 C C . GLY B 1 56 ? -2.1 -18.109 -26.328 1 97.12 56 GLY B C 1
ATOM 2999 O O . GLY B 1 56 ? -1.351 -18.891 -26.922 1 97.12 56 GLY B O 1
ATOM 3000 N N . VAL B 1 57 ? -2.211 -18.094 -25 1 97.5 57 VAL B N 1
ATOM 3001 C CA . VAL B 1 57 ? -1.358 -19 -24.25 1 97.5 57 VAL B CA 1
ATOM 3002 C C . VAL B 1 57 ? -2.102 -19.484 -23 1 97.5 57 VAL B C 1
ATOM 3004 O O . VAL B 1 57 ? -2.941 -18.781 -22.453 1 97.5 57 VAL B O 1
ATOM 3007 N N . ARG B 1 58 ? -1.828 -20.641 -22.641 1 97.06 58 ARG B N 1
ATOM 3008 C CA . ARG B 1 58 ? -2.328 -21.219 -21.406 1 97.06 58 ARG B CA 1
ATOM 3009 C C . ARG B 1 58 ? -1.178 -21.641 -20.5 1 97.06 58 ARG B C 1
ATOM 3011 O O . ARG B 1 58 ? -0.127 -22.078 -20.984 1 97.06 58 ARG B O 1
ATOM 3018 N N . HIS B 1 59 ? -1.334 -21.5 -19.219 1 96.94 59 HIS B N 1
ATOM 3019 C CA . HIS B 1 59 ? -0.416 -21.938 -18.188 1 96.94 59 HIS B CA 1
ATOM 3020 C C . HIS B 1 59 ? -1.098 -22.922 -17.234 1 96.94 59 HIS B C 1
ATOM 3022 O O . HIS B 1 59 ? -2.289 -22.781 -16.938 1 96.94 59 HIS B O 1
ATOM 3028 N N . TRP B 1 60 ? -0.398 -23.938 -16.766 1 95.19 60 TRP B N 1
ATOM 3029 C CA . TRP B 1 60 ? -0.976 -24.734 -15.695 1 95.19 60 TRP B CA 1
ATOM 3030 C C . TRP B 1 60 ? 0.117 -25.391 -14.859 1 95.19 60 TRP B C 1
ATOM 3032 O O . TRP B 1 60 ? 1.235 -25.594 -15.336 1 95.19 60 TRP B O 1
ATOM 3042 N N . ARG B 1 61 ? -0.129 -25.531 -13.648 1 94.62 61 ARG B N 1
ATOM 3043 C CA . ARG B 1 61 ? 0.598 -26.328 -12.68 1 94.62 61 ARG B CA 1
ATOM 3044 C C . ARG B 1 61 ? -0.292 -27.438 -12.094 1 94.62 61 ARG B C 1
ATOM 3046 O O . ARG B 1 61 ? -1.16 -27.156 -11.266 1 94.62 61 ARG B O 1
ATOM 3053 N N . ASP B 1 62 ? -0.043 -28.641 -12.547 1 91.12 62 ASP B N 1
ATOM 3054 C CA . ASP B 1 62 ? -0.865 -29.734 -12.047 1 91.12 62 ASP B CA 1
ATOM 3055 C C . ASP B 1 62 ? -0.278 -30.312 -10.758 1 91.12 62 ASP B C 1
ATOM 3057 O O . ASP B 1 62 ? 0.733 -29.812 -10.25 1 91.12 62 ASP B O 1
ATOM 3061 N N . GLY B 1 63 ? -1.003 -31.25 -10.242 1 88.06 63 GLY B N 1
ATOM 3062 C CA . GLY B 1 63 ? -0.584 -31.844 -8.992 1 88.06 63 GLY B CA 1
ATOM 3063 C C . GLY B 1 63 ? 0.815 -32.438 -9.047 1 88.06 63 GLY B C 1
ATOM 3064 O O . GLY B 1 63 ? 1.578 -32.312 -8.086 1 88.06 63 GLY B O 1
ATOM 3065 N N . ALA B 1 64 ? 1.177 -33.062 -10.109 1 85.69 64 ALA B N 1
ATOM 3066 C CA . ALA B 1 64 ? 2.492 -33.656 -10.273 1 85.69 64 ALA B CA 1
ATOM 3067 C C . ALA B 1 64 ? 3.598 -32.625 -10.211 1 85.69 64 ALA B C 1
ATOM 3069 O O . ALA B 1 64 ? 4.598 -32.781 -9.508 1 85.69 64 ALA B O 1
ATOM 3070 N N . ARG B 1 65 ? 3.418 -31.531 -10.914 1 86.81 65 ARG B N 1
ATOM 3071 C CA . ARG B 1 65 ? 4.402 -30.453 -10.914 1 86.81 65 ARG B CA 1
ATOM 3072 C C . ARG B 1 65 ? 4.551 -29.844 -9.523 1 86.81 65 ARG B C 1
ATOM 3074 O O . ARG B 1 65 ? 5.668 -29.594 -9.07 1 86.81 65 ARG B O 1
ATOM 3081 N N . VAL B 1 66 ? 3.482 -29.562 -8.875 1 87.81 66 VAL B N 1
ATOM 3082 C CA . VAL B 1 66 ? 3.482 -28.938 -7.559 1 87.81 66 VAL B CA 1
ATOM 3083 C C . VAL B 1 66 ? 4.254 -29.797 -6.57 1 87.81 66 VAL B C 1
ATOM 3085 O O . VAL B 1 66 ? 4.992 -29.297 -5.727 1 87.81 66 VAL B O 1
ATOM 3088 N N . ARG B 1 67 ? 4.141 -31.016 -6.738 1 78.25 67 ARG B N 1
ATOM 3089 C CA . ARG B 1 67 ? 4.805 -31.953 -5.836 1 78.25 67 ARG B CA 1
ATOM 3090 C C . ARG B 1 67 ? 6.305 -32 -6.105 1 78.25 67 ARG B C 1
ATOM 3092 O O . ARG B 1 67 ? 7.098 -32.281 -5.199 1 78.25 67 ARG B O 1
ATOM 3099 N N . ARG B 1 68 ? 6.641 -31.781 -7.332 1 78.19 68 ARG B N 1
ATOM 3100 C CA . ARG B 1 68 ? 8.031 -31.922 -7.754 1 78.19 68 ARG B CA 1
ATOM 3101 C C . ARG B 1 68 ? 8.844 -30.688 -7.395 1 78.19 68 ARG B C 1
ATOM 3103 O O . ARG B 1 68 ? 10.055 -30.766 -7.168 1 78.19 68 ARG B O 1
ATOM 3110 N N . ASP B 1 69 ? 8.117 -29.625 -7.441 1 77.38 69 ASP B N 1
ATOM 3111 C CA . ASP B 1 69 ? 8.914 -28.422 -7.188 1 77.38 69 ASP B CA 1
ATOM 3112 C C . ASP B 1 69 ? 8.719 -27.922 -5.754 1 77.38 69 ASP B C 1
ATOM 3114 O O . ASP B 1 69 ? 7.996 -28.547 -4.973 1 77.38 69 ASP B O 1
ATOM 3118 N N . ASP B 1 70 ? 9.492 -27.016 -5.242 1 78.5 70 ASP B N 1
ATOM 3119 C CA . ASP B 1 70 ? 9.5 -26.547 -3.859 1 78.5 70 ASP B CA 1
ATOM 3120 C C . ASP B 1 70 ? 9.008 -25.109 -3.764 1 78.5 70 ASP B C 1
ATOM 3122 O O . ASP B 1 70 ? 9.477 -24.344 -2.914 1 78.5 70 ASP B O 1
ATOM 3126 N N . PHE B 1 71 ? 8.109 -24.844 -4.742 1 85.62 71 PHE B N 1
ATOM 3127 C CA . PHE B 1 71 ? 7.594 -23.469 -4.676 1 85.62 71 PHE B CA 1
ATOM 3128 C C . PHE B 1 71 ? 6.637 -23.312 -3.5 1 85.62 71 PHE B C 1
ATOM 3130 O O . PHE B 1 71 ? 5.723 -24.125 -3.324 1 85.62 71 PHE B O 1
ATOM 3137 N N . ASP B 1 72 ? 6.898 -22.359 -2.662 1 88 72 ASP B N 1
ATOM 3138 C CA . ASP B 1 72 ? 6.082 -22.109 -1.479 1 88 72 ASP B CA 1
ATOM 3139 C C . ASP B 1 72 ? 5.828 -20.625 -1.286 1 88 72 ASP B C 1
ATOM 3141 O O . ASP B 1 72 ? 6.07 -20.078 -0.206 1 88 72 ASP B O 1
ATOM 3145 N N . HIS B 1 73 ? 5.449 -19.969 -2.299 1 94.31 73 HIS B N 1
ATOM 3146 C CA . HIS B 1 73 ? 5.137 -18.531 -2.27 1 94.31 73 HIS B CA 1
ATOM 3147 C C . HIS B 1 73 ? 3.76 -18.266 -2.867 1 94.31 73 HIS B C 1
ATOM 3149 O O . HIS B 1 73 ? 3.078 -19.188 -3.316 1 94.31 73 HIS B O 1
ATOM 3155 N N . PHE B 1 74 ? 3.318 -17.125 -2.701 1 96.88 74 PHE B N 1
ATOM 3156 C CA . PHE B 1 74 ? 2.051 -16.703 -3.285 1 96.88 74 PHE B CA 1
ATOM 3157 C C . PHE B 1 74 ? 2.285 -15.836 -4.52 1 96.88 74 PHE B C 1
ATOM 3159 O O . PHE B 1 74 ? 3.252 -15.07 -4.574 1 96.88 74 PHE B O 1
ATOM 3166 N N . VAL B 1 75 ? 1.431 -15.992 -5.465 1 97.62 75 VAL B N 1
ATOM 3167 C CA . VAL B 1 75 ? 1.41 -15.148 -6.656 1 97.62 75 VAL B CA 1
ATOM 3168 C C . VAL B 1 75 ? 0.101 -14.367 -6.715 1 97.62 75 VAL B C 1
ATOM 3170 O O . VAL B 1 75 ? -0.982 -14.945 -6.602 1 97.62 75 VAL B O 1
ATOM 3173 N N . ILE B 1 76 ? 0.217 -13.07 -6.809 1 98.62 76 ILE B N 1
ATOM 3174 C CA . ILE B 1 76 ? -0.902 -12.156 -7 1 98.62 76 ILE B CA 1
ATOM 3175 C C . ILE B 1 76 ? -0.897 -11.633 -8.438 1 98.62 76 ILE B C 1
ATOM 3177 O O . ILE B 1 76 ? 0.078 -11.016 -8.875 1 98.62 76 ILE B O 1
ATOM 3181 N N . GLN B 1 77 ? -1.965 -11.867 -9.148 1 98.56 77 GLN B N 1
ATOM 3182 C CA . GLN B 1 77 ? -2.031 -11.422 -10.539 1 98.56 77 GLN B CA 1
ATOM 3183 C C . GLN B 1 77 ? -3.146 -10.398 -10.734 1 98.56 77 GLN B C 1
ATOM 3185 O O . GLN B 1 77 ? -4.309 -10.672 -10.414 1 98.56 77 GLN B O 1
ATOM 3190 N N . TYR B 1 78 ? -2.789 -9.25 -11.219 1 98.75 78 TYR B N 1
ATOM 3191 C CA . TYR B 1 78 ? -3.672 -8.125 -11.508 1 98.75 78 TYR B CA 1
ATOM 3192 C C . TYR B 1 78 ? -3.951 -8.016 -13 1 98.75 78 TYR B C 1
ATOM 3194 O O . TYR B 1 78 ? -3.031 -7.82 -13.805 1 98.75 78 TYR B O 1
ATOM 3202 N N . LEU B 1 79 ? -5.266 -8.133 -13.406 1 98.62 79 LEU B N 1
ATOM 3203 C CA . LEU B 1 79 ? -5.633 -7.984 -14.812 1 98.62 79 LEU B CA 1
ATOM 3204 C C . LEU B 1 79 ? -5.879 -6.52 -15.156 1 98.62 79 LEU B C 1
ATOM 3206 O O . LEU B 1 79 ? -6.879 -5.934 -14.734 1 98.62 79 LEU B O 1
ATOM 3210 N N . ARG B 1 80 ? -5.043 -5.961 -15.906 1 97.62 80 ARG B N 1
ATOM 3211 C CA . ARG B 1 80 ? -5.184 -4.57 -16.328 1 97.62 80 ARG B CA 1
ATOM 3212 C C . ARG B 1 80 ? -6.199 -4.438 -17.453 1 97.62 80 ARG B C 1
ATOM 3214 O O . ARG B 1 80 ? -7.02 -3.518 -17.453 1 97.62 80 ARG B O 1
ATOM 3221 N N . SER B 1 81 ? -6.09 -5.309 -18.438 1 96.19 81 SER B N 1
ATOM 3222 C CA . SER B 1 81 ? -6.984 -5.297 -19.594 1 96.19 81 SER B CA 1
ATOM 3223 C C . SER B 1 81 ? -6.98 -6.645 -20.297 1 96.19 81 SER B C 1
ATOM 3225 O O . SER B 1 81 ? -6.074 -7.457 -20.109 1 96.19 81 SER B O 1
ATOM 3227 N N . GLY B 1 82 ? -8.109 -6.902 -21.062 1 95.69 82 GLY B N 1
ATOM 3228 C CA . GLY B 1 82 ? -8.18 -8.086 -21.906 1 95.69 82 GLY B CA 1
ATOM 3229 C C . GLY B 1 82 ? -8.992 -9.211 -21.297 1 95.69 82 GLY B C 1
ATOM 3230 O O . GLY B 1 82 ? -9.859 -8.977 -20.453 1 95.69 82 GLY B O 1
ATOM 3231 N N . THR B 1 83 ? -8.734 -10.375 -21.891 1 93.88 83 THR B N 1
ATOM 3232 C CA . THR B 1 83 ? -9.484 -11.555 -21.5 1 93.88 83 THR B CA 1
ATOM 3233 C C . THR B 1 83 ? -8.562 -12.594 -20.859 1 93.88 83 THR B C 1
ATOM 3235 O O . THR B 1 83 ? -7.613 -13.062 -21.484 1 93.88 83 THR B O 1
ATOM 3238 N N . TYR B 1 84 ? -8.852 -12.867 -19.688 1 96.69 84 TYR B N 1
ATOM 3239 C CA . TYR B 1 84 ? -8.047 -13.742 -18.828 1 96.69 84 TYR B CA 1
ATOM 3240 C C . TYR B 1 84 ? -8.93 -14.672 -18.016 1 96.69 84 TYR B C 1
ATOM 3242 O O . TYR B 1 84 ? -9.922 -14.242 -17.422 1 96.69 84 TYR B O 1
ATOM 3250 N N . TYR B 1 85 ? -8.625 -15.93 -18.094 1 95.94 85 TYR B N 1
ATOM 3251 C CA . TYR B 1 85 ? -9.242 -16.938 -17.25 1 95.94 85 TYR B CA 1
ATOM 3252 C C . TYR B 1 85 ? -8.227 -17.516 -16.266 1 95.94 85 TYR B C 1
ATOM 3254 O O . TYR B 1 85 ? -7.07 -17.75 -16.625 1 95.94 85 TYR B O 1
ATOM 3262 N N . GLY B 1 86 ? -8.617 -17.75 -15.062 1 95.38 86 GLY B N 1
ATOM 3263 C CA . GLY B 1 86 ? -7.734 -18.375 -14.078 1 95.38 86 GLY B CA 1
ATOM 3264 C C . GLY B 1 86 ? -8.484 -19 -12.914 1 95.38 86 GLY B C 1
ATOM 3265 O O . GLY B 1 86 ? -9.68 -18.75 -12.734 1 95.38 86 GLY B O 1
ATOM 3266 N N . GLY B 1 87 ? -7.785 -19.828 -12.188 1 92.69 87 GLY B N 1
ATOM 3267 C CA . GLY B 1 87 ? -8.359 -20.453 -11.016 1 92.69 87 GLY B CA 1
ATOM 3268 C C . GLY B 1 87 ? -7.648 -21.734 -10.617 1 92.69 87 GLY B C 1
ATOM 3269 O O . GLY B 1 87 ? -6.578 -22.047 -11.141 1 92.69 87 GLY B O 1
ATOM 3270 N N . SER B 1 88 ? -8.289 -22.359 -9.664 1 88.56 88 SER B N 1
ATOM 3271 C CA . SER B 1 88 ? -7.844 -23.719 -9.352 1 88.56 88 SER B CA 1
ATOM 3272 C C . SER B 1 88 ? -7.977 -24.641 -10.555 1 88.56 88 SER B C 1
ATOM 3274 O O . SER B 1 88 ? -8.68 -24.312 -11.523 1 88.56 88 SER B O 1
ATOM 3276 N N . ILE B 1 89 ? -7.316 -25.641 -10.539 1 83.06 89 ILE B N 1
ATOM 3277 C CA . ILE B 1 89 ? -7.102 -26.484 -11.703 1 83.06 89 ILE B CA 1
ATOM 3278 C C . ILE B 1 89 ? -8.453 -26.906 -12.297 1 83.06 89 ILE B C 1
ATOM 3280 O O . ILE B 1 89 ? -8.586 -27.047 -13.508 1 83.06 89 ILE B O 1
ATOM 3284 N N . ASP B 1 90 ? -9.508 -27.016 -11.594 1 79.56 90 ASP B N 1
ATOM 3285 C CA . ASP B 1 90 ? -10.789 -27.5 -12.102 1 79.56 90 ASP B CA 1
ATOM 3286 C C . ASP B 1 90 ? -11.852 -26.406 -12.023 1 79.56 90 ASP B C 1
ATOM 3288 O O . ASP B 1 90 ? -13.047 -26.672 -12.188 1 79.56 90 ASP B O 1
ATOM 3292 N N . ALA B 1 91 ? -11.453 -25.25 -11.75 1 82.62 91 ALA B N 1
ATOM 3293 C CA . ALA B 1 91 ? -12.438 -24.203 -11.547 1 82.62 91 ALA B CA 1
ATOM 3294 C C . ALA B 1 91 ? -11.945 -22.859 -12.094 1 82.62 91 ALA B C 1
ATOM 3296 O O . ALA B 1 91 ? -11.93 -21.859 -11.383 1 82.62 91 ALA B O 1
ATOM 3297 N N . GLU B 1 92 ? -11.648 -22.844 -13.336 1 87.75 92 GLU B N 1
ATOM 3298 C CA . GLU B 1 92 ? -11.219 -21.594 -13.961 1 87.75 92 GLU B CA 1
ATOM 3299 C C . GLU B 1 92 ? -12.398 -20.641 -14.156 1 87.75 92 GLU B C 1
ATOM 3301 O O . GLU B 1 92 ? -13.5 -21.078 -14.492 1 87.75 92 GLU B O 1
ATOM 3306 N N . ARG B 1 93 ? -12.219 -19.438 -13.906 1 91.06 93 ARG B N 1
ATOM 3307 C CA . ARG B 1 93 ? -13.227 -18.406 -14.102 1 91.06 93 ARG B CA 1
ATOM 3308 C C . ARG B 1 93 ? -12.648 -17.203 -14.852 1 91.06 93 ARG B C 1
ATOM 3310 O O . ARG B 1 93 ? -11.445 -16.969 -14.82 1 91.06 93 ARG B O 1
ATOM 3317 N N . ARG B 1 94 ? -13.547 -16.516 -15.461 1 93 94 ARG B N 1
ATOM 3318 C CA . ARG B 1 94 ? -13.141 -15.328 -16.188 1 93 94 ARG B CA 1
ATOM 3319 C C . ARG B 1 94 ? -12.945 -14.141 -15.25 1 93 94 ARG B C 1
ATOM 3321 O O . ARG B 1 94 ? -13.766 -13.914 -14.359 1 93 94 ARG B O 1
ATOM 3328 N N . LEU B 1 95 ? -11.828 -13.469 -15.352 1 95.19 95 LEU B N 1
ATOM 3329 C CA . LEU B 1 95 ? -11.609 -12.219 -14.633 1 95.19 95 LEU B CA 1
ATOM 3330 C C . LEU B 1 95 ? -12.133 -11.031 -15.43 1 95.19 95 LEU B C 1
ATOM 3332 O O . LEU B 1 95 ? -12.188 -11.086 -16.656 1 95.19 95 LEU B O 1
ATOM 3336 N N . ALA B 1 96 ? -12.562 -10.008 -14.773 1 92.62 96 ALA B N 1
ATOM 3337 C CA . ALA B 1 96 ? -12.797 -8.695 -15.367 1 92.62 96 ALA B CA 1
ATOM 3338 C C . ALA B 1 96 ? -11.594 -7.777 -15.164 1 92.62 96 ALA B C 1
ATOM 3340 O O . ALA B 1 96 ? -10.875 -7.895 -14.172 1 92.62 96 ALA B O 1
ATOM 3341 N N . PRO B 1 97 ? -11.336 -6.887 -16.219 1 95 97 PRO B N 1
ATOM 3342 C CA . PRO B 1 97 ? -10.289 -5.898 -15.961 1 95 97 PRO B CA 1
ATOM 3343 C C . PRO B 1 97 ? -10.453 -5.215 -14.602 1 95 97 PRO B C 1
ATOM 3345 O O . PRO B 1 97 ? -11.562 -4.816 -14.242 1 95 97 PRO B O 1
ATOM 3348 N N . GLY B 1 98 ? -9.32 -5.152 -13.859 1 94.75 98 GLY B N 1
ATOM 3349 C CA . GLY B 1 98 ? -9.367 -4.59 -12.523 1 94.75 98 GLY B CA 1
ATOM 3350 C C . GLY B 1 98 ? -9.375 -5.645 -11.43 1 94.75 98 GLY B C 1
ATOM 3351 O O . GLY B 1 98 ? -9.094 -5.344 -10.266 1 94.75 98 GLY B O 1
ATOM 3352 N N . ASP B 1 99 ? -9.656 -6.863 -11.805 1 96.5 99 ASP B N 1
ATOM 3353 C CA . ASP B 1 99 ? -9.688 -7.961 -10.836 1 96.5 99 ASP B CA 1
ATOM 3354 C C . ASP B 1 99 ? -8.273 -8.43 -10.484 1 96.5 99 ASP B C 1
ATOM 3356 O O . ASP B 1 99 ? -7.344 -8.25 -11.273 1 96.5 99 ASP B O 1
ATOM 3360 N N . VAL B 1 100 ? -8.156 -8.977 -9.312 1 98.19 100 VAL B N 1
ATOM 3361 C CA . VAL B 1 100 ? -6.941 -9.633 -8.836 1 98.19 100 VAL B CA 1
ATOM 3362 C C . VAL B 1 100 ? -7.242 -11.102 -8.516 1 98.19 100 VAL B C 1
ATOM 3364 O O . VAL B 1 100 ? -8.312 -11.422 -7.992 1 98.19 100 VAL B O 1
ATOM 3367 N N . ILE B 1 101 ? -6.387 -11.984 -8.875 1 97.5 101 ILE B N 1
ATOM 3368 C CA . ILE B 1 101 ? -6.527 -13.391 -8.5 1 97.5 101 ILE B CA 1
ATOM 3369 C C . ILE B 1 101 ? -5.312 -13.828 -7.684 1 97.5 101 ILE B C 1
ATOM 3371 O O . ILE B 1 101 ? -4.188 -13.422 -7.969 1 97.5 101 ILE B O 1
ATOM 3375 N N . LEU B 1 102 ? -5.547 -14.633 -6.645 1 97.31 102 LEU B N 1
ATOM 3376 C CA . LEU B 1 102 ? -4.496 -15.102 -5.75 1 97.31 102 LEU B CA 1
ATOM 3377 C C . LEU B 1 102 ? -4.207 -16.578 -5.98 1 97.31 102 LEU B C 1
ATOM 3379 O O . LEU B 1 102 ? -5.133 -17.406 -6.031 1 97.31 102 LEU B O 1
ATOM 3383 N N . PHE B 1 103 ? -2.912 -16.891 -6.098 1 96.12 103 PHE B N 1
ATOM 3384 C CA . PHE B 1 103 ? -2.514 -18.297 -6.219 1 96.12 103 PHE B CA 1
ATOM 3385 C C . PHE B 1 103 ? -1.526 -18.672 -5.121 1 96.12 103 PHE B C 1
ATOM 3387 O O . PHE B 1 103 ? -0.546 -17.969 -4.887 1 96.12 103 PHE B O 1
ATOM 3394 N N . ASP B 1 104 ? -1.804 -19.703 -4.406 1 94.38 104 ASP B N 1
ATOM 3395 C CA . ASP B 1 104 ? -0.841 -20.453 -3.6 1 94.38 104 ASP B CA 1
ATOM 3396 C C . ASP B 1 104 ? -0.03 -21.406 -4.461 1 94.38 104 ASP B C 1
ATOM 3398 O O . ASP B 1 104 ? -0.558 -22.422 -4.941 1 94.38 104 ASP B O 1
ATOM 3402 N N . MET B 1 105 ? 1.229 -21.219 -4.621 1 93.19 105 MET B N 1
ATOM 3403 C CA . MET B 1 105 ? 2.021 -21.922 -5.625 1 93.19 105 MET B CA 1
ATOM 3404 C C . MET B 1 105 ? 2.316 -23.344 -5.176 1 93.19 105 MET B C 1
ATOM 3406 O O . MET B 1 105 ? 2.846 -24.156 -5.949 1 93.19 105 MET B O 1
ATOM 3410 N N . SER B 1 106 ? 1.906 -23.625 -3.99 1 88.88 106 SER B N 1
ATOM 3411 C CA . SER B 1 106 ? 2 -25 -3.525 1 88.88 106 SER B CA 1
ATOM 3412 C C . SER B 1 106 ? 0.763 -25.812 -3.914 1 88.88 106 SER B C 1
ATOM 3414 O O . SER B 1 106 ? 0.632 -26.969 -3.545 1 88.88 106 SER B O 1
ATOM 3416 N N . ARG B 1 107 ? -0.11 -25.25 -4.637 1 90.81 107 ARG B N 1
ATOM 3417 C CA . ARG B 1 107 ? -1.342 -25.891 -5.078 1 90.81 107 ARG B CA 1
ATOM 3418 C C . ARG B 1 107 ? -1.489 -25.812 -6.594 1 90.81 107 ARG B C 1
ATOM 3420 O O . ARG B 1 107 ? -0.995 -24.875 -7.219 1 90.81 107 ARG B O 1
ATOM 3427 N N . PRO B 1 108 ? -2.26 -26.766 -7.16 1 93.5 108 PRO B N 1
ATOM 3428 C CA . PRO B 1 108 ? -2.457 -26.766 -8.609 1 93.5 108 PRO B CA 1
ATOM 3429 C C . PRO B 1 108 ? -3.299 -25.578 -9.086 1 93.5 108 PRO B C 1
ATOM 3431 O O . PRO B 1 108 ? -4.211 -25.141 -8.383 1 93.5 108 PRO B O 1
ATOM 3434 N N . GLN B 1 109 ? -2.992 -25.109 -10.266 1 94.31 109 GLN B N 1
ATOM 3435 C CA . GLN B 1 109 ? -3.709 -23.969 -10.836 1 94.31 109 GLN B CA 1
ATOM 3436 C C . GLN B 1 109 ? -3.615 -23.969 -12.359 1 94.31 109 GLN B C 1
ATOM 3438 O O . GLN B 1 109 ? -2.82 -24.719 -12.938 1 94.31 109 GLN B O 1
ATOM 3443 N N . ARG B 1 110 ? -4.453 -23.219 -12.953 1 95.06 110 ARG B N 1
ATOM 3444 C CA . ARG B 1 110 ? -4.395 -23.031 -14.398 1 95.06 110 ARG B CA 1
ATOM 3445 C C . ARG B 1 110 ? -4.863 -21.625 -14.789 1 95.06 110 ARG B C 1
ATOM 3447 O O . ARG B 1 110 ? -5.617 -21 -14.047 1 95.06 110 ARG B O 1
ATOM 3454 N N . SER B 1 111 ? -4.367 -21.141 -15.836 1 96.62 111 SER B N 1
ATOM 3455 C CA . SER B 1 111 ? -4.797 -19.875 -16.422 1 96.62 111 SER B CA 1
ATOM 3456 C C . SER B 1 111 ? -4.754 -19.922 -17.938 1 96.62 111 SER B C 1
ATOM 3458 O O . SER B 1 111 ? -4.055 -20.766 -18.531 1 96.62 111 SER B O 1
ATOM 3460 N N . ARG B 1 112 ? -5.527 -19.156 -18.547 1 96.44 112 ARG B N 1
ATOM 3461 C CA . ARG B 1 112 ? -5.59 -19 -20 1 96.44 112 ARG B CA 1
ATOM 3462 C C . ARG B 1 112 ? -5.762 -17.531 -20.391 1 96.44 112 ARG B C 1
ATOM 3464 O O . ARG B 1 112 ? -6.578 -16.828 -19.797 1 96.44 112 ARG B O 1
ATOM 3471 N N . VAL B 1 113 ? -4.973 -17.156 -21.328 1 97.31 113 VAL B N 1
ATOM 3472 C CA . VAL B 1 113 ? -4.996 -15.773 -21.781 1 97.31 113 VAL B CA 1
ATOM 3473 C C . VAL B 1 113 ? -5.332 -15.719 -23.281 1 97.31 113 VAL B C 1
ATOM 3475 O O . VAL B 1 113 ? -4.629 -16.312 -24.094 1 97.31 113 VAL B O 1
ATOM 3478 N N . GLU B 1 114 ? -6.402 -15.117 -23.641 1 94.38 114 GLU B N 1
ATOM 3479 C CA . GLU B 1 114 ? -6.637 -14.805 -25.047 1 94.38 114 GLU B CA 1
ATOM 3480 C C . GLU B 1 114 ? -5.789 -13.617 -25.5 1 94.38 114 GLU B C 1
ATOM 3482 O O . GLU B 1 114 ? -4.91 -13.766 -26.359 1 94.38 114 GLU B O 1
ATOM 3487 N N . THR B 1 115 ? -6.008 -12.484 -25.047 1 95.56 115 THR B N 1
ATOM 3488 C CA . THR B 1 115 ? -5.184 -11.281 -25.109 1 95.56 115 THR B CA 1
ATOM 3489 C C . THR B 1 115 ? -5.371 -10.438 -23.844 1 95.56 115 THR B C 1
ATOM 3491 O O . THR B 1 115 ? -6.484 -10.008 -23.547 1 95.56 115 THR B O 1
ATOM 3494 N N . ALA B 1 116 ? -4.219 -10.289 -23.141 1 97.81 116 ALA B N 1
ATOM 3495 C CA . ALA B 1 116 ? -4.398 -9.578 -21.891 1 97.81 116 ALA B CA 1
ATOM 3496 C C . ALA B 1 116 ? -3.096 -8.914 -21.438 1 97.81 116 ALA B C 1
ATOM 3498 O O . ALA B 1 116 ? -2.01 -9.328 -21.844 1 97.81 116 ALA B O 1
ATOM 3499 N N . SER B 1 117 ? -3.207 -7.836 -20.734 1 98.5 117 SER B N 1
ATOM 3500 C CA . SER B 1 117 ? -2.133 -7.188 -19.984 1 98.5 117 SER B CA 1
ATOM 3501 C C . SER B 1 117 ? -2.285 -7.414 -18.484 1 98.5 117 SER B C 1
ATOM 3503 O O . SER B 1 117 ? -3.346 -7.152 -17.922 1 98.5 117 SER B O 1
ATOM 3505 N N . THR B 1 118 ? -1.22 -7.984 -17.875 1 98.44 118 THR B N 1
ATOM 3506 C CA . THR B 1 118 ? -1.303 -8.305 -16.453 1 98.44 118 THR B CA 1
ATOM 3507 C C . THR B 1 118 ? -0.059 -7.816 -15.711 1 98.44 118 THR B C 1
ATOM 3509 O O . THR B 1 118 ? 0.986 -7.59 -16.328 1 98.44 118 THR B O 1
ATOM 3512 N N . VAL B 1 119 ? -0.204 -7.516 -14.484 1 98.62 119 VAL B N 1
ATOM 3513 C CA . VAL B 1 119 ? 0.902 -7.359 -13.547 1 98.62 119 VAL B CA 1
ATOM 3514 C C . VAL B 1 119 ? 0.865 -8.484 -12.516 1 98.62 119 VAL B C 1
ATOM 3516 O O . VAL B 1 119 ? -0.184 -8.766 -11.93 1 98.62 119 VAL B O 1
ATOM 3519 N N . THR B 1 120 ? 1.963 -9.156 -12.328 1 98 120 THR B N 1
ATOM 3520 C CA . THR B 1 120 ? 2.084 -10.25 -11.367 1 98 120 THR B CA 1
ATOM 3521 C C . THR B 1 120 ? 3.127 -9.914 -10.305 1 98 120 THR B C 1
ATOM 3523 O O . THR B 1 120 ? 4.219 -9.445 -10.625 1 98 120 THR B O 1
ATOM 3526 N N . VAL B 1 121 ? 2.771 -10.148 -9.102 1 97.94 121 VAL B N 1
ATOM 3527 C CA . VAL B 1 121 ? 3.695 -9.984 -7.984 1 97.94 121 VAL B CA 1
ATOM 3528 C C . VAL B 1 121 ? 3.781 -11.289 -7.195 1 97.94 121 VAL B C 1
ATOM 3530 O O . VAL B 1 121 ? 2.758 -11.891 -6.859 1 97.94 121 VAL B O 1
ATOM 3533 N N . SER B 1 122 ? 4.988 -11.766 -6.949 1 97.25 122 SER B N 1
ATOM 3534 C CA . SER B 1 122 ? 5.219 -12.938 -6.113 1 97.25 122 SER B CA 1
ATOM 3535 C C . SER B 1 122 ? 5.801 -12.547 -4.758 1 97.25 122 SER B C 1
ATOM 3537 O O . SER B 1 122 ? 6.746 -11.758 -4.688 1 97.25 122 SER B O 1
ATOM 3539 N N . LEU B 1 123 ? 5.246 -13.102 -3.74 1 97 123 LEU B N 1
ATOM 3540 C CA . LEU B 1 123 ? 5.668 -12.82 -2.373 1 97 123 LEU B CA 1
ATOM 3541 C C . LEU B 1 123 ? 5.84 -14.117 -1.583 1 97 123 LEU B C 1
ATOM 3543 O O . LEU B 1 123 ? 5.102 -15.078 -1.798 1 97 123 LEU B O 1
ATOM 3547 N N . SER B 1 124 ? 6.758 -14.055 -0.625 1 94.5 124 SER B N 1
ATOM 3548 C CA . SER B 1 124 ? 6.969 -15.227 0.225 1 94.5 124 SER B CA 1
ATOM 3549 C C . SER B 1 124 ? 5.719 -15.555 1.036 1 94.5 124 SER B C 1
ATOM 3551 O O . SER B 1 124 ? 4.957 -14.656 1.401 1 94.5 124 SER B O 1
ATOM 3553 N N . ARG B 1 125 ? 5.555 -16.781 1.329 1 92 125 ARG B N 1
ATOM 3554 C CA . ARG B 1 125 ? 4.445 -17.25 2.156 1 92 125 ARG B CA 1
ATOM 3555 C C . ARG B 1 125 ? 4.477 -16.594 3.531 1 92 125 ARG B C 1
ATOM 3557 O O . ARG B 1 125 ? 3.439 -16.156 4.043 1 92 125 ARG B O 1
ATOM 3564 N N . LYS B 1 126 ? 5.629 -16.516 4.109 1 92 126 LYS B N 1
ATOM 3565 C CA . LYS B 1 126 ? 5.797 -15.938 5.434 1 92 126 LYS B CA 1
ATOM 3566 C C . LYS B 1 126 ? 5.258 -14.508 5.473 1 92 126 LYS B C 1
ATOM 3568 O O . LYS B 1 126 ? 4.508 -14.141 6.383 1 92 126 LYS B O 1
ATOM 3573 N N . LEU B 1 127 ? 5.566 -13.695 4.508 1 92.25 127 LEU B N 1
ATOM 3574 C CA . LEU B 1 127 ? 5.137 -12.305 4.449 1 92.25 127 LEU B CA 1
ATOM 3575 C C . LEU B 1 127 ? 3.623 -12.211 4.277 1 92.25 127 LEU B C 1
ATOM 3577 O O . LEU B 1 127 ? 2.963 -11.43 4.965 1 92.25 127 LEU B O 1
ATOM 3581 N N . VAL B 1 128 ? 3.072 -12.969 3.381 1 96.12 128 VAL B N 1
ATOM 3582 C CA . VAL B 1 128 ? 1.644 -12.914 3.086 1 96.12 128 VAL B CA 1
ATOM 3583 C C . VAL B 1 128 ? 0.846 -13.383 4.301 1 96.12 128 VAL B C 1
ATOM 3585 O O . VAL B 1 128 ? -0.103 -12.719 4.723 1 96.12 128 VAL B O 1
ATOM 3588 N N . GLU B 1 129 ? 1.267 -14.453 4.902 1 92.38 129 GLU B N 1
ATOM 3589 C CA . GLU B 1 129 ? 0.487 -15.055 5.98 1 92.38 129 GLU B CA 1
ATOM 3590 C C . GLU B 1 129 ? 0.658 -14.281 7.285 1 92.38 129 GLU B C 1
ATOM 3592 O O . GLU B 1 129 ? -0.137 -14.438 8.211 1 92.38 129 GLU B O 1
ATOM 3597 N N . ALA B 1 130 ? 1.688 -13.492 7.391 1 92.19 130 ALA B N 1
ATOM 3598 C CA . ALA B 1 130 ? 1.811 -12.594 8.531 1 92.19 130 ALA B CA 1
ATOM 3599 C C . ALA B 1 130 ? 0.65 -11.602 8.57 1 92.19 130 ALA B C 1
ATOM 3601 O O . ALA B 1 130 ? 0.149 -11.266 9.648 1 92.19 130 ALA B O 1
ATOM 3602 N N . ALA B 1 131 ? 0.206 -11.141 7.418 1 92.56 131 ALA B N 1
ATOM 3603 C CA . ALA B 1 131 ? -0.893 -10.18 7.34 1 92.56 131 ALA B CA 1
ATOM 3604 C C . ALA B 1 131 ? -2.227 -10.891 7.129 1 92.56 131 ALA B C 1
ATOM 3606 O O . ALA B 1 131 ? -3.271 -10.406 7.57 1 92.56 131 ALA B O 1
ATOM 3607 N N . ALA B 1 132 ? -2.162 -11.977 6.434 1 93.75 132 ALA B N 1
ATOM 3608 C CA . ALA B 1 132 ? -3.352 -12.766 6.109 1 93.75 132 ALA B CA 1
ATOM 3609 C C . ALA B 1 132 ? -3.113 -14.25 6.371 1 93.75 132 ALA B C 1
ATOM 3611 O O . ALA B 1 132 ? -2.881 -15.023 5.438 1 93.75 132 ALA B O 1
ATOM 3612 N N . PRO B 1 133 ? -3.307 -14.672 7.523 1 91.88 133 PRO B N 1
ATOM 3613 C CA . PRO B 1 133 ? -2.979 -16.047 7.898 1 91.88 133 PRO B CA 1
ATOM 3614 C C . PRO B 1 133 ? -3.777 -17.094 7.113 1 91.88 133 PRO B C 1
ATOM 3616 O O . PRO B 1 133 ? -3.316 -18.219 6.922 1 91.88 133 PRO B O 1
ATOM 3619 N N . GLU B 1 134 ? -4.93 -16.703 6.617 1 89.25 134 GLU B N 1
ATOM 3620 C CA . GLU B 1 134 ? -5.777 -17.672 5.93 1 89.25 134 GLU B CA 1
ATOM 3621 C C . GLU B 1 134 ? -5.68 -17.5 4.414 1 89.25 134 GLU B C 1
ATOM 3623 O O . GLU B 1 134 ? -6.586 -17.906 3.682 1 89.25 134 GLU B O 1
ATOM 3628 N N . ALA B 1 135 ? -4.621 -16.906 3.932 1 93.94 135 ALA B N 1
ATOM 3629 C CA . ALA B 1 135 ? -4.496 -16.578 2.512 1 93.94 135 ALA B CA 1
ATOM 3630 C C . ALA B 1 135 ? -4.609 -17.844 1.652 1 93.94 135 ALA B C 1
ATOM 3632 O O . ALA B 1 135 ? -5.148 -17.797 0.545 1 93.94 135 ALA B O 1
ATOM 3633 N N . SER B 1 136 ? -4.129 -18.906 2.146 1 91.06 136 SER B N 1
ATOM 3634 C CA . SER B 1 136 ? -4.133 -20.156 1.39 1 91.06 136 SER B CA 1
ATOM 3635 C C . SER B 1 136 ? -5.555 -20.609 1.069 1 91.06 136 SER B C 1
ATOM 3637 O O . SER B 1 136 ? -5.785 -21.266 0.06 1 91.06 136 SER B O 1
ATOM 3639 N N . ARG B 1 137 ? -6.52 -20.234 1.872 1 88.94 137 ARG B N 1
ATOM 3640 C CA . ARG B 1 137 ? -7.918 -20.594 1.666 1 88.94 137 ARG B CA 1
ATOM 3641 C C . ARG B 1 137 ? -8.484 -19.906 0.434 1 88.94 137 ARG B C 1
ATOM 3643 O O . ARG B 1 137 ? -9.555 -20.281 -0.057 1 88.94 137 ARG B O 1
ATOM 3650 N N . TYR B 1 138 ? -7.75 -19.016 -0.06 1 93.06 138 TYR B N 1
ATOM 3651 C CA . TYR B 1 138 ? -8.273 -18.203 -1.15 1 93.06 138 TYR B CA 1
ATOM 3652 C C . TYR B 1 138 ? -7.547 -18.5 -2.457 1 93.06 138 TYR B C 1
ATOM 3654 O O . TYR B 1 138 ? -7.59 -17.703 -3.398 1 93.06 138 TYR B O 1
ATOM 3662 N N . HIS B 1 139 ? -6.848 -19.641 -2.52 1 93.44 139 HIS B N 1
ATOM 3663 C CA . HIS B 1 139 ? -6.203 -20.078 -3.752 1 93.44 139 HIS B CA 1
ATOM 3664 C C . HIS B 1 139 ? -7.199 -20.125 -4.906 1 93.44 139 HIS B C 1
ATOM 3666 O O . HIS B 1 139 ? -8.234 -20.797 -4.812 1 93.44 139 HIS B O 1
ATOM 3672 N N . GLY B 1 140 ? -6.836 -19.406 -6.027 1 93.88 140 GLY B N 1
ATOM 3673 C CA . GLY B 1 140 ? -7.664 -19.391 -7.223 1 93.88 140 GLY B CA 1
ATOM 3674 C C . GLY B 1 140 ? -8.852 -18.453 -7.121 1 93.88 140 GLY B C 1
ATOM 3675 O O . GLY B 1 140 ? -9.672 -18.375 -8.031 1 93.88 140 GLY B O 1
ATOM 3676 N N . HIS B 1 141 ? -8.961 -17.75 -6.055 1 92.94 141 HIS B N 1
ATOM 3677 C CA . HIS B 1 141 ? -10.094 -16.844 -5.859 1 92.94 141 HIS B CA 1
ATOM 3678 C C . HIS B 1 141 ? -9.852 -15.516 -6.555 1 92.94 141 HIS B C 1
ATOM 3680 O O . HIS B 1 141 ? -8.742 -14.969 -6.5 1 92.94 141 HIS B O 1
ATOM 3686 N N . ILE B 1 142 ? -10.945 -15.039 -7.121 1 94.44 142 ILE B N 1
ATOM 3687 C CA . ILE B 1 142 ? -10.906 -13.742 -7.785 1 94.44 142 ILE B CA 1
ATOM 3688 C C . ILE B 1 142 ? -11.398 -12.656 -6.828 1 94.44 142 ILE B C 1
ATOM 3690 O O . ILE B 1 142 ? -12.461 -12.789 -6.227 1 94.44 142 ILE B O 1
ATOM 3694 N N . LEU B 1 143 ? -10.617 -11.695 -6.641 1 94.56 143 LEU B N 1
ATOM 3695 C CA . LEU B 1 143 ? -10.984 -10.492 -5.902 1 94.56 143 LEU B CA 1
ATOM 3696 C C . LEU B 1 143 ? -11.414 -9.383 -6.859 1 94.56 143 LEU B C 1
ATOM 3698 O O . LEU B 1 143 ? -10.594 -8.844 -7.602 1 94.56 143 LEU B O 1
ATOM 3702 N N . PRO B 1 144 ? -12.672 -9.016 -6.832 1 91.69 144 PRO B N 1
ATOM 3703 C CA . PRO B 1 144 ? -13.148 -7.984 -7.758 1 91.69 144 PRO B CA 1
ATOM 3704 C C . PRO B 1 144 ? -12.508 -6.621 -7.496 1 91.69 144 PRO B C 1
ATOM 3706 O O . PRO B 1 144 ? -12.031 -6.359 -6.391 1 91.69 144 PRO B O 1
ATOM 3709 N N . GLU B 1 145 ? -12.508 -5.785 -8.5 1 91.25 145 GLU B N 1
ATOM 3710 C CA . GLU B 1 145 ? -11.914 -4.457 -8.406 1 91.25 145 GLU B CA 1
ATOM 3711 C C . GLU B 1 145 ? -12.484 -3.672 -7.23 1 91.25 145 GLU B C 1
ATOM 3713 O O . GLU B 1 145 ? -11.773 -2.885 -6.602 1 91.25 145 GLU B O 1
ATOM 3718 N N . ALA B 1 146 ? -13.719 -3.834 -6.93 1 86.19 146 ALA B N 1
ATOM 3719 C CA . ALA B 1 146 ? -14.398 -3.086 -5.875 1 86.19 146 ALA B CA 1
ATOM 3720 C C . ALA B 1 146 ? -13.68 -3.242 -4.539 1 86.19 146 ALA B C 1
ATOM 3722 O O . ALA B 1 146 ? -13.695 -2.332 -3.707 1 86.19 146 ALA B O 1
ATOM 3723 N N . VAL B 1 147 ? -12.984 -4.422 -4.332 1 90.31 147 VAL B N 1
ATOM 3724 C CA . VAL B 1 147 ? -12.344 -4.633 -3.039 1 90.31 147 VAL B CA 1
ATOM 3725 C C . VAL B 1 147 ? -10.828 -4.66 -3.213 1 90.31 147 VAL B C 1
ATOM 3727 O O . VAL B 1 147 ? -10.078 -4.539 -2.24 1 90.31 147 VAL B O 1
ATOM 3730 N N . SER B 1 148 ? -10.32 -4.828 -4.441 1 94.69 148 SER B N 1
ATOM 3731 C CA . SER B 1 148 ? -8.883 -5 -4.641 1 94.69 148 SER B CA 1
ATOM 3732 C C . SER B 1 148 ? -8.305 -3.887 -5.508 1 94.69 148 SER B C 1
ATOM 3734 O O . SER B 1 148 ? -7.156 -3.967 -5.949 1 94.69 148 SER B O 1
ATOM 3736 N N . GLY B 1 149 ? -9.094 -2.869 -5.766 1 95.12 149 GLY B N 1
ATOM 3737 C CA . GLY B 1 149 ? -8.656 -1.805 -6.66 1 95.12 149 GLY B CA 1
ATOM 3738 C C . GLY B 1 149 ? -7.367 -1.144 -6.219 1 95.12 149 GLY B C 1
ATOM 3739 O O . GLY B 1 149 ? -6.484 -0.884 -7.039 1 95.12 149 GLY B O 1
ATOM 3740 N N . LEU B 1 150 ? -7.266 -0.811 -4.945 1 96.62 150 LEU B N 1
ATOM 3741 C CA . LEU B 1 150 ? -6.055 -0.184 -4.422 1 96.62 150 LEU B CA 1
ATOM 3742 C C . LEU B 1 150 ? -4.855 -1.114 -4.559 1 96.62 150 LEU B C 1
ATOM 3744 O O . LEU B 1 150 ? -3.752 -0.667 -4.875 1 96.62 150 LEU B O 1
ATOM 3748 N N . LEU B 1 151 ? -5.094 -2.4 -4.301 1 98.06 151 LEU B N 1
ATOM 3749 C CA . LEU B 1 151 ? -4.039 -3.393 -4.477 1 98.06 151 LEU B CA 1
ATOM 3750 C C . LEU B 1 151 ? -3.568 -3.432 -5.926 1 98.06 151 LEU B C 1
ATOM 3752 O O . LEU B 1 151 ? -2.365 -3.367 -6.191 1 98.06 151 LEU B O 1
ATOM 3756 N N . GLY B 1 152 ? -4.512 -3.52 -6.844 1 98.31 152 GLY B N 1
ATOM 3757 C CA . GLY B 1 152 ? -4.168 -3.498 -8.258 1 98.31 152 GLY B CA 1
ATOM 3758 C C . GLY B 1 152 ? -3.395 -2.258 -8.664 1 98.31 152 GLY B C 1
ATOM 3759 O O . GLY B 1 152 ? -2.396 -2.352 -9.383 1 98.31 152 GLY B O 1
ATOM 3760 N N . ASP B 1 153 ? -3.807 -1.12 -8.203 1 97.69 153 ASP B N 1
ATOM 3761 C CA . ASP B 1 153 ? -3.137 0.136 -8.523 1 97.69 153 ASP B CA 1
ATOM 3762 C C . ASP B 1 153 ? -1.707 0.15 -7.988 1 97.69 153 ASP B C 1
ATOM 3764 O O . ASP B 1 153 ? -0.789 0.617 -8.664 1 97.69 153 ASP B O 1
ATOM 3768 N N . LEU B 1 154 ? -1.515 -0.313 -6.777 1 98.25 154 LEU B N 1
ATOM 3769 C CA . LEU B 1 154 ? -0.168 -0.345 -6.215 1 98.25 154 LEU B CA 1
ATOM 3770 C C . LEU B 1 154 ? 0.722 -1.309 -6.992 1 98.25 154 LEU B C 1
ATOM 3772 O O . LEU B 1 154 ? 1.892 -1.012 -7.246 1 98.25 154 LEU B O 1
ATOM 3776 N N . MET B 1 155 ? 0.165 -2.443 -7.332 1 98.38 155 MET B N 1
ATOM 3777 C CA . MET B 1 155 ? 0.907 -3.393 -8.156 1 98.38 155 MET B CA 1
ATOM 3778 C C . MET B 1 155 ? 1.312 -2.758 -9.484 1 98.38 155 MET B C 1
ATOM 3780 O O . MET B 1 155 ? 2.457 -2.898 -9.922 1 98.38 155 MET B O 1
ATOM 3784 N N . GLY B 1 156 ? 0.354 -2.121 -10.125 1 97.81 156 GLY B N 1
ATOM 3785 C CA . GLY B 1 156 ? 0.672 -1.416 -11.352 1 97.81 156 GLY B CA 1
ATOM 3786 C C . GLY B 1 156 ? 1.758 -0.371 -11.18 1 97.81 156 GLY B C 1
ATOM 3787 O O . GLY B 1 156 ? 2.648 -0.248 -12.023 1 97.81 156 GLY B O 1
ATOM 3788 N N . SER B 1 157 ? 1.673 0.382 -10.133 1 97.06 157 SER B N 1
ATOM 3789 C CA . SER B 1 157 ? 2.688 1.386 -9.828 1 97.06 157 SER B CA 1
ATOM 3790 C C . SER B 1 157 ? 4.055 0.744 -9.625 1 97.06 157 SER B C 1
ATOM 3792 O O . SER B 1 157 ? 5.062 1.234 -10.141 1 97.06 157 SER B O 1
ATOM 3794 N N . LEU B 1 158 ? 4.105 -0.306 -8.836 1 95.88 158 LEU B N 1
ATOM 3795 C CA . LEU B 1 158 ? 5.352 -1.021 -8.57 1 95.88 158 LEU B CA 1
ATOM 3796 C C . LEU B 1 158 ? 5.988 -1.501 -9.867 1 95.88 158 LEU B C 1
ATOM 3798 O O . LEU B 1 158 ? 7.199 -1.353 -10.062 1 95.88 158 LEU B O 1
ATOM 3802 N N . ALA B 1 159 ? 5.184 -2.051 -10.742 1 95.5 159 ALA B N 1
ATOM 3803 C CA . ALA B 1 159 ? 5.699 -2.516 -12.023 1 95.5 159 ALA B CA 1
ATOM 3804 C C . ALA B 1 159 ? 6.312 -1.364 -12.812 1 95.5 159 ALA B C 1
ATOM 3806 O O . ALA B 1 159 ? 7.371 -1.521 -13.43 1 95.5 159 ALA B O 1
ATOM 3807 N N . ARG B 1 160 ? 5.656 -0.221 -12.812 1 92.69 160 ARG B N 1
ATOM 3808 C CA . ARG B 1 160 ? 6.121 0.945 -13.562 1 92.69 160 ARG B CA 1
ATOM 3809 C C . ARG B 1 160 ? 7.406 1.503 -12.961 1 92.69 160 ARG B C 1
ATOM 3811 O O . ARG B 1 160 ? 8.25 2.039 -13.68 1 92.69 160 ARG B O 1
ATOM 3818 N N . ARG B 1 161 ? 7.582 1.31 -11.656 1 90 161 ARG B N 1
ATOM 3819 C CA . ARG B 1 161 ? 8.664 2.004 -10.961 1 90 161 ARG B CA 1
ATOM 3820 C C . ARG B 1 161 ? 9.773 1.035 -10.57 1 90 161 ARG B C 1
ATOM 3822 O O . ARG B 1 161 ? 10.828 1.453 -10.078 1 90 161 ARG B O 1
ATOM 3829 N N . ALA B 1 162 ? 9.555 -0.187 -10.695 1 80.94 162 ALA B N 1
ATOM 3830 C CA . ALA B 1 162 ? 10.422 -1.223 -10.141 1 80.94 162 ALA B CA 1
ATOM 3831 C C . ALA B 1 162 ? 11.883 -0.963 -10.5 1 80.94 162 ALA B C 1
ATOM 3833 O O . ALA B 1 162 ? 12.781 -1.185 -9.68 1 80.94 162 ALA B O 1
ATOM 3834 N N . ALA B 1 163 ? 12.133 -0.423 -11.672 1 76.06 163 ALA B N 1
ATOM 3835 C CA . ALA B 1 163 ? 13.508 -0.184 -12.117 1 76.06 163 ALA B CA 1
ATOM 3836 C C . ALA B 1 163 ? 14.109 1.02 -11.391 1 76.06 163 ALA B C 1
ATOM 3838 O O . ALA B 1 163 ? 15.328 1.073 -11.172 1 76.06 163 ALA B O 1
ATOM 3839 N N . ALA B 1 164 ? 13.281 1.901 -10.992 1 75.81 164 ALA B N 1
ATOM 3840 C CA . ALA B 1 164 ? 13.758 3.184 -10.484 1 75.81 164 ALA B CA 1
ATOM 3841 C C . ALA B 1 164 ? 13.664 3.242 -8.961 1 75.81 164 ALA B C 1
ATOM 3843 O O . ALA B 1 164 ? 14.281 4.098 -8.328 1 75.81 164 ALA B O 1
ATOM 3844 N N . THR B 1 165 ? 12.922 2.359 -8.406 1 76.81 165 THR B N 1
ATOM 3845 C CA . THR B 1 165 ? 12.664 2.424 -6.969 1 76.81 165 THR B CA 1
ATOM 3846 C C . THR B 1 165 ? 13.852 1.875 -6.184 1 76.81 165 THR B C 1
ATOM 3848 O O . THR B 1 165 ? 14.477 0.891 -6.594 1 76.81 165 THR B O 1
ATOM 3851 N N . GLU B 1 166 ? 14.141 2.514 -5.074 1 77.94 166 GLU B N 1
ATOM 3852 C CA . GLU B 1 166 ? 15.234 2.096 -4.195 1 77.94 166 GLU B CA 1
ATOM 3853 C C . GLU B 1 166 ? 14.953 0.73 -3.576 1 77.94 166 GLU B C 1
ATOM 3855 O O . GLU B 1 166 ? 13.914 0.536 -2.938 1 77.94 166 GLU B O 1
ATOM 3860 N N . PRO B 1 167 ? 15.922 -0.163 -3.672 1 77.44 167 PRO B N 1
ATOM 3861 C CA . PRO B 1 167 ? 15.711 -1.508 -3.131 1 77.44 167 PRO B CA 1
ATOM 3862 C C . PRO B 1 167 ? 15.484 -1.508 -1.621 1 77.44 167 PRO B C 1
ATOM 3864 O O . PRO B 1 167 ? 14.844 -2.42 -1.091 1 77.44 167 PRO B O 1
ATOM 3867 N N . SER B 1 168 ? 15.93 -0.483 -1.002 1 82.69 168 SER B N 1
ATOM 3868 C CA . SER B 1 168 ? 15.828 -0.4 0.451 1 82.69 168 SER B CA 1
ATOM 3869 C C . SER B 1 168 ? 14.375 -0.233 0.891 1 82.69 168 SER B C 1
ATOM 3871 O O . SER B 1 168 ? 14.047 -0.461 2.057 1 82.69 168 SER B O 1
ATOM 3873 N N . THR B 1 169 ? 13.5 0.126 -0.053 1 88.75 169 THR B N 1
ATOM 3874 C CA . THR B 1 169 ? 12.094 0.294 0.281 1 88.75 169 THR B CA 1
ATOM 3875 C C . THR B 1 169 ? 11.312 -0.995 0.022 1 88.75 169 THR B C 1
ATOM 3877 O O . THR B 1 169 ? 10.109 -1.062 0.27 1 88.75 169 THR B O 1
ATOM 3880 N N . ALA B 1 170 ? 12 -1.98 -0.424 1 91.62 170 ALA B N 1
ATOM 3881 C CA . ALA B 1 170 ? 11.344 -3.189 -0.912 1 91.62 170 ALA B CA 1
ATOM 3882 C C . ALA B 1 170 ? 10.578 -3.887 0.208 1 91.62 170 ALA B C 1
ATOM 3884 O O . ALA B 1 170 ? 9.453 -4.352 0.004 1 91.62 170 ALA B O 1
ATOM 3885 N N . GLU B 1 171 ? 11.164 -3.957 1.377 1 92 171 GLU B N 1
ATOM 3886 C CA . GLU B 1 171 ? 10.516 -4.633 2.496 1 92 171 GLU B CA 1
ATOM 3887 C C . GLU B 1 171 ? 9.219 -3.924 2.891 1 92 171 GLU B C 1
ATOM 3889 O O . GLU B 1 171 ? 8.188 -4.57 3.102 1 92 171 GLU B O 1
ATOM 3894 N N . SER B 1 172 ? 9.289 -2.615 3.014 1 94.5 172 SER B N 1
ATOM 3895 C CA . SER B 1 172 ? 8.094 -1.844 3.346 1 94.5 172 SER B CA 1
ATOM 3896 C C . SER B 1 172 ? 7.043 -1.956 2.248 1 94.5 172 SER B C 1
ATOM 3898 O O . SER B 1 172 ? 5.844 -1.981 2.531 1 94.5 172 SER B O 1
ATOM 3900 N N . THR B 1 173 ? 7.496 -1.987 1.013 1 95.94 173 THR B N 1
ATOM 3901 C CA . THR B 1 173 ? 6.59 -2.158 -0.116 1 95.94 173 THR B CA 1
ATOM 3902 C C . THR B 1 173 ? 5.879 -3.508 -0.04 1 95.94 173 THR B C 1
ATOM 3904 O O . THR B 1 173 ? 4.664 -3.588 -0.235 1 95.94 173 THR B O 1
ATOM 3907 N N . ALA B 1 174 ? 6.66 -4.547 0.279 1 96.38 174 ALA B N 1
ATOM 3908 C CA . ALA B 1 174 ? 6.074 -5.879 0.421 1 96.38 174 ALA B CA 1
ATOM 3909 C C . ALA B 1 174 ? 5.012 -5.898 1.516 1 96.38 174 ALA B C 1
ATOM 3911 O O . ALA B 1 174 ? 3.932 -6.465 1.332 1 96.38 174 ALA B O 1
ATOM 3912 N N . ARG B 1 175 ? 5.273 -5.277 2.584 1 96.56 175 ARG B N 1
ATOM 3913 C CA . ARG B 1 175 ? 4.316 -5.223 3.686 1 96.56 175 ARG B CA 1
ATOM 3914 C C . ARG B 1 175 ? 3.068 -4.441 3.289 1 96.56 175 ARG B C 1
ATOM 3916 O O . ARG B 1 175 ? 1.953 -4.816 3.656 1 96.56 175 ARG B O 1
ATOM 3923 N N . ALA B 1 176 ? 3.258 -3.396 2.564 1 97.94 176 ALA B N 1
ATOM 3924 C CA . ALA B 1 176 ? 2.111 -2.625 2.09 1 97.94 176 ALA B CA 1
ATOM 3925 C C . ALA B 1 176 ? 1.224 -3.467 1.178 1 97.94 176 ALA B C 1
ATOM 3927 O O . ALA B 1 176 ? -0.002 -3.447 1.306 1 97.94 176 ALA B O 1
ATOM 3928 N N . LEU B 1 177 ? 1.833 -4.176 0.286 1 98.38 177 LEU B N 1
ATOM 3929 C CA . LEU B 1 177 ? 1.087 -5.043 -0.619 1 98.38 177 LEU B CA 1
ATOM 3930 C C . LEU B 1 177 ? 0.297 -6.09 0.159 1 98.38 177 LEU B C 1
ATOM 3932 O O . LEU B 1 177 ? -0.881 -6.32 -0.124 1 98.38 177 LEU B O 1
ATOM 3936 N N . THR B 1 178 ? 0.909 -6.699 1.129 1 98.06 178 THR B N 1
ATOM 3937 C CA . THR B 1 178 ? 0.258 -7.762 1.888 1 98.06 178 THR B CA 1
ATOM 3938 C C . THR B 1 178 ? -0.887 -7.203 2.727 1 98.06 178 THR B C 1
ATOM 3940 O O . THR B 1 178 ? -1.901 -7.875 2.928 1 98.06 178 THR B O 1
ATOM 3943 N N . GLU B 1 179 ? -0.74 -5.996 3.256 1 97.19 179 GLU B N 1
ATOM 3944 C CA . GLU B 1 179 ? -1.828 -5.367 3.998 1 97.19 179 GLU B CA 1
ATOM 3945 C C . GLU B 1 179 ? -3.047 -5.141 3.109 1 97.19 179 GLU B C 1
ATOM 3947 O O . GLU B 1 179 ? -4.18 -5.398 3.521 1 97.19 179 GLU B O 1
ATOM 3952 N N . LEU B 1 180 ? -2.816 -4.617 1.934 1 97.88 180 LEU B N 1
ATOM 3953 C CA . LEU B 1 180 ? -3.928 -4.395 1.016 1 97.88 180 LEU B CA 1
ATOM 3954 C C . LEU B 1 180 ? -4.574 -5.715 0.61 1 97.88 180 LEU B C 1
ATOM 3956 O O . LEU B 1 180 ? -5.797 -5.805 0.499 1 97.88 180 LEU B O 1
ATOM 3960 N N . LEU B 1 181 ? -3.732 -6.715 0.377 1 98.06 181 LEU B N 1
ATOM 3961 C CA . LEU B 1 181 ? -4.266 -8.039 0.068 1 98.06 181 LEU B CA 1
ATOM 3962 C C . LEU B 1 181 ? -5.145 -8.547 1.204 1 98.06 181 LEU B C 1
ATOM 3964 O O . LEU B 1 181 ? -6.254 -9.031 0.968 1 98.06 181 LEU B O 1
ATOM 3968 N N . ALA B 1 182 ? -4.652 -8.453 2.422 1 96.5 182 ALA B N 1
ATOM 3969 C CA . ALA B 1 182 ? -5.395 -8.898 3.596 1 96.5 182 ALA B CA 1
ATOM 3970 C C . ALA B 1 182 ? -6.742 -8.195 3.693 1 96.5 182 ALA B C 1
ATOM 3972 O O . ALA B 1 182 ? -7.766 -8.82 3.98 1 96.5 182 ALA B O 1
ATOM 3973 N N . GLY B 1 183 ? -6.719 -6.902 3.445 1 94.62 183 GLY B N 1
ATOM 3974 C CA . GLY B 1 183 ? -7.965 -6.152 3.451 1 94.62 183 GLY B CA 1
ATOM 3975 C C . GLY B 1 183 ? -8.961 -6.637 2.41 1 94.62 183 GLY B C 1
ATOM 3976 O O . GLY B 1 183 ? -10.156 -6.754 2.691 1 94.62 183 GLY B O 1
ATOM 3977 N N . ALA B 1 184 ? -8.523 -6.879 1.25 1 94.81 184 ALA B N 1
ATOM 3978 C CA . ALA B 1 184 ? -9.383 -7.363 0.176 1 94.81 184 ALA B CA 1
ATOM 3979 C C . ALA B 1 184 ? -9.945 -8.742 0.501 1 94.81 184 ALA B C 1
ATOM 3981 O O . ALA B 1 184 ? -11.133 -9 0.31 1 94.81 184 ALA B O 1
ATOM 3982 N N . LEU B 1 185 ? -9.062 -9.656 0.988 1 94.31 185 LEU B N 1
ATOM 3983 C CA . LEU B 1 185 ? -9.477 -11.008 1.33 1 94.31 185 LEU B CA 1
ATOM 3984 C C . LEU B 1 185 ? -10.547 -10.992 2.422 1 94.31 185 LEU B C 1
ATOM 3986 O O . LEU B 1 185 ? -11.453 -11.828 2.428 1 94.31 185 LEU B O 1
ATOM 3990 N N . GLY B 1 186 ? -10.406 -10.047 3.305 1 90.25 186 GLY B N 1
ATOM 3991 C CA . GLY B 1 186 ? -11.367 -9.945 4.395 1 90.25 186 GLY B CA 1
ATOM 3992 C C . GLY B 1 186 ? -12.766 -9.578 3.93 1 90.25 186 GLY B C 1
ATOM 3993 O O . GLY B 1 186 ? -13.727 -9.719 4.684 1 90.25 186 GLY B O 1
ATOM 3994 N N . GLN B 1 187 ? -12.922 -9.148 2.711 1 87.38 187 GLN B N 1
ATOM 3995 C CA . GLN B 1 187 ? -14.203 -8.672 2.205 1 87.38 187 GLN B CA 1
ATOM 3996 C C . GLN B 1 187 ? -14.898 -9.734 1.363 1 87.38 187 GLN B C 1
ATOM 3998 O O . GLN B 1 187 ? -15.992 -9.508 0.852 1 87.38 187 GLN B O 1
ATOM 4003 N N . VAL B 1 188 ? -14.188 -10.836 1.152 1 84.12 188 VAL B N 1
ATOM 4004 C CA . VAL B 1 188 ? -14.773 -11.898 0.335 1 84.12 188 VAL B CA 1
ATOM 4005 C C . VAL B 1 188 ? -14.828 -13.195 1.133 1 84.12 188 VAL B C 1
ATOM 4007 O O . VAL B 1 188 ? -14.016 -13.414 2.037 1 84.12 188 VAL B O 1
ATOM 4010 N N . ARG B 1 189 ? -15.891 -13.914 0.98 1 76.44 189 ARG B N 1
ATOM 4011 C CA . ARG B 1 189 ? -16 -15.234 1.582 1 76.44 189 ARG B CA 1
ATOM 4012 C C . ARG B 1 189 ? -15.289 -16.281 0.743 1 76.44 189 ARG B C 1
ATOM 4014 O O . ARG B 1 189 ? -15.422 -16.312 -0.483 1 76.44 189 ARG B O 1
ATOM 4021 N N . PRO B 1 190 ? -14.367 -16.859 1.517 1 67.38 190 PRO B N 1
ATOM 4022 C CA . PRO B 1 190 ? -13.734 -17.906 0.718 1 67.38 190 PRO B CA 1
ATOM 4023 C C . PRO B 1 190 ? -14.75 -18.906 0.159 1 67.38 190 PRO B C 1
ATOM 4025 O O . PRO B 1 190 ? -15.828 -19.094 0.734 1 67.38 190 PRO B O 1
ATOM 4028 N N . ASP B 1 191 ? -14.773 -19.156 -1.053 1 58.19 191 ASP B N 1
ATOM 4029 C CA . ASP B 1 191 ? -15.648 -20.172 -1.633 1 58.19 191 ASP B CA 1
ATOM 4030 C C . ASP B 1 191 ? -15.586 -21.469 -0.826 1 58.19 191 ASP B C 1
ATOM 4032 O O . ASP B 1 191 ? -14.523 -21.859 -0.344 1 58.19 191 ASP B O 1
ATOM 4036 N N . ASP B 1 192 ? -16.797 -21.906 -0.254 1 53.19 192 ASP B N 1
ATOM 4037 C CA . ASP B 1 192 ? -16.953 -23.219 0.386 1 53.19 192 ASP B CA 1
ATOM 4038 C C . ASP B 1 192 ? -16.078 -24.266 -0.288 1 53.19 192 ASP B C 1
ATOM 4040 O O . ASP B 1 192 ? -15.469 -25.094 0.387 1 53.19 192 ASP B O 1
ATOM 4044 N N . GLU B 1 193 ? -16.141 -24.281 -1.498 1 50.69 193 GLU B N 1
ATOM 4045 C CA . GLU B 1 193 ? -15.352 -25.25 -2.232 1 50.69 193 GLU B CA 1
ATOM 4046 C C . GLU B 1 193 ? -13.859 -25.016 -2.027 1 50.69 193 GLU B C 1
ATOM 4048 O O . GLU B 1 193 ? -13.086 -25.969 -1.885 1 50.69 193 GLU B O 1
ATOM 4053 N N . ALA B 1 194 ? -13.586 -23.719 -1.861 1 51.59 194 ALA B N 1
ATOM 4054 C CA . ALA B 1 194 ? -12.195 -23.375 -1.574 1 51.59 194 ALA B CA 1
ATOM 4055 C C . ALA B 1 194 ? -11.805 -23.797 -0.163 1 51.59 194 ALA B C 1
ATOM 4057 O O . ALA B 1 194 ? -10.695 -24.297 0.06 1 51.59 194 ALA B O 1
ATOM 4058 N N . SER B 1 195 ? -12.812 -23.625 0.666 1 53.16 195 SER B N 1
ATOM 4059 C CA . SER B 1 195 ? -12.609 -24.062 2.041 1 53.16 195 SER B CA 1
ATOM 4060 C C . SER B 1 195 ? -12.398 -25.578 2.107 1 53.16 195 SER B C 1
ATOM 4062 O O . SER B 1 195 ? -11.523 -26.047 2.832 1 53.16 195 SER B O 1
ATOM 4064 N N . SER B 1 196 ? -13.32 -26.234 1.38 1 54.31 196 SER B N 1
ATOM 4065 C CA . SER B 1 196 ? -13.148 -27.688 1.332 1 54.31 196 SER B CA 1
ATOM 4066 C C . SER B 1 196 ? -11.812 -28.062 0.718 1 54.31 196 SER B C 1
ATOM 4068 O O . SER B 1 196 ? -11.133 -28.969 1.213 1 54.31 196 SER B O 1
ATOM 4070 N N . ALA B 1 197 ? -11.516 -27.312 -0.162 1 54.38 197 ALA B N 1
ATOM 4071 C CA . ALA B 1 197 ? -10.234 -27.562 -0.83 1 54.38 197 ALA B CA 1
ATOM 4072 C C . ALA B 1 197 ? -9.07 -27.156 0.066 1 54.38 197 ALA B C 1
ATOM 4074 O O . ALA B 1 197 ? -8.047 -27.844 0.102 1 54.38 197 ALA B O 1
ATOM 4075 N N . LEU B 1 198 ? -9.32 -26.203 0.856 1 55.09 198 LEU B N 1
ATOM 4076 C CA . LEU B 1 198 ? -8.289 -25.781 1.806 1 55.09 198 LEU B CA 1
ATOM 4077 C C . LEU B 1 198 ? -8.094 -26.844 2.891 1 55.09 198 LEU B C 1
ATOM 4079 O O . LEU B 1 198 ? -6.961 -27.156 3.256 1 55.09 198 LEU B O 1
ATOM 4083 N N . ILE B 1 199 ? -9.234 -27.266 3.414 1 58.25 199 ILE B N 1
ATOM 4084 C CA . ILE B 1 199 ? -9.172 -28.312 4.422 1 58.25 199 ILE B CA 1
ATOM 4085 C C . ILE B 1 199 ? -8.453 -29.531 3.854 1 58.25 199 ILE B C 1
ATOM 4087 O O . ILE B 1 199 ? -7.598 -30.125 4.516 1 58.25 199 ILE B O 1
ATOM 4091 N N . ALA B 1 200 ? -8.812 -29.812 2.68 1 62.34 200 ALA B N 1
ATOM 4092 C CA . ALA B 1 200 ? -8.156 -30.953 2.023 1 62.34 200 ALA B CA 1
ATOM 4093 C C . ALA B 1 200 ? -6.668 -30.688 1.83 1 62.34 200 ALA B C 1
ATOM 4095 O O . ALA B 1 200 ? -5.844 -31.578 2.059 1 62.34 200 ALA B O 1
ATOM 4096 N N . ASP B 1 201 ? -6.367 -29.5 1.572 1 63.59 201 ASP B N 1
ATOM 4097 C CA . ASP B 1 201 ? -4.969 -29.141 1.358 1 63.59 201 ASP B CA 1
ATOM 4098 C C . ASP B 1 201 ? -4.199 -29.141 2.676 1 63.59 201 ASP B C 1
ATOM 4100 O O . ASP B 1 201 ? -3.066 -29.625 2.738 1 63.59 201 ASP B O 1
ATOM 4104 N N . LEU B 1 202 ? -4.832 -28.578 3.676 1 65.81 202 LEU B N 1
ATOM 4105 C CA . LEU B 1 202 ? -4.191 -28.609 4.988 1 65.81 202 LEU B CA 1
ATOM 4106 C C . LEU B 1 202 ? -3.988 -30.047 5.461 1 65.81 202 LEU B C 1
ATOM 4108 O O . LEU B 1 202 ? -2.938 -30.375 6.02 1 65.81 202 LEU B O 1
ATOM 4112 N N . ARG B 1 203 ? -5.008 -30.844 5.281 1 72.75 203 ARG B N 1
ATOM 4113 C CA . ARG B 1 203 ? -4.918 -32.25 5.625 1 72.75 203 ARG B CA 1
ATOM 4114 C C . ARG B 1 203 ? -3.818 -32.938 4.824 1 72.75 203 ARG B C 1
ATOM 4116 O O . ARG B 1 203 ? -3.066 -33.75 5.367 1 72.75 203 ARG B O 1
ATOM 4123 N N . ARG B 1 204 ? -3.707 -32.531 3.656 1 79 204 ARG B N 1
ATOM 4124 C CA . ARG B 1 204 ? -2.676 -33.125 2.801 1 79 204 ARG B CA 1
ATOM 4125 C C . ARG B 1 204 ? -1.284 -32.688 3.254 1 79 204 ARG B C 1
ATOM 4127 O O . ARG B 1 204 ? -0.375 -33.531 3.359 1 79 204 ARG B O 1
ATOM 4134 N N . ARG B 1 205 ? -1.229 -31.453 3.543 1 78.81 205 ARG B N 1
ATOM 4135 C CA . ARG B 1 205 ? 0.062 -30.953 4 1 78.81 205 ARG B CA 1
ATOM 4136 C C . ARG B 1 205 ? 0.479 -31.625 5.305 1 78.81 205 ARG B C 1
ATOM 4138 O O . ARG B 1 205 ? 1.654 -31.938 5.5 1 78.81 205 ARG B O 1
ATOM 4145 N N . ARG B 1 206 ? -0.461 -31.75 6.145 1 78.06 206 ARG B N 1
ATOM 4146 C CA . ARG B 1 206 ? -0.188 -32.438 7.395 1 78.06 206 ARG B CA 1
ATOM 4147 C C . ARG B 1 206 ? 0.277 -33.875 7.133 1 78.06 206 ARG B C 1
ATOM 4149 O O . ARG B 1 206 ? 1.227 -34.344 7.758 1 78.06 206 ARG B O 1
ATOM 4156 N N . ALA B 1 207 ? -0.374 -34.5 6.266 1 86.88 207 ALA B N 1
ATOM 4157 C CA . ALA B 1 207 ? -0.002 -35.875 5.902 1 86.88 207 ALA B CA 1
ATOM 4158 C C . ALA B 1 207 ? 1.385 -35.906 5.27 1 86.88 207 ALA B C 1
ATOM 4160 O O . ALA B 1 207 ? 2.205 -36.781 5.605 1 86.88 207 ALA B O 1
ATOM 4161 N N . GLU B 1 208 ? 1.551 -34.906 4.449 1 86.5 208 GLU B N 1
ATOM 4162 C CA . GLU B 1 208 ? 2.842 -34.844 3.773 1 86.5 208 GLU B CA 1
ATOM 4163 C C . GLU B 1 208 ? 3.967 -34.562 4.762 1 86.5 208 GLU B C 1
ATOM 4165 O O . GLU B 1 208 ? 5.051 -35.125 4.668 1 86.5 208 GLU B O 1
ATOM 4170 N N . ALA B 1 209 ? 3.719 -33.719 5.68 1 85.81 209 ALA B N 1
ATOM 4171 C CA . ALA B 1 209 ? 4.707 -33.438 6.715 1 85.81 209 ALA B CA 1
ATOM 4172 C C . ALA B 1 209 ? 5.035 -34.688 7.535 1 85.81 209 ALA B C 1
ATOM 4174 O O . ALA B 1 209 ? 6.195 -34.938 7.867 1 85.81 209 ALA B O 1
ATOM 4175 N N . PHE B 1 210 ? 4.016 -35.375 7.879 1 88.94 210 PHE B N 1
ATOM 4176 C CA . PHE B 1 210 ? 4.207 -36.625 8.617 1 88.94 210 PHE B CA 1
ATOM 4177 C C . PHE B 1 210 ? 5.047 -37.594 7.816 1 88.94 210 PHE B C 1
ATOM 4179 O O . PHE B 1 210 ? 5.973 -38.219 8.352 1 88.94 210 PHE B O 1
ATOM 4186 N N . ILE B 1 211 ? 4.738 -37.656 6.535 1 90.88 211 ILE B N 1
ATOM 4187 C CA . ILE B 1 211 ? 5.457 -38.562 5.645 1 90.88 211 ILE B CA 1
ATOM 4188 C C . ILE B 1 211 ? 6.926 -38.156 5.574 1 90.88 211 ILE B C 1
ATOM 4190 O O . ILE B 1 211 ? 7.816 -39 5.73 1 90.88 211 ILE B O 1
ATOM 4194 N N . GLU B 1 212 ? 7.109 -36.875 5.449 1 91 212 GLU B N 1
ATOM 4195 C CA . GLU B 1 212 ? 8.477 -36.406 5.32 1 91 212 GLU B CA 1
ATOM 4196 C C . GLU B 1 212 ? 9.289 -36.688 6.578 1 91 212 GLU B C 1
ATOM 4198 O O . GLU B 1 212 ? 10.453 -37.094 6.492 1 91 212 GLU B O 1
ATOM 4203 N N . ALA B 1 213 ? 8.68 -36.562 7.672 1 89.44 213 ALA B N 1
ATOM 4204 C CA . ALA B 1 213 ? 9.336 -36.75 8.961 1 89.44 213 ALA B CA 1
ATOM 4205 C C . ALA B 1 213 ? 9.711 -38.219 9.172 1 89.44 213 ALA B C 1
ATOM 4207 O O . ALA B 1 213 ? 10.625 -38.531 9.93 1 89.44 213 ALA B O 1
ATOM 4208 N N . ARG B 1 214 ? 9.047 -39.094 8.469 1 91.62 214 ARG B N 1
ATOM 4209 C CA . ARG B 1 214 ? 9.242 -40.531 8.727 1 91.62 214 ARG B CA 1
ATOM 4210 C C . ARG B 1 214 ? 9.625 -41.25 7.449 1 91.62 214 ARG B C 1
ATOM 4212 O O . ARG B 1 214 ? 9.492 -42.469 7.371 1 91.62 214 ARG B O 1
ATOM 4219 N N . LEU B 1 215 ? 10.086 -40.5 6.531 1 92.88 215 LEU B N 1
ATOM 4220 C CA . LEU B 1 215 ? 10.281 -41 5.184 1 92.88 215 LEU B CA 1
ATOM 4221 C C . LEU B 1 215 ? 11.328 -42.125 5.18 1 92.88 215 LEU B C 1
ATOM 4223 O O . LEU B 1 215 ? 11.258 -43.031 4.363 1 92.88 215 LEU B O 1
ATOM 4227 N N . ASN B 1 216 ? 12.273 -42.094 6.098 1 92.25 216 ASN B N 1
ATOM 4228 C CA . ASN B 1 216 ? 13.375 -43.031 6.148 1 92.25 216 ASN B CA 1
ATOM 4229 C C . ASN B 1 216 ? 12.953 -44.344 6.84 1 92.25 216 ASN B C 1
ATOM 4231 O O . ASN B 1 216 ? 13.719 -45.312 6.887 1 92.25 216 ASN B O 1
ATOM 4235 N N . ASP B 1 217 ? 11.805 -44.438 7.438 1 91.69 217 ASP B N 1
ATOM 4236 C CA . ASP B 1 217 ? 11.281 -45.625 8.102 1 91.69 217 ASP B CA 1
ATOM 4237 C C . ASP B 1 217 ? 10.695 -46.625 7.09 1 91.69 217 ASP B C 1
ATOM 4239 O O . ASP B 1 217 ? 9.656 -46.344 6.477 1 91.69 217 ASP B O 1
ATOM 4243 N N . PRO B 1 218 ? 11.383 -47.719 6.914 1 91.31 218 PRO B N 1
ATOM 4244 C CA . PRO B 1 218 ? 10.898 -48.688 5.918 1 91.31 218 PRO B CA 1
ATOM 4245 C C . PRO B 1 218 ? 9.523 -49.25 6.266 1 91.31 218 PRO B C 1
ATOM 4247 O O . PRO B 1 218 ? 8.828 -49.781 5.391 1 91.31 218 PRO B O 1
ATOM 4250 N N . SER B 1 219 ? 9.078 -49.094 7.496 1 91.62 219 SER B N 1
ATOM 4251 C CA . SER B 1 219 ? 7.801 -49.656 7.938 1 91.62 219 SER B CA 1
ATOM 4252 C C . SER B 1 219 ? 6.672 -48.625 7.75 1 91.62 219 SER B C 1
ATOM 4254 O O . SER B 1 219 ? 5.504 -48.969 7.973 1 91.62 219 SER B O 1
ATOM 4256 N N . LEU B 1 220 ? 7.016 -47.438 7.285 1 92.75 220 LEU B N 1
ATOM 4257 C CA . LEU B 1 220 ? 6.004 -46.406 7.07 1 92.75 220 LEU B CA 1
ATOM 4258 C C . LEU B 1 220 ? 4.953 -46.906 6.066 1 92.75 220 LEU B C 1
ATOM 4260 O O . LEU B 1 220 ? 5.285 -47.25 4.934 1 92.75 220 LEU B O 1
ATOM 4264 N N . ASP B 1 221 ? 3.717 -46.969 6.531 1 89.31 221 ASP B N 1
ATOM 4265 C CA . ASP B 1 221 ? 2.645 -47.375 5.633 1 89.31 221 ASP B CA 1
ATOM 4266 C C . ASP B 1 221 ? 1.452 -46.438 5.723 1 89.31 221 ASP B C 1
ATOM 4268 O O . ASP B 1 221 ? 1.498 -45.438 6.445 1 89.31 221 ASP B O 1
ATOM 4272 N N . VAL B 1 222 ? 0.418 -46.75 4.93 1 90.06 222 VAL B N 1
ATOM 4273 C CA . VAL B 1 222 ? -0.737 -45.875 4.781 1 90.06 222 VAL B CA 1
ATOM 4274 C C . VAL B 1 222 ? -1.443 -45.688 6.125 1 90.06 222 VAL B C 1
ATOM 4276 O O . VAL B 1 222 ? -1.886 -44.594 6.473 1 90.06 222 VAL B O 1
ATOM 4279 N N . SER B 1 223 ? -1.473 -46.812 6.84 1 89.62 223 SER B N 1
ATOM 4280 C CA . SER B 1 223 ? -2.143 -46.781 8.133 1 89.62 223 SER B CA 1
ATOM 4281 C C . SER B 1 223 ? -1.407 -45.875 9.117 1 89.62 223 SER B C 1
ATOM 4283 O O . SER B 1 223 ? -2.033 -45.125 9.859 1 89.62 223 SER B O 1
ATOM 4285 N N . MET B 1 224 ? -0.143 -45.969 9.141 1 92.19 224 MET B N 1
ATOM 4286 C CA . MET B 1 224 ? 0.671 -45.125 10 1 92.19 224 MET B CA 1
ATOM 4287 C C . MET B 1 224 ? 0.479 -43.656 9.648 1 92.19 224 MET B C 1
ATOM 4289 O O . MET B 1 224 ?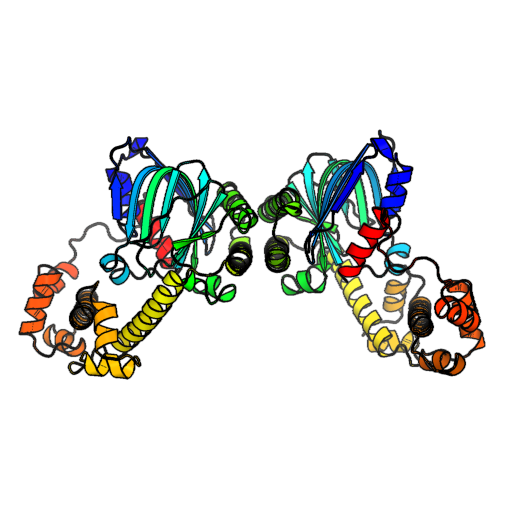 0.354 -42.812 10.539 1 92.19 224 MET B O 1
ATOM 4293 N N . VAL B 1 225 ? 0.424 -43.344 8.328 1 93.56 225 VAL B N 1
ATOM 4294 C CA . VAL B 1 225 ? 0.271 -41.969 7.867 1 93.56 225 VAL B CA 1
ATOM 4295 C C . VAL B 1 225 ? -1.104 -41.438 8.266 1 93.56 225 VAL B C 1
ATOM 4297 O O . VAL B 1 225 ? -1.223 -40.312 8.758 1 93.56 225 VAL B O 1
ATOM 4300 N N . ALA B 1 226 ? -2.088 -42.25 8.07 1 90.62 226 ALA B N 1
ATOM 4301 C CA . ALA B 1 226 ? -3.445 -41.844 8.414 1 90.62 226 ALA B CA 1
ATOM 4302 C C . ALA B 1 226 ? -3.557 -41.5 9.898 1 90.62 226 ALA B C 1
ATOM 4304 O O . ALA B 1 226 ? -4.055 -40.406 10.258 1 90.62 226 ALA B O 1
ATOM 4305 N N . ARG B 1 227 ? -3.029 -42.375 10.75 1 86.94 227 ARG B N 1
ATOM 4306 C CA . ARG B 1 227 ? -3.062 -42.156 12.195 1 86.94 227 ARG B CA 1
ATOM 4307 C C . ARG B 1 227 ? -2.252 -40.938 12.602 1 86.94 227 ARG B C 1
ATOM 4309 O O . ARG B 1 227 ? -2.713 -40.125 13.391 1 86.94 227 ARG B O 1
ATOM 4316 N N . GLY B 1 228 ? -1.17 -40.812 12.062 1 88 228 GLY B N 1
ATOM 4317 C CA . GLY B 1 228 ? -0.275 -39.719 12.414 1 88 228 GLY B CA 1
ATOM 4318 C C . GLY B 1 228 ? -0.785 -38.375 11.961 1 88 228 GLY B C 1
ATOM 4319 O O . GLY B 1 228 ? -0.506 -37.344 12.602 1 88 228 GLY B O 1
ATOM 4320 N N . ALA B 1 229 ? -1.495 -38.375 10.836 1 87.5 229 ALA B N 1
ATOM 4321 C CA . ALA B 1 229 ? -2.018 -37.125 10.281 1 87.5 229 ALA B CA 1
ATOM 4322 C C . ALA B 1 229 ? -3.426 -36.844 10.797 1 87.5 229 ALA B C 1
ATOM 4324 O O . ALA B 1 229 ? -4.02 -35.812 10.461 1 87.5 229 ALA B O 1
ATOM 4325 N N . GLY B 1 230 ? -3.955 -37.781 11.562 1 86.69 230 GLY B N 1
ATOM 4326 C CA . GLY B 1 230 ? -5.289 -37.625 12.109 1 86.69 230 GLY B CA 1
ATOM 4327 C C . GLY B 1 230 ? -6.387 -37.75 11.07 1 86.69 230 GLY B C 1
ATOM 4328 O O . GLY B 1 230 ? -7.371 -37 11.102 1 86.69 230 GLY B O 1
ATOM 4329 N N . LEU B 1 231 ? -6.199 -38.562 10.125 1 85.56 231 LEU B N 1
ATOM 4330 C CA . LEU B 1 231 ? -7.148 -38.781 9.039 1 85.56 231 LEU B CA 1
ATOM 4331 C C . LEU B 1 231 ? -7.629 -40.25 9.031 1 85.56 231 LEU B C 1
ATOM 4333 O O . LEU B 1 231 ? -6.914 -41.125 9.477 1 85.56 231 LEU B O 1
ATOM 4337 N N . SER B 1 232 ? -8.898 -40.5 8.57 1 85.12 232 SER B N 1
ATOM 4338 C CA . SER B 1 232 ? -9.289 -41.875 8.234 1 85.12 232 SER B CA 1
ATOM 4339 C C . SER B 1 232 ? -8.547 -42.375 7.008 1 85.12 232 SER B C 1
ATOM 4341 O O . SER B 1 232 ? -8.016 -41.594 6.227 1 85.12 232 SER B O 1
ATOM 4343 N N . ARG B 1 233 ? -8.398 -43.688 6.938 1 85.38 233 ARG B N 1
ATOM 4344 C CA . ARG B 1 233 ? -7.758 -44.25 5.762 1 85.38 233 ARG B CA 1
ATOM 4345 C C . ARG B 1 233 ? -8.453 -43.812 4.48 1 85.38 233 ARG B C 1
ATOM 4347 O O . ARG B 1 233 ? -7.793 -43.5 3.484 1 85.38 233 ARG B O 1
ATOM 4354 N N . SER B 1 234 ? -9.797 -43.688 4.523 1 86.81 234 SER B N 1
ATOM 4355 C CA . SER B 1 234 ? -10.555 -43.281 3.348 1 86.81 234 SER B CA 1
ATOM 4356 C C . SER B 1 234 ? -10.266 -41.844 2.973 1 86.81 234 SER B C 1
ATOM 4358 O O . SER B 1 234 ? -10.133 -41.5 1.792 1 86.81 234 SER B O 1
ATOM 4360 N N . ALA B 1 235 ? -10.148 -41.094 3.945 1 83.5 235 ALA B N 1
ATOM 4361 C CA . ALA B 1 235 ? -9.867 -39.688 3.711 1 83.5 235 ALA B CA 1
ATOM 4362 C C . ALA B 1 235 ? -8.469 -39.5 3.123 1 83.5 235 ALA B C 1
ATOM 4364 O O . ALA B 1 235 ? -8.273 -38.688 2.215 1 83.5 235 ALA B O 1
ATOM 4365 N N . LEU B 1 236 ? -7.508 -40.219 3.705 1 88.06 236 LEU B N 1
ATOM 4366 C CA . LEU B 1 236 ? -6.137 -40.156 3.203 1 88.06 236 LEU B CA 1
ATOM 4367 C C . LEU B 1 236 ? -6.07 -40.625 1.747 1 88.06 236 LEU B C 1
ATOM 4369 O O . LEU B 1 236 ? -5.422 -39.969 0.923 1 88.06 236 LEU B O 1
ATOM 4373 N N . TYR B 1 237 ? -6.777 -41.656 1.445 1 85.12 237 TYR B N 1
ATOM 4374 C CA . TYR B 1 237 ? -6.816 -42.156 0.083 1 85.12 237 TYR B CA 1
ATOM 4375 C C . TYR B 1 237 ? -7.379 -41.125 -0.88 1 85.12 237 TYR B C 1
ATOM 4377 O O . TYR B 1 237 ? -6.809 -40.875 -1.944 1 85.12 237 TYR B O 1
ATOM 4385 N N . ARG B 1 238 ? -8.453 -40.5 -0.506 1 81.88 238 ARG B N 1
ATOM 4386 C CA . ARG B 1 238 ? -9.094 -39.5 -1.356 1 81.88 238 ARG B CA 1
ATOM 4387 C C . ARG B 1 238 ? -8.172 -38.312 -1.594 1 81.88 238 ARG B C 1
ATOM 4389 O O . ARG B 1 238 ? -8.133 -37.781 -2.693 1 81.88 238 ARG B O 1
ATOM 4396 N N . LEU B 1 239 ? -7.441 -38.031 -0.553 1 80.5 239 LEU B N 1
ATOM 4397 C CA . LEU B 1 239 ? -6.566 -36.875 -0.595 1 80.5 239 LEU B CA 1
ATOM 4398 C C . LEU B 1 239 ? -5.43 -37.062 -1.59 1 80.5 239 LEU B C 1
ATOM 4400 O O . LEU B 1 239 ? -4.977 -36.125 -2.229 1 80.5 239 LEU B O 1
ATOM 4404 N N . PHE B 1 240 ? -4.98 -38.344 -1.729 1 85.38 240 PHE B N 1
ATOM 4405 C CA . PHE B 1 240 ? -3.793 -38.594 -2.533 1 85.38 240 PHE B CA 1
ATOM 4406 C C . PHE B 1 240 ? -4.168 -39.281 -3.846 1 85.38 240 PHE B C 1
ATOM 4408 O O . PHE B 1 240 ? -3.309 -39.5 -4.707 1 85.38 240 PHE B O 1
ATOM 4415 N N . GLU B 1 241 ? -5.434 -39.562 -4.02 1 80.62 241 GLU B N 1
ATOM 4416 C CA . GLU B 1 241 ? -5.906 -40.281 -5.207 1 80.62 241 GLU B CA 1
ATOM 4417 C C . GLU B 1 241 ? -5.531 -39.531 -6.484 1 80.62 241 GLU B C 1
ATOM 4419 O O . GLU B 1 241 ? -5 -40.125 -7.422 1 80.62 241 GLU B O 1
ATOM 4424 N N . PRO B 1 242 ? -5.695 -38.25 -6.422 1 70.75 242 PRO B N 1
ATOM 4425 C CA . PRO B 1 242 ? -5.426 -37.531 -7.668 1 70.75 242 PRO B CA 1
ATOM 4426 C C . PRO B 1 242 ? -3.953 -37.562 -8.07 1 70.75 242 PRO B C 1
ATOM 4428 O O . PRO B 1 242 ? -3.617 -37.312 -9.227 1 70.75 242 PRO B O 1
ATOM 4431 N N . THR B 1 243 ? -3.113 -37.938 -7.133 1 71.06 243 THR B N 1
ATOM 4432 C CA . THR B 1 243 ? -1.682 -37.938 -7.414 1 71.06 243 THR B CA 1
ATOM 4433 C C . THR B 1 243 ? -1.116 -39.344 -7.402 1 71.06 243 THR B C 1
ATOM 4435 O O . THR B 1 243 ? 0.08 -39.562 -7.176 1 71.06 243 THR B O 1
ATOM 4438 N N . GLY B 1 244 ? -1.963 -40.219 -7.547 1 77.75 244 GLY B N 1
ATOM 4439 C CA . GLY B 1 244 ? -1.518 -41.594 -7.676 1 77.75 244 GLY B CA 1
ATOM 4440 C C . GLY B 1 244 ? -1.539 -42.375 -6.363 1 77.75 244 GLY B C 1
ATOM 4441 O O . GLY B 1 244 ? -1.125 -43.531 -6.305 1 77.75 244 GLY B O 1
ATOM 4442 N N . GLY B 1 245 ? -1.923 -41.719 -5.254 1 87 245 GLY B N 1
ATOM 4443 C CA . GLY B 1 245 ? -2.074 -42.406 -3.988 1 87 245 GLY B CA 1
ATOM 4444 C C . GLY B 1 245 ? -0.943 -42.156 -3.016 1 87 245 GLY B C 1
ATOM 4445 O O . GLY B 1 245 ? 0.117 -41.656 -3.412 1 87 245 GLY B O 1
ATOM 4446 N N . VAL B 1 246 ? -1.176 -42.438 -1.742 1 89.62 246 VAL B N 1
ATOM 4447 C CA . VAL B 1 246 ? -0.239 -42.125 -0.668 1 89.62 246 VAL B CA 1
ATOM 4448 C C . VAL B 1 246 ? 1.012 -43 -0.804 1 89.62 246 VAL B C 1
ATOM 4450 O O . VAL B 1 246 ? 2.129 -42.531 -0.584 1 89.62 246 VAL B O 1
ATOM 4453 N N . ALA B 1 247 ? 0.864 -44.219 -1.191 1 89.88 247 ALA B N 1
ATOM 4454 C CA . ALA B 1 247 ? 1.996 -45.125 -1.367 1 89.88 247 ALA B CA 1
ATOM 4455 C C . ALA B 1 247 ? 2.92 -44.625 -2.479 1 89.88 247 ALA B C 1
ATOM 4457 O O . ALA B 1 247 ? 4.145 -44.688 -2.338 1 89.88 247 ALA B O 1
ATOM 4458 N N . TYR B 1 248 ? 2.271 -44.188 -3.488 1 88.69 248 TYR B N 1
ATOM 4459 C CA . TYR B 1 248 ? 3.039 -43.625 -4.602 1 88.69 248 TYR B CA 1
ATOM 4460 C C . TYR B 1 248 ? 3.793 -42.375 -4.18 1 88.69 248 TYR B C 1
ATOM 4462 O O . TYR B 1 248 ? 4.957 -42.188 -4.547 1 88.69 248 TYR B O 1
ATOM 4470 N N . HIS B 1 249 ? 3.1 -41.594 -3.412 1 90.38 249 HIS B N 1
ATOM 4471 C CA . HIS B 1 249 ? 3.73 -40.375 -2.912 1 90.38 249 HIS B CA 1
ATOM 4472 C C . HIS B 1 249 ? 4.957 -40.719 -2.064 1 90.38 249 HIS B C 1
ATOM 4474 O O . HIS B 1 249 ? 6.012 -40.094 -2.232 1 90.38 249 HIS B O 1
ATOM 4480 N N . ILE B 1 250 ? 4.902 -41.656 -1.164 1 91.81 250 ILE B N 1
ATOM 4481 C CA . ILE B 1 250 ? 6.004 -42.062 -0.304 1 91.81 250 ILE B CA 1
ATOM 4482 C C . ILE B 1 250 ? 7.168 -42.562 -1.161 1 91.81 250 ILE B C 1
ATOM 4484 O O . ILE B 1 250 ? 8.312 -42.125 -0.957 1 91.81 250 ILE B O 1
ATOM 4488 N N . LEU B 1 251 ? 6.828 -43.312 -2.131 1 91.5 251 LEU B N 1
ATOM 4489 C CA . LEU B 1 251 ? 7.848 -43.875 -3.018 1 91.5 251 LEU B CA 1
ATOM 4490 C C . LEU B 1 251 ? 8.57 -42.781 -3.779 1 91.5 251 LEU B C 1
ATOM 4492 O O . LEU B 1 251 ? 9.797 -42.75 -3.83 1 91.5 251 LEU B O 1
ATOM 4496 N N . THR B 1 252 ? 7.75 -41.875 -4.324 1 89.44 252 THR B N 1
ATOM 4497 C CA . THR B 1 252 ? 8.305 -40.781 -5.125 1 89.44 252 THR B CA 1
ATOM 4498 C C . THR B 1 252 ? 9.227 -39.906 -4.281 1 89.44 252 THR B C 1
ATOM 4500 O O . THR B 1 252 ? 10.312 -39.531 -4.727 1 89.44 252 THR B O 1
ATOM 4503 N N . ARG B 1 253 ? 8.828 -39.656 -3.131 1 92.06 253 ARG B N 1
ATOM 4504 C CA . ARG B 1 253 ? 9.633 -38.812 -2.236 1 92.06 253 ARG B CA 1
ATOM 4505 C C . ARG B 1 253 ? 10.938 -39.531 -1.863 1 92.06 253 ARG B C 1
ATOM 4507 O O . ARG B 1 253 ? 11.992 -38.906 -1.833 1 92.06 253 ARG B O 1
ATOM 4514 N N . ARG B 1 254 ? 10.906 -40.781 -1.594 1 93.12 254 ARG B N 1
ATOM 4515 C CA . ARG B 1 254 ? 12.109 -41.562 -1.296 1 93.12 254 ARG B CA 1
ATOM 4516 C C . ARG B 1 254 ? 13.078 -41.531 -2.475 1 93.12 254 ARG B C 1
ATOM 4518 O O . ARG B 1 254 ? 14.281 -41.344 -2.295 1 93.12 254 ARG B O 1
ATOM 4525 N N . LEU B 1 255 ? 12.508 -41.656 -3.619 1 91.81 255 LEU B N 1
ATOM 4526 C CA . LEU B 1 255 ? 13.328 -41.688 -4.828 1 91.81 255 LEU B CA 1
ATOM 4527 C C . LEU B 1 255 ? 13.992 -40.344 -5.055 1 91.81 255 LEU B C 1
ATOM 4529 O O . LEU B 1 255 ? 15.164 -40.281 -5.441 1 91.81 255 LEU B O 1
ATOM 4533 N N . GLU B 1 256 ? 13.195 -39.344 -4.828 1 89.75 256 GLU B N 1
ATOM 4534 C CA . GLU B 1 256 ? 13.734 -38 -4.988 1 89.75 256 GLU B CA 1
ATOM 4535 C C . GLU B 1 256 ? 14.883 -37.75 -4.02 1 89.75 256 GLU B C 1
ATOM 4537 O O . GLU B 1 256 ? 15.914 -37.188 -4.406 1 89.75 256 GLU B O 1
ATOM 4542 N N . ARG B 1 257 ? 14.742 -38.125 -2.854 1 90.81 257 ARG B N 1
ATOM 4543 C CA . ARG B 1 257 ? 15.789 -37.969 -1.854 1 90.81 257 ARG B CA 1
ATOM 4544 C C . ARG B 1 257 ? 17.016 -38.781 -2.205 1 90.81 257 ARG B C 1
ATOM 4546 O O . ARG B 1 257 ? 18.156 -38.312 -2.047 1 90.81 257 ARG B O 1
ATOM 4553 N N . LEU B 1 258 ? 16.781 -39.938 -2.631 1 92.25 258 LEU B N 1
ATOM 4554 C CA . LEU B 1 258 ? 17.875 -40.812 -3.051 1 92.25 258 LEU B CA 1
ATOM 4555 C C . LEU B 1 258 ? 18.625 -40.188 -4.234 1 92.25 258 LEU B C 1
ATOM 4557 O O . LEU B 1 258 ? 19.859 -40.156 -4.242 1 92.25 258 LEU B O 1
ATOM 4561 N N . SER B 1 259 ? 17.859 -39.656 -5.133 1 89.31 259 SER B N 1
ATOM 4562 C CA . SER B 1 259 ? 18.469 -39 -6.289 1 89.31 259 SER B CA 1
ATOM 4563 C C . SER B 1 259 ? 19.344 -37.844 -5.867 1 89.31 259 SER B C 1
ATOM 4565 O O . SER B 1 259 ? 20.438 -37.656 -6.395 1 89.31 259 SER B O 1
ATOM 4567 N N . ALA B 1 260 ? 18.859 -37.156 -4.984 1 87.5 260 ALA B N 1
ATOM 4568 C CA . ALA B 1 260 ? 19.609 -36 -4.48 1 87.5 260 ALA B CA 1
ATOM 4569 C C . ALA B 1 260 ? 20.906 -36.438 -3.822 1 87.5 260 ALA B C 1
ATOM 4571 O O . ALA B 1 260 ? 21.953 -35.812 -4.016 1 87.5 260 ALA B O 1
ATOM 4572 N N . ALA B 1 261 ? 20.828 -37.469 -3.113 1 89.31 261 ALA B N 1
ATOM 4573 C CA . ALA B 1 261 ? 22.016 -38.031 -2.457 1 89.31 261 ALA B CA 1
ATOM 4574 C C . ALA B 1 261 ? 23.016 -38.531 -3.482 1 89.31 261 ALA B C 1
ATOM 4576 O O . ALA B 1 261 ? 24.219 -38.312 -3.334 1 89.31 261 ALA B O 1
ATOM 4577 N N . LEU B 1 262 ? 22.531 -39.031 -4.543 1 88.94 262 LEU B N 1
ATOM 4578 C CA . LEU B 1 262 ? 23.391 -39.656 -5.562 1 88.94 262 LEU B CA 1
ATOM 4579 C C . LEU B 1 262 ? 24.047 -38.562 -6.41 1 88.94 262 LEU B C 1
ATOM 4581 O O . LEU B 1 262 ? 25.125 -38.781 -6.98 1 88.94 262 LEU B O 1
ATOM 4585 N N . ARG B 1 263 ? 23.375 -37.438 -6.41 1 82.75 263 ARG B N 1
ATOM 4586 C CA . ARG B 1 263 ? 23.922 -36.312 -7.176 1 82.75 263 ARG B CA 1
ATOM 4587 C C . ARG B 1 263 ? 24.984 -35.562 -6.379 1 82.75 263 ARG B C 1
ATOM 4589 O O . ARG B 1 263 ? 25.766 -34.781 -6.941 1 82.75 263 ARG B O 1
ATOM 4596 N N . ASN B 1 264 ? 24.922 -35.781 -5.156 1 83 264 ASN B N 1
ATOM 4597 C CA . ASN B 1 264 ? 25.891 -35.125 -4.285 1 83 264 ASN B CA 1
ATOM 4598 C C . ASN B 1 264 ? 27.281 -35.719 -4.438 1 83 264 ASN B C 1
ATOM 4600 O O . ASN B 1 264 ? 27.516 -36.906 -4.094 1 83 264 ASN B O 1
ATOM 4604 N N . PRO B 1 265 ? 28.266 -34.906 -4.848 1 80.81 265 PRO B N 1
ATOM 4605 C CA . PRO B 1 265 ? 29.609 -35.438 -5.125 1 80.81 265 PRO B CA 1
ATOM 4606 C C . PRO B 1 265 ? 30.344 -35.875 -3.859 1 80.81 265 PRO B C 1
ATOM 4608 O O . PRO B 1 265 ? 31.25 -36.719 -3.926 1 80.81 265 PRO B O 1
ATOM 4611 N N . VAL B 1 266 ? 29.938 -35.375 -2.797 1 85.62 266 VAL B N 1
ATOM 4612 C CA . VAL B 1 266 ? 30.672 -35.688 -1.571 1 85.62 266 VAL B CA 1
ATOM 4613 C C . VAL B 1 266 ? 30.047 -36.906 -0.888 1 85.62 266 VAL B C 1
ATOM 4615 O O . VAL B 1 266 ? 30.594 -37.406 0.088 1 85.62 266 VAL B O 1
ATOM 4618 N N . GLU B 1 267 ? 28.953 -37.375 -1.394 1 88.44 267 GLU B N 1
ATOM 4619 C CA . GLU B 1 267 ? 28.297 -38.562 -0.832 1 88.44 267 GLU B CA 1
ATOM 4620 C C . GLU B 1 267 ? 29.109 -39.812 -1.087 1 88.44 267 GLU B C 1
ATOM 4622 O O . GLU B 1 267 ? 29.281 -40.219 -2.236 1 88.44 267 GLU B O 1
ATOM 4627 N N . ALA B 1 268 ? 29.656 -40.469 -0.007 1 87.44 268 ALA B N 1
ATOM 4628 C CA . ALA B 1 268 ? 30.594 -41.562 -0.139 1 87.44 268 ALA B CA 1
ATOM 4629 C C . ALA B 1 268 ? 29.906 -42.906 0.198 1 87.44 268 ALA B C 1
ATOM 4631 O O . ALA B 1 268 ? 30.469 -43.969 -0.053 1 87.44 268 ALA B O 1
ATOM 4632 N N . ARG B 1 269 ? 28.703 -42.938 0.714 1 90.88 269 ARG B N 1
ATOM 4633 C CA . ARG B 1 269 ? 28.047 -44.188 1.104 1 90.88 269 ARG B CA 1
ATOM 4634 C C . ARG B 1 269 ? 27.75 -45.031 -0.114 1 90.88 269 ARG B C 1
ATOM 4636 O O . ARG B 1 269 ? 27.578 -44.531 -1.223 1 90.88 269 ARG B O 1
ATOM 4643 N N . SER B 1 270 ? 27.703 -46.344 0.164 1 92.44 270 SER B N 1
ATOM 4644 C CA . SER B 1 270 ? 27.359 -47.25 -0.908 1 92.44 270 SER B CA 1
ATOM 4645 C C . SER B 1 270 ? 25.906 -47.125 -1.338 1 92.44 270 SER B C 1
ATOM 4647 O O . SER B 1 270 ? 25.094 -46.594 -0.583 1 92.44 270 SER B O 1
ATOM 4649 N N . ILE B 1 271 ? 25.578 -47.562 -2.482 1 92.69 271 ILE B N 1
ATOM 4650 C CA . ILE B 1 271 ? 24.219 -47.5 -3.012 1 92.69 271 ILE B CA 1
ATOM 4651 C C . ILE B 1 271 ? 23.281 -48.312 -2.096 1 92.69 271 ILE B C 1
ATOM 4653 O O . ILE B 1 271 ? 22.156 -47.875 -1.834 1 92.69 271 ILE B O 1
ATOM 4657 N N . THR B 1 272 ? 23.859 -49.375 -1.605 1 92.69 272 THR B N 1
ATOM 4658 C CA . THR B 1 272 ? 23.078 -50.219 -0.702 1 92.69 272 THR B CA 1
ATOM 4659 C C . THR B 1 272 ? 22.719 -49.469 0.575 1 92.69 272 THR B C 1
ATOM 4661 O O . THR B 1 272 ? 21.562 -49.469 0.996 1 92.69 272 THR B O 1
ATOM 4664 N N . THR B 1 273 ? 23.703 -48.844 1.122 1 93.56 273 THR B N 1
ATOM 4665 C CA . THR B 1 273 ? 23.484 -48.062 2.346 1 93.56 273 THR B CA 1
ATOM 4666 C C . THR B 1 273 ? 22.484 -46.938 2.105 1 93.56 273 THR B C 1
ATOM 4668 O O . THR B 1 273 ? 21.562 -46.75 2.904 1 93.56 273 THR B O 1
ATOM 4671 N N . LEU B 1 274 ? 22.625 -46.25 1.001 1 93.88 274 LEU B N 1
ATOM 4672 C CA . LEU B 1 274 ? 21.734 -45.125 0.669 1 93.88 274 LEU B CA 1
ATOM 4673 C C . LEU B 1 274 ? 20.297 -45.625 0.456 1 93.88 274 LEU B C 1
ATOM 4675 O O . LEU B 1 274 ? 19.344 -44.938 0.859 1 93.88 274 LEU B O 1
ATOM 4679 N N . THR B 1 275 ? 20.25 -46.781 -0.137 1 93.75 275 THR B N 1
ATOM 4680 C CA . THR B 1 275 ? 18.953 -47.344 -0.42 1 93.75 275 THR B CA 1
ATOM 4681 C C . THR B 1 275 ? 18.172 -47.594 0.872 1 93.75 275 THR B C 1
ATOM 4683 O O . THR B 1 275 ? 17.016 -47.219 0.996 1 93.75 275 THR B O 1
ATOM 4686 N N . PHE B 1 276 ? 18.812 -48.188 1.841 1 92.81 276 PHE B N 1
ATOM 4687 C CA . PHE B 1 276 ? 18.156 -48.531 3.098 1 92.81 276 PHE B CA 1
ATOM 4688 C C . PHE B 1 276 ? 17.984 -47.281 3.969 1 92.81 276 PHE B C 1
ATOM 4690 O O . PHE B 1 276 ? 16.969 -47.125 4.66 1 92.81 276 PHE B O 1
ATOM 4697 N N . ASP B 1 277 ? 18.922 -46.375 3.898 1 93 277 ASP B N 1
ATOM 4698 C CA . ASP B 1 277 ? 18.844 -45.125 4.668 1 93 277 ASP B CA 1
ATOM 4699 C C . ASP B 1 277 ? 17.688 -44.25 4.211 1 93 277 ASP B C 1
ATOM 4701 O O . ASP B 1 277 ? 17.172 -43.438 4.977 1 93 277 ASP B O 1
ATOM 4705 N N . HIS B 1 278 ? 17.266 -44.5 2.998 1 93.31 278 HIS B N 1
ATOM 4706 C CA . HIS B 1 278 ? 16.188 -43.688 2.463 1 93.31 278 HIS B CA 1
ATOM 4707 C C . HIS B 1 278 ? 14.859 -44.438 2.469 1 93.31 278 HIS B C 1
ATOM 4709 O O . HIS B 1 278 ? 13.922 -44.031 1.777 1 93.31 278 HIS B O 1
ATOM 4715 N N . GLY B 1 279 ? 14.852 -45.562 3.199 1 93.06 279 GLY B N 1
ATOM 4716 C CA . GLY B 1 279 ? 13.578 -46.125 3.596 1 93.06 279 GLY B CA 1
ATOM 4717 C C . GLY B 1 279 ? 13.156 -47.312 2.717 1 93.06 279 GLY B C 1
ATOM 4718 O O . GLY B 1 279 ? 12.023 -47.781 2.809 1 93.06 279 GLY B O 1
ATOM 4719 N N . PHE B 1 280 ? 14 -47.781 1.844 1 94.12 280 PHE B N 1
ATOM 4720 C CA . PHE B 1 280 ? 13.641 -48.906 1.014 1 94.12 280 PHE B CA 1
ATOM 4721 C C . PHE B 1 280 ? 13.891 -50.219 1.761 1 94.12 280 PHE B C 1
ATOM 4723 O O . PHE B 1 280 ? 14.883 -50.375 2.479 1 94.12 280 PHE B O 1
ATOM 4730 N N . ALA B 1 281 ? 12.898 -51.125 1.628 1 89.38 281 ALA B N 1
ATOM 4731 C CA . ALA B 1 281 ? 13 -52.406 2.312 1 89.38 281 ALA B CA 1
ATOM 4732 C C . ALA B 1 281 ? 13.805 -53.406 1.484 1 89.38 281 ALA B C 1
ATOM 4734 O O . ALA B 1 281 ? 14.258 -54.438 2.002 1 89.38 281 ALA B O 1
ATOM 4735 N N . SER B 1 282 ? 13.977 -53.125 0.194 1 91.38 282 SER B N 1
ATOM 4736 C CA . SER B 1 282 ? 14.711 -54.031 -0.685 1 91.38 282 SER B CA 1
ATOM 4737 C C . SER B 1 282 ? 15.461 -53.25 -1.767 1 91.38 282 SER B C 1
ATOM 4739 O O . SER B 1 282 ? 14.945 -52.281 -2.312 1 91.38 282 SER B O 1
ATOM 4741 N N . GLU B 1 283 ? 16.672 -53.688 -2.041 1 91.31 283 GLU B N 1
ATOM 4742 C CA . GLU B 1 283 ? 17.484 -53.094 -3.088 1 91.31 283 GLU B CA 1
ATOM 4743 C C . GLU B 1 283 ? 16.859 -53.281 -4.461 1 91.31 283 GLU B C 1
ATOM 4745 O O . GLU B 1 283 ? 16.891 -52.375 -5.309 1 91.31 283 GLU B O 1
ATOM 4750 N N . SER B 1 284 ? 16.281 -54.438 -4.613 1 92.38 284 SER B N 1
ATOM 4751 C CA . SER B 1 284 ? 15.672 -54.75 -5.898 1 92.38 284 SER B CA 1
ATOM 4752 C C . SER B 1 284 ? 14.484 -53.844 -6.191 1 92.38 284 SER B C 1
ATOM 4754 O O . SER B 1 284 ? 14.336 -53.344 -7.312 1 92.38 284 SER B O 1
ATOM 4756 N N . HIS B 1 285 ? 13.656 -53.719 -5.188 1 91.5 285 HIS B N 1
ATOM 4757 C CA . HIS B 1 285 ? 12.523 -52.812 -5.324 1 91.5 285 HIS B CA 1
ATOM 4758 C C . HIS B 1 285 ? 12.984 -51.375 -5.605 1 91.5 285 HIS B C 1
ATOM 4760 O O . HIS B 1 285 ? 12.43 -50.719 -6.48 1 91.5 285 HIS B O 1
ATOM 4766 N N . CYS B 1 286 ? 13.992 -50.938 -4.887 1 93.94 286 CYS B N 1
ATOM 4767 C CA . CYS B 1 286 ? 14.539 -49.594 -5.086 1 93.94 286 CYS B CA 1
ATOM 4768 C C . CYS B 1 286 ? 15.07 -49.438 -6.504 1 93.94 286 CYS B C 1
ATOM 4770 O O . CYS B 1 286 ? 14.742 -48.469 -7.184 1 93.94 286 CYS B O 1
ATOM 4772 N N . SER B 1 287 ? 15.852 -50.344 -6.922 1 92.19 287 SER B N 1
ATOM 4773 C CA . SER B 1 287 ? 16.484 -50.25 -8.234 1 92.19 287 SER B CA 1
ATOM 4774 C C . SER B 1 287 ? 15.453 -50.188 -9.352 1 92.19 287 SER B C 1
ATOM 4776 O O . SER B 1 287 ? 15.57 -49.375 -10.266 1 92.19 287 SER B O 1
ATOM 4778 N N . ARG B 1 288 ? 14.414 -50.969 -9.227 1 91.06 288 ARG B N 1
ATOM 4779 C CA . ARG B 1 288 ? 13.359 -51 -10.234 1 91.06 288 ARG B CA 1
ATOM 4780 C C . ARG B 1 288 ? 12.586 -49.688 -10.25 1 91.06 288 ARG B C 1
ATOM 4782 O O . ARG B 1 288 ? 12.336 -49.125 -11.32 1 91.06 288 ARG B O 1
ATOM 4789 N N . ALA B 1 289 ? 12.219 -49.281 -9.102 1 92.25 289 ALA B N 1
ATOM 4790 C CA . ALA B 1 289 ? 11.461 -48.031 -8.992 1 92.25 289 ALA B CA 1
ATOM 4791 C C . ALA B 1 289 ? 12.297 -46.844 -9.461 1 92.25 289 ALA B C 1
ATOM 4793 O O . ALA B 1 289 ? 11.781 -45.938 -10.125 1 92.25 289 ALA B O 1
ATOM 4794 N N . PHE B 1 290 ? 13.57 -46.75 -9.094 1 93.25 290 PHE B N 1
ATOM 4795 C CA . PHE B 1 290 ? 14.469 -45.688 -9.469 1 93.25 290 PHE B CA 1
ATOM 4796 C C . PHE B 1 290 ? 14.648 -45.625 -10.984 1 93.25 290 PHE B C 1
ATOM 4798 O O . PHE B 1 290 ? 14.555 -44.562 -11.594 1 93.25 290 PHE B O 1
ATOM 4805 N N . ARG B 1 291 ? 14.789 -46.812 -11.539 1 89.06 291 ARG B N 1
ATOM 4806 C CA . ARG B 1 291 ? 14.906 -46.906 -12.992 1 89.06 291 ARG B CA 1
ATOM 4807 C C . ARG B 1 291 ? 13.633 -46.438 -13.68 1 89.06 291 ARG B C 1
ATOM 4809 O O . ARG B 1 291 ? 13.688 -45.75 -14.703 1 89.06 291 ARG B O 1
ATOM 4816 N N . GLY B 1 292 ? 12.555 -46.812 -13.203 1 86.12 292 GLY B N 1
ATOM 4817 C CA . GLY B 1 292 ? 11.273 -46.406 -13.742 1 86.12 292 GLY B CA 1
ATOM 4818 C C . GLY B 1 292 ? 11.078 -44.875 -13.703 1 86.12 292 GLY B C 1
ATOM 4819 O O . GLY B 1 292 ? 10.461 -44.312 -14.594 1 86.12 292 GLY B O 1
ATOM 4820 N N . THR B 1 293 ? 11.617 -44.312 -12.695 1 83.94 293 THR B N 1
ATOM 4821 C CA . THR B 1 293 ? 11.391 -42.875 -12.469 1 83.94 293 THR B CA 1
ATOM 4822 C C . THR B 1 293 ? 12.469 -42.062 -13.164 1 83.94 293 THR B C 1
ATOM 4824 O O . THR B 1 293 ? 12.172 -41.031 -13.758 1 83.94 293 THR B O 1
ATOM 4827 N N . PHE B 1 294 ? 13.781 -42.5 -13.164 1 84.12 294 PHE B N 1
ATOM 4828 C CA . PHE B 1 294 ? 14.891 -41.688 -13.609 1 84.12 294 PHE B CA 1
ATOM 4829 C C . PHE B 1 294 ? 15.555 -42.281 -14.852 1 84.12 294 PHE B C 1
ATOM 4831 O O . PHE B 1 294 ? 16.484 -41.688 -15.406 1 84.12 294 PHE B O 1
ATOM 4838 N N . GLY B 1 295 ? 15.078 -43.406 -15.219 1 83.12 295 GLY B N 1
ATOM 4839 C CA . GLY B 1 295 ? 15.531 -44.031 -16.453 1 83.12 295 GLY B CA 1
ATOM 4840 C C . GLY B 1 295 ? 16.781 -44.875 -16.281 1 83.12 295 GLY B C 1
ATOM 4841 O O . GLY B 1 295 ? 17.172 -45.625 -17.188 1 83.12 295 GLY B O 1
ATOM 4842 N N . LEU B 1 296 ? 17.531 -44.719 -15.188 1 84.69 296 LEU B N 1
ATOM 4843 C CA . LEU B 1 296 ? 18.766 -45.438 -14.883 1 84.69 296 LEU B CA 1
ATOM 4844 C C . LEU B 1 296 ? 18.703 -46.031 -13.492 1 84.69 296 LEU B C 1
ATOM 4846 O O . LEU B 1 296 ? 18.031 -45.5 -12.602 1 84.69 296 LEU B O 1
ATOM 4850 N N . PRO B 1 297 ? 19.422 -47.156 -13.32 1 89.88 297 PRO B N 1
ATOM 4851 C CA . PRO B 1 297 ? 19.562 -47.625 -11.945 1 89.88 297 PRO B CA 1
ATOM 4852 C C . PRO B 1 297 ? 20.422 -46.719 -11.086 1 89.88 297 PRO B C 1
ATOM 4854 O O . PRO B 1 297 ? 21.234 -45.938 -11.609 1 89.88 297 PRO B O 1
ATOM 4857 N N . PRO B 1 298 ? 20.281 -46.812 -9.789 1 91.62 298 PRO B N 1
ATOM 4858 C CA . PRO B 1 298 ? 20.969 -45.875 -8.891 1 91.62 298 PRO B CA 1
ATOM 4859 C C . PRO B 1 298 ? 22.469 -45.812 -9.141 1 91.62 298 PRO B C 1
ATOM 4861 O O . PRO B 1 298 ? 23.062 -44.719 -9.148 1 91.62 298 PRO B O 1
ATOM 4864 N N . GLY B 1 299 ? 23.125 -46.875 -9.305 1 90.06 299 GLY B N 1
ATOM 4865 C CA . GLY B 1 299 ? 24.562 -46.938 -9.516 1 90.06 299 GLY B CA 1
ATOM 4866 C C . GLY B 1 299 ? 25 -46.188 -10.766 1 90.06 299 GLY B C 1
ATOM 4867 O O . GLY B 1 299 ? 25.938 -45.406 -10.727 1 90.06 299 GLY B O 1
ATOM 4868 N N . ARG B 1 300 ? 24.344 -46.469 -11.867 1 86.88 300 ARG B N 1
ATOM 4869 C CA . ARG B 1 300 ? 24.641 -45.781 -13.125 1 86.88 300 ARG B CA 1
ATOM 4870 C C . ARG B 1 300 ? 24.328 -44.281 -13.039 1 86.88 300 ARG B C 1
ATOM 4872 O O . ARG B 1 300 ? 25.031 -43.469 -13.609 1 86.88 300 ARG B O 1
ATOM 4879 N N . TYR B 1 301 ? 23.234 -44 -12.391 1 88.31 301 TYR B N 1
ATOM 4880 C CA . TYR B 1 301 ? 22.844 -42.594 -12.18 1 88.31 301 TYR B CA 1
ATOM 4881 C C . TYR B 1 301 ? 23.938 -41.844 -11.453 1 88.31 301 TYR B C 1
ATOM 4883 O O . TYR B 1 301 ? 24.297 -40.719 -11.859 1 88.31 301 TYR B O 1
ATOM 4891 N N . ARG B 1 302 ? 24.422 -42.375 -10.367 1 89.19 302 ARG B N 1
ATOM 4892 C CA . ARG B 1 302 ? 25.5 -41.75 -9.609 1 89.19 302 ARG B CA 1
ATOM 4893 C C . ARG B 1 302 ? 26.734 -41.531 -10.484 1 89.19 302 ARG B C 1
ATOM 4895 O O . ARG B 1 302 ? 27.328 -40.469 -10.445 1 89.19 302 ARG B O 1
ATOM 4902 N N . ALA B 1 303 ? 27.109 -42.5 -11.219 1 83.81 303 ALA B N 1
ATOM 4903 C CA . ALA B 1 303 ? 28.281 -42.438 -12.086 1 83.81 303 ALA B CA 1
ATOM 4904 C C . ALA B 1 303 ? 28.125 -41.312 -13.125 1 83.81 303 ALA B C 1
ATOM 4906 O O . ALA B 1 303 ? 29.078 -40.594 -13.406 1 83.81 303 ALA B O 1
ATOM 4907 N N . GLU B 1 304 ? 26.969 -41.156 -13.633 1 79.19 304 GLU B N 1
ATOM 4908 C CA . GLU B 1 304 ? 26.688 -40.156 -14.656 1 79.19 304 GLU B CA 1
ATOM 4909 C C . GLU B 1 304 ? 26.688 -38.75 -14.062 1 79.19 304 GLU B C 1
ATOM 4911 O O . GLU B 1 304 ? 27.125 -37.812 -14.711 1 79.19 304 GLU B O 1
ATOM 4916 N N . MET B 1 305 ? 26.234 -38.625 -12.844 1 76.31 305 MET B N 1
ATOM 4917 C CA . MET B 1 305 ? 26.125 -37.312 -12.211 1 76.31 305 MET B CA 1
ATOM 4918 C C . MET B 1 305 ? 27.453 -36.875 -11.633 1 76.31 305 MET B C 1
ATOM 4920 O O . MET B 1 305 ? 27.734 -35.656 -11.555 1 76.31 305 MET B O 1
ATOM 4924 N N . ARG B 1 306 ? 28.203 -37.656 -10.945 1 67.62 306 ARG B N 1
ATOM 4925 C CA . ARG B 1 306 ? 29.516 -37.312 -10.383 1 67.62 306 ARG B CA 1
ATOM 4926 C C . ARG B 1 306 ? 30.516 -37 -11.477 1 67.62 306 ARG B C 1
ATOM 4928 O O . ARG B 1 306 ? 31.484 -36.25 -11.25 1 67.62 306 ARG B O 1
ATOM 4935 N N . HIS B 1 307 ? 30.625 -37.5 -12.445 1 56.16 307 HIS B N 1
ATOM 4936 C CA . HIS B 1 307 ? 31.5 -37.156 -13.555 1 56.16 307 HIS B CA 1
ATOM 4937 C C . HIS B 1 307 ? 30.734 -36.375 -14.633 1 56.16 307 HIS B C 1
ATOM 4939 O O . HIS B 1 307 ? 30.453 -36.938 -15.703 1 56.16 307 HIS B O 1
ATOM 4945 N N . PRO B 1 308 ? 30 -35.344 -14.078 1 48.19 308 PRO B N 1
ATOM 4946 C CA . PRO B 1 308 ? 29.234 -34.594 -15.102 1 48.19 308 PRO B CA 1
ATOM 4947 C C . PRO B 1 308 ? 30.094 -34.25 -16.312 1 48.19 308 PRO B C 1
ATOM 4949 O O . PRO B 1 308 ? 31.312 -34.094 -16.188 1 48.19 308 PRO B O 1
ATOM 4952 N N . ARG B 1 309 ? 29.906 -34.625 -17.453 1 40.94 309 ARG B N 1
ATOM 4953 C CA . ARG B 1 309 ? 30.688 -34.062 -18.547 1 40.94 309 ARG B CA 1
ATOM 4954 C C . ARG B 1 309 ? 31.062 -32.625 -18.297 1 40.94 309 ARG B C 1
ATOM 4956 O O . ARG B 1 309 ? 30.281 -31.859 -17.75 1 40.94 309 ARG B O 1
ATOM 4963 N N . ALA B 1 310 ? 32.281 -32.281 -18.094 1 37 310 ALA B N 1
ATOM 4964 C CA . ALA B 1 310 ? 33 -31.016 -17.906 1 37 310 ALA B CA 1
ATOM 4965 C C . ALA B 1 310 ? 32.188 -29.844 -18.5 1 37 310 ALA B C 1
ATOM 4967 O O . ALA B 1 310 ? 32.688 -29.125 -19.375 1 37 310 ALA B O 1
ATOM 4968 N N . GLY B 1 311 ? 30.922 -29.984 -18.969 1 31.72 311 GLY B N 1
ATOM 4969 C CA . GLY B 1 311 ? 30.562 -28.688 -19.516 1 31.72 311 GLY B CA 1
ATOM 4970 C C . GLY B 1 311 ? 30.656 -27.562 -18.5 1 31.72 311 GLY B C 1
ATOM 4971 O O . GLY B 1 311 ? 30.828 -27.812 -17.312 1 31.72 311 GLY B O 1
ATOM 4972 N N . THR B 1 312 ? 30.828 -26.172 -18.984 1 30.73 312 THR B N 1
ATOM 4973 C CA . THR B 1 312 ? 31.203 -24.875 -18.422 1 30.73 312 THR B CA 1
ATOM 4974 C C . THR B 1 312 ? 30.359 -24.562 -17.188 1 30.73 312 THR B C 1
ATOM 4976 O O . THR B 1 312 ? 29.156 -24.281 -17.297 1 30.73 312 THR B O 1
ATOM 4979 N N . LEU B 1 313 ? 30.359 -25.109 -16.156 1 30.83 313 LEU B N 1
ATOM 4980 C CA . LEU B 1 313 ? 29.641 -24.984 -14.891 1 30.83 313 LEU B CA 1
ATOM 4981 C C . LEU B 1 313 ? 29.594 -23.531 -14.422 1 30.83 313 LEU B C 1
ATOM 4983 O O . LEU B 1 313 ? 28.719 -23.141 -13.656 1 30.83 313 LEU B O 1
ATOM 4987 N N . GLY B 1 314 ? 30.828 -23.047 -14.047 1 30.83 314 GLY B N 1
ATOM 4988 C CA . GLY B 1 314 ? 31.062 -22.062 -13.008 1 30.83 314 GLY B CA 1
ATOM 4989 C C . GLY B 1 314 ? 30.406 -20.719 -13.297 1 30.83 314 GLY B C 1
ATOM 4990 O O . GLY B 1 314 ? 30.312 -19.859 -12.406 1 30.83 314 GLY B O 1
ATOM 4991 N N . GLN B 1 315 ? 31.016 -20 -14.352 1 30.09 315 GLN B N 1
ATOM 4992 C CA . GLN B 1 315 ? 30.844 -18.562 -14.531 1 30.09 315 GLN B CA 1
ATOM 4993 C C . GLN B 1 315 ? 29.359 -18.203 -14.617 1 30.09 315 GLN B C 1
ATOM 4995 O O . GLN B 1 315 ? 28.594 -18.875 -15.305 1 30.09 315 GLN B O 1
ATOM 5000 N N . PRO B 1 316 ? 28.781 -17.578 -13.531 1 33.91 316 PRO B N 1
ATOM 5001 C CA . PRO B 1 316 ? 27.469 -17.047 -13.898 1 33.91 316 PRO B CA 1
ATOM 5002 C C . PRO B 1 316 ? 27.344 -16.766 -15.391 1 33.91 316 PRO B C 1
ATOM 5004 O O . PRO B 1 316 ? 28.203 -16.078 -15.969 1 33.91 316 PRO B O 1
ATOM 5007 N N . LEU B 1 317 ? 27.188 -17.594 -16.328 1 34.97 317 LEU B N 1
ATOM 5008 C CA . LEU B 1 317 ? 27.422 -17.312 -17.75 1 34.97 317 LEU B CA 1
ATOM 5009 C C . LEU B 1 317 ? 27.094 -15.859 -18.062 1 34.97 317 LEU B C 1
ATOM 5011 O O . LEU B 1 317 ? 26.203 -15.266 -17.438 1 34.97 317 LEU B O 1
ATOM 5015 N N . PRO B 1 318 ? 27.922 -15.008 -18.594 1 39.44 318 PRO B N 1
ATOM 5016 C CA . PRO B 1 318 ? 27.547 -13.664 -19.031 1 39.44 318 PRO B CA 1
ATOM 5017 C C . PRO B 1 318 ? 26.047 -13.477 -19.172 1 39.44 318 PRO B C 1
ATOM 5019 O O . PRO B 1 318 ? 25.516 -12.398 -18.891 1 39.44 318 PRO B O 1
ATOM 5022 N N . GLY B 1 319 ? 25.203 -14.281 -19.984 1 42.62 319 GLY B N 1
ATOM 5023 C CA . GLY B 1 319 ? 23.828 -14.211 -20.438 1 42.62 319 GLY B CA 1
ATOM 5024 C C . GLY B 1 319 ? 22.859 -14.93 -19.5 1 42.62 319 GLY B C 1
ATOM 5025 O O . GLY B 1 319 ? 22.453 -16.062 -19.781 1 42.62 319 GLY B O 1
ATOM 5026 N N . GLU B 1 320 ? 23.031 -14.945 -18.281 1 55.78 320 GLU B N 1
ATOM 5027 C CA . GLU B 1 320 ? 22.047 -15.672 -17.484 1 55.78 320 GLU B CA 1
ATOM 5028 C C . GLU B 1 320 ? 20.656 -15.586 -18.125 1 55.78 320 GLU B C 1
ATOM 5030 O O . GLU B 1 320 ? 20.156 -14.492 -18.375 1 55.78 320 GLU B O 1
ATOM 5035 N N . SER B 1 321 ? 20.281 -16.719 -18.625 1 76.06 321 SER B N 1
ATOM 5036 C CA . SER B 1 321 ? 19 -16.781 -19.344 1 76.06 321 SER B CA 1
ATOM 5037 C C . SER B 1 321 ? 17.859 -16.281 -18.469 1 76.06 321 SER B C 1
ATOM 5039 O O . SER B 1 321 ? 17.922 -16.344 -17.25 1 76.06 321 SER B O 1
ATOM 5041 N N . ALA B 1 322 ? 17.047 -15.539 -18.953 1 77.88 322 ALA B N 1
ATOM 5042 C CA . ALA B 1 322 ? 15.828 -15.07 -18.312 1 77.88 322 ALA B CA 1
ATOM 5043 C C . ALA B 1 322 ? 15.164 -16.188 -17.5 1 77.88 322 ALA B C 1
ATOM 5045 O O . ALA B 1 322 ? 14.656 -15.953 -16.406 1 77.88 322 ALA B O 1
ATOM 5046 N N . ALA B 1 323 ? 15.305 -17.375 -17.938 1 78 323 ALA B N 1
ATOM 5047 C CA . ALA B 1 323 ? 14.695 -18.531 -17.281 1 78 323 ALA B CA 1
ATOM 5048 C C . ALA B 1 323 ? 15.391 -18.844 -15.953 1 78 323 ALA B C 1
ATOM 5050 O O . ALA B 1 323 ? 14.727 -19.125 -14.953 1 78 323 ALA B O 1
ATOM 5051 N N . ASN B 1 324 ? 16.672 -18.844 -15.961 1 76.88 324 ASN B N 1
ATOM 5052 C CA . ASN B 1 324 ? 17.438 -19.094 -14.75 1 76.88 324 ASN B CA 1
ATOM 5053 C C . ASN B 1 324 ? 17.203 -18.016 -13.695 1 76.88 324 ASN B C 1
ATOM 5055 O O . ASN B 1 324 ? 17.094 -18.312 -12.508 1 76.88 324 ASN B O 1
ATOM 5059 N N . LEU B 1 325 ? 17.109 -16.859 -14.211 1 77.06 325 LEU B N 1
ATOM 5060 C CA . LEU B 1 325 ? 16.812 -15.758 -13.297 1 77.06 325 LEU B CA 1
ATOM 5061 C C . LEU B 1 325 ? 15.43 -15.938 -12.664 1 77.06 325 LEU B C 1
ATOM 5063 O O . LEU B 1 325 ? 15.281 -15.82 -11.445 1 77.06 325 LEU B O 1
ATOM 5067 N N . MET B 1 326 ? 14.445 -16.172 -13.43 1 80.19 326 MET B N 1
ATOM 5068 C CA . MET B 1 326 ? 13.086 -16.344 -12.93 1 80.19 326 MET B CA 1
ATOM 5069 C C . MET B 1 326 ? 13.023 -17.469 -11.898 1 80.19 326 MET B C 1
ATOM 5071 O O . MET B 1 326 ? 12.352 -17.328 -10.875 1 80.19 326 MET B O 1
ATOM 5075 N N . SER B 1 327 ? 13.711 -18.516 -12.203 1 76.94 327 SER B N 1
ATOM 5076 C CA . SER B 1 327 ? 13.75 -19.656 -11.281 1 76.94 327 SER B CA 1
ATOM 5077 C C . SER B 1 327 ? 14.414 -19.266 -9.969 1 76.94 327 SER B C 1
ATOM 5079 O O . SER B 1 327 ? 13.883 -19.562 -8.891 1 76.94 327 SER B O 1
ATOM 5081 N N . ALA B 1 328 ? 15.539 -18.703 -10.078 1 77.81 328 ALA B N 1
ATOM 5082 C CA . ALA B 1 328 ? 16.281 -18.281 -8.898 1 77.81 328 ALA B CA 1
ATOM 5083 C C . ALA B 1 328 ? 15.453 -17.328 -8.039 1 77.81 328 ALA B C 1
ATOM 5085 O O . ALA B 1 328 ? 15.453 -17.438 -6.812 1 77.81 328 ALA B O 1
ATOM 5086 N N . TRP B 1 329 ? 14.773 -16.422 -8.742 1 82.81 329 TRP B N 1
ATOM 5087 C CA . TRP B 1 329 ? 13.953 -15.438 -8.047 1 82.81 329 TRP B CA 1
ATOM 5088 C C . TRP B 1 329 ? 12.828 -16.125 -7.277 1 82.81 329 TRP B C 1
ATOM 5090 O O . TRP B 1 329 ? 12.562 -15.789 -6.121 1 82.81 329 TRP B O 1
ATOM 5100 N N . SER B 1 330 ? 12.109 -17.016 -7.875 1 82.12 330 SER B N 1
ATOM 5101 C CA . SER B 1 330 ? 10.992 -17.719 -7.254 1 82.12 330 SER B CA 1
ATOM 5102 C C . SER B 1 330 ? 11.453 -18.547 -6.059 1 82.12 330 SER B C 1
ATOM 5104 O O . SER B 1 330 ? 10.805 -18.547 -5.012 1 82.12 330 SER B O 1
ATOM 5106 N N . ARG B 1 331 ? 12.641 -19.188 -6.195 1 75 331 ARG B N 1
ATOM 5107 C CA . ARG B 1 331 ? 13.172 -20.031 -5.129 1 75 331 ARG B CA 1
ATOM 5108 C C . ARG B 1 331 ? 13.617 -19.203 -3.936 1 75 331 ARG B C 1
ATOM 5110 O O . ARG B 1 331 ? 13.578 -19.672 -2.795 1 75 331 ARG B O 1
ATOM 5117 N N . ALA B 1 332 ? 14.008 -18 -4.297 1 78.81 332 ALA B N 1
ATOM 5118 C CA . ALA B 1 332 ? 14.492 -17.109 -3.25 1 78.81 332 ALA B CA 1
ATOM 5119 C C . ALA B 1 332 ? 13.344 -16.625 -2.361 1 78.81 332 ALA B C 1
ATOM 5121 O O . ALA B 1 332 ? 13.578 -16.078 -1.284 1 78.81 332 ALA B O 1
ATOM 5122 N N . LEU B 1 333 ? 12.125 -16.828 -2.791 1 76.44 333 LEU B N 1
ATOM 5123 C CA . LEU B 1 333 ? 10.969 -16.406 -1.997 1 76.44 333 LEU B CA 1
ATOM 5124 C C . LEU B 1 333 ? 10.641 -17.438 -0.928 1 76.44 333 LEU B C 1
ATOM 5126 O O . LEU B 1 333 ? 9.844 -17.188 -0.028 1 76.44 333 LEU B O 1
ATOM 5130 N N . ALA B 1 334 ? 11.141 -18.672 -1.093 1 70.25 334 ALA B N 1
ATOM 5131 C CA . ALA B 1 334 ? 10.844 -19.766 -0.181 1 70.25 334 ALA B CA 1
ATOM 5132 C C . ALA B 1 334 ? 11.602 -19.609 1.138 1 70.25 334 ALA B C 1
ATOM 5134 O O . ALA B 1 334 ? 12.703 -19.062 1.166 1 70.25 334 ALA B O 1
#

Organism: Methylorubrum extorquens (strain ATCC 14718 / DSM 1338 / JCM 2805 / NCIMB 9133 / AM1) (NCBI:txid272630)

Radius of gyration: 32.33 Å; Cα contacts (8 Å, |Δi|>4): 1284; chains: 2; bounding box: 66×93×78 Å

Foldseek 3Di:
DAKDKDKDWCVVVNVVLVQLQCVLQKGKDFAPDDWIKIWIWTDQAQKIKIKMWIAGMKIKDAPQSLLPDDQFKKKKKAWQDAWKWKFAPPDIDIADHQKIAMAGSSGIMMMDGHTTIMMMMIFFPVLLCVQPVLSQLRHRHIQHNVLLVVLNVLSVVCNVCVRPDDSVCRVVSSNVNSNSVNRSVVVDDRPPVSVVVSVLVVLVVLLVVVCVVCLLALPDDLVNSCVNSVHDSVSQQVSCVSVVGPVVSSLVVLLVVLLVLLLDLVNDDDNVVSCNRRRHPDLVVQQVSNCVVVVHGSVVSSVCNNPVPPDPPPPCPPCVDSNNVVVVSSVSND/DAKDKDKDWCVVVNVVLVQLQCVLQWGKDFAPDDWIKIWIWTDQQQKIKIKMWIAGMKIKDAPVSLLPDDQFKKKKKAWQDAWKWKFAPPDIDIADHQKIAMAGSSGIMMMDGHTTIMMMMIFFPVLLCVQPVCSQLRHRHIQHNVLLVVLNVLSVVCNVCVRPDDSVCRVVSSNVNSNSVNRSVVVDDRPPVSNVVVVLVVLVVLLVVVCVVCLLALPDDLVNSCVNSVHPSVSQQVSCVVVPGPVVSSLVVLLVVLLVLLLDLVNDDDNVVSCNRRRHPDLVVQQVSNCVVVVHGSVVSSVCNNPPPPDPPDDCPPCVDSNNVVVVSSVSND

Sequence (668 aa):
MSNQSFTFTSEADGFEGYHALYSVGTDVAATDGPFRARVEAHRFGPINVFERTLSGVRHWRDGARVRRDDFDHFVIQYLRSGTYYGGSIDAERRLAPGDVILFDMSRPQRSRVETASTVTVSLSRKLVEAAAPEASRYHGHILPEAVSGLLGDLMGSLARRAAATEPSTAESTARALTELLAGALGQVRPDDEASSALIADLRRRRAEAFIEARLNDPSLDVSMVARGAGLSRSALYRLFEPTGGVAYHILTRRLERLSAALRNPVEARSITTLTFDHGFASESHCSRAFRGTFGLPPGRYRAEMRHPRAGTLGQPLPGESAANLMSAWSRALAMSNQSFTFTSEADGFEGYHALYSVGTDVAATDGPFRARVEAHRFGPINVFERTLSGVRHWRDGARVRRDDFDHFVIQYLRSGTYYGGSIDAERRLAPGDVILFDMSRPQRSRVETASTVTVSLSRKLVEAAAPEASRYHGHILPEAVSGLLGDLMGSLARRAAATEPSTAESTARALTELLAGALGQVRPDDEASSALIADLRRRRAEAFIEARLNDPSLDVSMVARGAGLSRSALYRLFEPTGGVAYHILTRRLERLSAALRNPVEARSITTLTFDHGFASESHCSRAFRGTFGLPPGRYRAEMRHPRAGTLGQPLPGESAANLMSAWSRALA

Solvent-accessible surface area (backbone atoms only — not comparable to full-atom values): 33888 Å² total; per-residue (Å²): 124,81,63,54,67,50,75,47,48,29,87,82,46,37,68,66,43,51,45,57,44,38,56,84,79,34,49,70,46,74,46,94,51,73,73,43,42,38,39,41,38,35,38,39,68,69,31,42,35,34,39,36,39,37,20,11,35,33,40,36,31,47,56,64,54,34,70,72,45,80,52,46,27,32,40,41,37,27,32,68,38,61,41,40,34,34,14,31,66,89,53,64,40,77,53,54,60,39,18,32,37,33,37,39,48,62,47,44,27,32,35,38,30,58,40,28,34,34,36,36,39,36,37,22,39,69,62,39,35,72,58,23,72,64,54,67,31,35,44,34,36,74,36,51,33,63,55,25,39,67,44,39,50,42,49,51,47,44,62,76,34,49,87,66,45,54,50,85,30,22,63,26,45,51,53,18,53,25,25,29,47,29,26,26,53,71,74,50,78,61,49,65,67,30,42,53,48,27,51,50,46,52,51,44,49,43,34,48,50,51,44,64,77,40,46,44,44,57,78,65,43,70,66,56,45,15,60,73,46,71,40,52,64,66,55,45,41,63,68,22,47,77,61,66,21,58,69,46,47,54,49,51,52,32,44,52,53,46,49,53,49,42,52,35,77,81,59,78,72,51,69,67,55,48,41,44,62,37,19,42,85,40,69,66,60,44,38,51,52,36,22,73,71,72,72,38,41,62,70,60,44,27,55,50,49,59,53,47,72,83,61,89,69,75,59,77,56,94,75,64,49,64,28,57,50,54,48,52,55,56,58,66,34,82,124,82,60,55,68,50,76,48,47,28,88,82,46,38,66,66,44,51,45,57,45,39,55,84,79,34,48,69,46,73,46,96,51,72,71,44,42,36,39,41,37,35,38,40,68,71,30,41,36,36,40,36,41,38,21,11,36,31,40,35,32,48,64,68,54,35,70,73,47,81,53,47,28,32,39,40,39,25,32,67,38,58,40,38,32,34,13,31,66,90,52,63,40,77,55,54,62,38,18,31,36,34,37,38,49,62,48,43,27,30,36,38,29,56,42,28,33,36,36,36,40,36,37,21,40,70,62,41,35,72,58,23,73,65,53,66,34,35,43,33,36,73,38,51,34,65,57,26,38,66,45,41,50,42,50,51,46,45,60,75,34,50,88,67,45,53,51,84,29,21,63,27,46,52,52,18,53,25,26,30,48,30,26,28,53,71,75,50,76,62,49,65,67,31,43,53,47,30,52,49,46,52,51,43,49,43,32,47,50,53,44,62,76,41,47,46,43,56,79,67,42,69,66,57,45,16,62,72,45,72,40,52,65,68,54,45,41,62,67,23,46,89,65,66,22,59,69,47,45,54,50,51,51,33,45,51,53,45,49,52,49,43,51,35,77,82,58,78,72,50,69,68,56,48,41,43,62,38,18,42,86,41,70,67,60,45,36,52,53,36,21,73,73,70,72,38,40,62,70,60,44,26,56,52,46,57,57,47,75,84,64,95,72,74,66,77,55,94,71,67,47,65,28,59,50,52,49,53,54,56,58,66,34,83

InterPro domains:
  IPR009057 Homedomain-like superfamily [SSF46689] (254-307)
  IPR018060 AraC-like, DNA binding HTH domain [PF12833] (226-303)
  IPR018060 AraC-like, DNA binding HTH domain [PS01124] (205-304)
  IPR018060 AraC-like, DNA binding HTH domain [SM00342] (219-302)
  IPR050204 AraC/XylS family transcriptional regulators [PTHR46796] (59-307)